Protein AF-A0A354MX57-F1 (afdb_monomer)

Structure (mmCIF, N/CA/C/O backbone):
data_AF-A0A354MX57-F1
#
_entry.id   AF-A0A354MX57-F1
#
loop_
_atom_site.group_PDB
_atom_site.id
_atom_site.type_symbol
_atom_site.label_atom_id
_atom_site.label_alt_id
_atom_site.label_comp_id
_atom_site.label_asym_id
_atom_site.label_entity_id
_atom_site.label_seq_id
_atom_site.pdbx_PDB_ins_code
_atom_site.Cartn_x
_atom_site.Cartn_y
_atom_site.Cartn_z
_atom_site.occupancy
_atom_site.B_iso_or_equiv
_atom_site.auth_seq_id
_atom_site.auth_comp_id
_atom_site.auth_asym_id
_atom_site.auth_atom_id
_atom_site.pdbx_PDB_model_num
ATOM 1 N N . MET A 1 1 ? 43.712 -23.844 -37.388 1.00 38.09 1 MET A N 1
ATOM 2 C CA . MET A 1 1 ? 43.036 -24.555 -38.495 1.00 38.09 1 MET A CA 1
ATOM 3 C C . MET A 1 1 ? 43.712 -24.129 -39.793 1.00 38.09 1 MET A C 1
ATOM 5 O O . MET A 1 1 ? 43.867 -22.940 -40.019 1.00 38.09 1 MET A O 1
ATOM 9 N N . LYS A 1 2 ? 44.263 -25.094 -40.537 1.00 33.59 2 LYS A N 1
ATOM 10 C CA . LYS A 1 2 ? 45.046 -24.925 -41.777 1.00 33.59 2 LYS A CA 1
ATOM 11 C C . LYS A 1 2 ? 44.124 -24.608 -42.962 1.00 33.59 2 LYS A C 1
ATOM 13 O O . LYS A 1 2 ? 43.178 -25.359 -43.146 1.00 33.59 2 LYS A O 1
ATOM 18 N N . MET A 1 3 ? 44.494 -23.662 -43.829 1.00 29.72 3 MET A N 1
ATOM 19 C CA . MET A 1 3 ? 44.206 -23.678 -45.281 1.00 29.72 3 MET A CA 1
ATOM 20 C C . MET A 1 3 ? 45.152 -22.665 -45.960 1.00 29.72 3 MET A C 1
ATOM 22 O O . MET A 1 3 ? 45.076 -21.481 -45.677 1.00 29.72 3 MET A O 1
ATOM 26 N N . LYS A 1 4 ? 46.287 -23.098 -46.540 1.00 34.12 4 LYS A N 1
ATOM 27 C CA . LYS A 1 4 ? 46.497 -23.499 -47.959 1.00 34.12 4 LYS A CA 1
ATOM 28 C C . LYS A 1 4 ? 46.077 -22.384 -48.938 1.00 34.12 4 LYS A C 1
ATOM 30 O O . LYS A 1 4 ? 44.894 -22.123 -49.068 1.00 34.12 4 LYS A O 1
ATOM 35 N N . ARG A 1 5 ? 47.043 -21.639 -49.502 1.00 37.91 5 ARG A N 1
ATOM 36 C CA . ARG A 1 5 ? 47.687 -21.859 -50.829 1.00 37.91 5 ARG A CA 1
ATOM 37 C C . ARG A 1 5 ? 46.694 -21.807 -51.996 1.00 37.91 5 ARG A C 1
ATOM 39 O O . ARG A 1 5 ? 45.917 -22.742 -52.086 1.00 37.91 5 ARG A O 1
ATOM 46 N N . ILE A 1 6 ? 46.841 -20.804 -52.875 1.00 34.41 6 ILE A N 1
ATOM 47 C CA . ILE A 1 6 ? 46.421 -20.633 -54.296 1.00 34.41 6 ILE A CA 1
ATOM 48 C C . ILE A 1 6 ? 46.866 -19.174 -54.612 1.00 34.41 6 ILE A C 1
ATOM 50 O O . ILE A 1 6 ? 46.588 -18.311 -53.794 1.00 34.41 6 ILE A O 1
ATOM 54 N N . LEU A 1 7 ? 47.616 -18.764 -55.641 1.00 28.58 7 LEU A N 1
ATOM 55 C CA . LEU A 1 7 ? 47.961 -19.326 -56.944 1.00 28.58 7 LEU A CA 1
ATOM 56 C C . LEU A 1 7 ? 49.238 -18.613 -57.462 1.00 28.58 7 LEU A C 1
ATOM 58 O O . LEU A 1 7 ? 49.260 -17.393 -57.589 1.00 28.58 7 LEU A O 1
ATOM 62 N N . SER A 1 8 ? 50.298 -19.374 -57.740 1.00 32.81 8 SER A N 1
ATOM 63 C CA . SER A 1 8 ? 51.274 -19.067 -58.804 1.00 32.81 8 SER A CA 1
ATOM 64 C C . SER A 1 8 ? 50.768 -19.698 -60.112 1.00 32.81 8 SER A C 1
ATOM 66 O O . SER A 1 8 ? 49.855 -20.516 -60.034 1.00 32.81 8 SER A O 1
ATOM 68 N N . PHE A 1 9 ? 51.436 -19.407 -61.242 1.00 30.23 9 PHE A N 1
ATOM 69 C CA . PHE A 1 9 ? 51.164 -19.792 -62.651 1.00 30.23 9 PHE A CA 1
ATOM 70 C C . PHE A 1 9 ? 50.407 -18.692 -63.408 1.00 30.23 9 PHE A C 1
ATOM 72 O O . PHE A 1 9 ? 49.450 -18.153 -62.876 1.00 30.23 9 PHE A O 1
ATOM 79 N N . LEU A 1 10 ? 50.761 -18.255 -64.619 1.00 28.47 10 LEU A N 1
ATOM 80 C CA . LEU A 1 10 ? 51.391 -18.843 -65.819 1.00 28.47 10 LEU A CA 1
ATO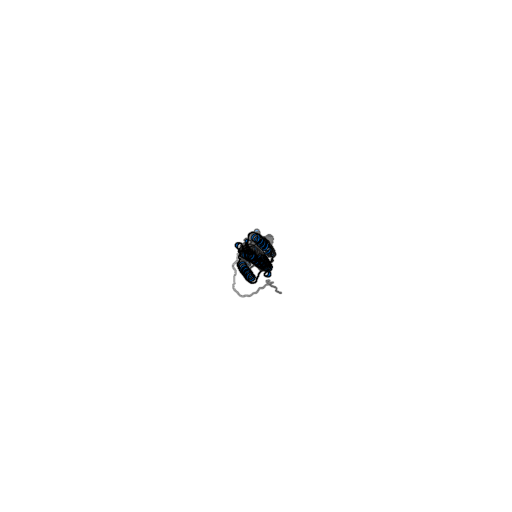M 81 C C . LEU A 1 10 ? 51.771 -17.592 -66.686 1.00 28.47 10 LEU A C 1
ATOM 83 O O . LEU A 1 10 ? 51.109 -16.574 -66.540 1.00 28.47 10 LEU A O 1
ATOM 87 N N . LEU A 1 11 ? 52.755 -17.484 -67.581 1.00 27.83 11 LEU A N 1
ATOM 88 C CA . LEU A 1 11 ? 53.182 -18.382 -68.644 1.00 27.83 11 LEU A CA 1
ATOM 89 C C . LEU A 1 11 ? 54.440 -17.773 -69.305 1.00 27.83 11 LEU A C 1
ATOM 91 O O . LEU A 1 11 ? 54.409 -16.658 -69.817 1.00 27.83 11 LEU A O 1
ATOM 95 N N . ALA A 1 12 ? 55.525 -18.537 -69.330 1.00 32.22 12 ALA A N 1
ATOM 96 C CA . ALA A 1 12 ? 56.553 -18.459 -70.359 1.00 32.22 12 ALA A CA 1
ATOM 97 C C . ALA A 1 12 ? 56.501 -19.783 -71.142 1.00 32.22 12 ALA A C 1
ATOM 99 O O . ALA A 1 12 ? 56.086 -20.789 -70.562 1.00 32.22 12 ALA A O 1
ATOM 100 N N . LEU A 1 13 ? 56.989 -19.760 -72.393 1.00 29.31 13 LEU A N 1
ATOM 101 C CA . LEU A 1 13 ? 57.535 -20.877 -73.196 1.00 29.31 13 LEU A CA 1
ATOM 102 C C . LEU A 1 13 ? 56.803 -21.214 -74.529 1.00 29.31 13 LEU A C 1
ATOM 104 O O . LEU A 1 13 ? 55.790 -21.899 -74.537 1.00 29.31 13 LEU A O 1
ATOM 108 N N . ILE A 1 14 ? 57.389 -20.723 -75.640 1.00 32.56 14 ILE A N 1
ATOM 109 C CA . ILE A 1 14 ? 57.896 -21.437 -76.849 1.00 32.56 14 ILE A CA 1
ATOM 110 C C . ILE A 1 14 ? 57.019 -22.557 -77.467 1.00 32.56 14 ILE A C 1
ATOM 112 O O . ILE A 1 14 ? 56.730 -23.536 -76.793 1.00 32.56 14 ILE A O 1
ATOM 116 N N . CYS A 1 15 ? 56.766 -22.530 -78.790 1.00 27.09 15 CYS A N 1
ATOM 117 C CA . CYS A 1 15 ? 57.465 -23.386 -79.782 1.00 27.09 15 CYS A CA 1
ATOM 118 C C . CYS A 1 15 ? 56.870 -23.335 -81.202 1.00 27.09 15 CYS A C 1
ATOM 120 O O . CYS A 1 15 ? 55.666 -23.222 -81.407 1.00 27.09 15 CYS A O 1
ATOM 122 N N . ALA A 1 16 ? 57.777 -23.489 -82.165 1.00 35.16 16 ALA A N 1
ATOM 123 C CA . ALA A 1 16 ? 57.586 -23.671 -83.597 1.00 35.16 16 ALA A CA 1
ATOM 124 C C . ALA A 1 16 ? 57.190 -25.117 -83.969 1.00 35.16 16 ALA A C 1
ATOM 126 O O . ALA A 1 16 ? 57.603 -26.041 -83.276 1.00 35.16 16 ALA A O 1
ATOM 127 N N . PHE A 1 17 ? 56.487 -25.303 -85.098 1.00 30.80 17 PHE A N 1
ATOM 128 C CA . PHE A 1 17 ? 56.503 -26.473 -86.016 1.00 30.80 17 PHE A CA 1
ATOM 129 C C . PHE A 1 17 ? 55.516 -26.156 -87.175 1.00 30.80 17 PHE A C 1
ATOM 131 O O . PHE A 1 17 ? 54.395 -25.768 -86.878 1.00 30.80 17 PHE A O 1
ATOM 138 N N . SER A 1 18 ? 55.810 -26.108 -88.483 1.00 36.75 18 SER A N 1
ATOM 139 C CA . SER A 1 18 ? 56.612 -26.900 -89.441 1.00 36.75 18 SER A CA 1
ATOM 140 C C . SER A 1 18 ? 55.769 -27.875 -90.304 1.00 36.75 18 SER A C 1
ATOM 142 O O . SER A 1 18 ? 54.953 -28.619 -89.770 1.00 36.75 18 SER A O 1
ATOM 144 N N . LEU A 1 19 ? 56.094 -27.873 -91.615 1.00 32.72 19 LEU A N 1
ATOM 145 C CA . LEU A 1 19 ? 55.736 -28.710 -92.797 1.00 32.72 19 LEU A CA 1
ATOM 146 C C . LEU A 1 19 ? 54.537 -28.295 -93.703 1.00 32.72 19 LEU A C 1
ATOM 148 O O . LEU A 1 19 ? 53.416 -28.221 -93.222 1.00 32.72 19 LEU A O 1
ATOM 152 N N . CYS A 1 20 ? 54.726 -27.895 -94.986 1.00 34.72 20 CYS A N 1
ATOM 153 C CA . CYS A 1 20 ? 55.135 -28.600 -96.254 1.00 34.72 20 CYS A CA 1
ATOM 154 C C . CYS A 1 20 ? 53.892 -29.162 -97.008 1.00 34.72 20 CYS A C 1
ATOM 156 O O . CYS A 1 20 ? 53.021 -29.699 -96.342 1.00 34.72 20 CYS A O 1
ATOM 158 N N . VAL A 1 21 ? 53.639 -29.101 -98.331 1.00 38.62 21 VAL A N 1
ATOM 159 C CA . VAL A 1 21 ? 54.399 -29.136 -99.612 1.00 38.62 21 VAL A CA 1
ATOM 160 C C . VAL A 1 21 ? 53.477 -28.500 -100.701 1.00 38.62 21 VAL A C 1
ATOM 162 O O . VAL A 1 21 ? 52.271 -28.710 -100.640 1.00 38.62 21 VAL A O 1
ATOM 165 N N . GLY A 1 22 ? 53.936 -27.708 -101.686 1.00 35.19 22 GLY A N 1
ATOM 166 C CA . GLY A 1 22 ? 54.192 -28.236 -103.040 1.00 35.19 22 GLY A CA 1
ATOM 167 C C . GLY A 1 22 ? 53.916 -27.274 -104.219 1.00 35.19 22 GLY A C 1
ATOM 168 O O . GLY A 1 22 ? 52.778 -26.899 -104.454 1.00 35.19 22 GLY A O 1
ATOM 169 N N . MET A 1 23 ? 54.987 -26.964 -104.967 1.00 34.47 23 MET A N 1
ATOM 170 C CA . MET A 1 23 ? 55.132 -26.902 -106.441 1.00 34.47 23 MET A CA 1
ATOM 171 C C . MET A 1 23 ? 54.100 -26.143 -107.323 1.00 34.47 23 MET A C 1
ATOM 173 O O . MET A 1 23 ? 52.987 -26.623 -107.508 1.00 34.47 23 MET A O 1
ATOM 177 N N . SER A 1 24 ? 54.529 -25.087 -108.048 1.00 36.31 24 SER A N 1
ATOM 178 C CA . SER A 1 24 ? 54.768 -25.100 -109.524 1.00 36.31 24 SER A CA 1
ATOM 179 C C . SER A 1 24 ? 54.779 -23.697 -110.200 1.00 36.31 24 SER A C 1
ATOM 181 O O . SER A 1 24 ? 53.932 -22.866 -109.899 1.00 36.31 24 SER A O 1
ATOM 183 N N . ALA A 1 25 ? 55.693 -23.534 -111.181 1.00 34.22 25 ALA A N 1
ATOM 184 C CA . ALA A 1 25 ? 55.817 -22.535 -112.282 1.00 34.22 25 ALA A CA 1
ATOM 185 C C . ALA A 1 25 ? 56.166 -21.051 -111.942 1.00 34.22 25 ALA A C 1
ATOM 187 O O . ALA A 1 25 ? 55.436 -20.391 -111.221 1.00 34.22 25 ALA A O 1
ATOM 188 N N . CYS A 1 26 ? 57.347 -2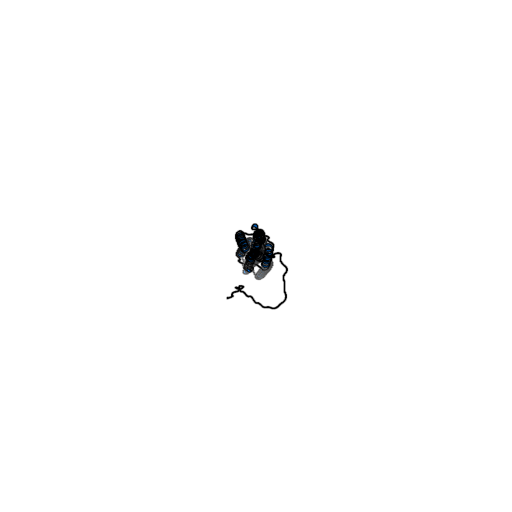0.505 -112.318 1.00 30.33 26 CYS A N 1
ATOM 189 C CA . CYS A 1 26 ? 57.768 -19.955 -113.643 1.00 30.33 26 CYS A CA 1
ATOM 190 C C . CYS A 1 26 ? 56.869 -18.767 -114.079 1.00 30.33 26 CYS A C 1
ATOM 192 O O . CYS A 1 26 ? 55.681 -18.994 -114.239 1.00 30.33 26 CYS A O 1
ATOM 194 N N . ALA A 1 27 ? 57.249 -17.502 -114.324 1.00 38.91 27 ALA A N 1
ATOM 195 C CA . ALA A 1 27 ? 58.478 -16.729 -114.587 1.00 38.91 27 ALA A CA 1
ATOM 196 C C . ALA A 1 27 ? 58.081 -15.206 -114.568 1.00 38.91 27 ALA A C 1
ATOM 198 O O . ALA A 1 27 ? 56.893 -14.914 -114.434 1.00 38.91 27 ALA A O 1
ATOM 199 N N . PRO A 1 28 ? 59.013 -14.230 -114.671 1.00 55.53 28 PRO A N 1
ATOM 200 C CA . PRO A 1 28 ? 58.916 -12.918 -114.022 1.00 55.53 28 PRO A CA 1
ATOM 201 C C . PRO A 1 28 ? 58.418 -11.774 -114.924 1.00 55.53 28 PRO A C 1
ATOM 203 O O . PRO A 1 28 ? 58.749 -11.712 -116.107 1.00 55.53 28 PRO A O 1
ATOM 206 N N . THR A 1 29 ? 57.742 -10.792 -114.326 1.00 39.19 29 THR A N 1
ATOM 207 C CA . THR A 1 29 ? 57.623 -9.422 -114.856 1.00 39.19 29 THR A CA 1
ATOM 208 C C . THR A 1 29 ? 57.754 -8.437 -113.698 1.00 39.19 29 THR A C 1
ATOM 210 O O . THR A 1 29 ? 57.170 -8.657 -112.641 1.00 39.19 29 THR A O 1
ATOM 213 N N . GLY A 1 30 ? 58.586 -7.417 -113.901 1.00 36.53 30 GLY A N 1
ATOM 214 C CA . GLY A 1 30 ? 59.173 -6.567 -112.871 1.00 36.53 30 GLY A CA 1
ATOM 215 C C . GLY A 1 30 ? 58.221 -5.697 -112.043 1.00 36.53 30 GLY A C 1
ATOM 216 O O . GLY A 1 30 ? 57.127 -5.347 -112.477 1.00 36.53 30 GLY A O 1
ATOM 217 N N . ASP A 1 31 ? 58.751 -5.381 -110.861 1.00 46.03 31 ASP A N 1
ATOM 218 C CA . ASP A 1 31 ? 58.533 -4.262 -109.930 1.00 46.03 31 ASP A CA 1
ATOM 219 C C . ASP A 1 31 ? 57.661 -3.070 -110.389 1.00 46.03 31 ASP A C 1
ATOM 221 O O . ASP A 1 31 ? 57.723 -2.635 -111.541 1.00 46.03 31 ASP A O 1
ATOM 225 N N . PRO A 1 32 ? 56.911 -2.471 -109.439 1.00 43.28 32 PRO A N 1
ATOM 226 C CA . PRO A 1 32 ? 57.547 -1.541 -108.507 1.00 43.28 32 PRO A CA 1
ATOM 227 C C . PRO A 1 32 ? 57.441 -1.986 -107.045 1.00 43.28 32 PRO A C 1
ATOM 229 O O . PRO A 1 32 ? 56.377 -1.948 -106.437 1.00 43.28 32 PRO A O 1
ATOM 232 N N . ASP A 1 33 ? 58.584 -2.368 -106.496 1.00 43.12 33 ASP A N 1
ATOM 233 C CA . ASP A 1 33 ? 59.148 -1.920 -105.233 1.00 43.12 33 ASP A CA 1
ATOM 234 C C . ASP A 1 33 ? 58.171 -1.911 -104.048 1.00 43.12 33 ASP A C 1
ATOM 236 O O . ASP A 1 33 ? 57.629 -0.886 -103.641 1.00 43.12 33 ASP A O 1
ATOM 240 N N . THR A 1 34 ? 57.981 -3.089 -103.454 1.00 49.19 34 THR A N 1
ATOM 241 C CA . THR A 1 34 ? 57.410 -3.245 -102.110 1.00 49.19 34 THR A CA 1
ATOM 242 C C . THR A 1 34 ? 58.465 -3.068 -101.007 1.00 49.19 34 THR A C 1
ATOM 244 O O . THR A 1 34 ? 58.292 -3.612 -99.913 1.00 49.19 34 THR A O 1
ATOM 247 N N . SER A 1 35 ? 59.575 -2.355 -101.251 1.00 54.78 35 SER A N 1
ATOM 248 C CA . SER A 1 35 ? 60.450 -1.926 -100.160 1.00 54.78 35 SER A CA 1
ATOM 249 C C . SER A 1 35 ? 59.822 -0.711 -99.475 1.00 54.78 35 SER A C 1
ATOM 251 O O . SER A 1 35 ? 59.566 0.328 -100.079 1.00 54.78 35 SER A O 1
ATOM 253 N N . VAL A 1 36 ? 59.500 -0.855 -98.186 1.00 57.09 36 VAL A N 1
ATOM 254 C CA . VAL A 1 36 ? 59.148 0.297 -97.350 1.00 57.09 36 VAL A CA 1
ATOM 255 C C . VAL A 1 36 ? 60.336 1.246 -97.402 1.00 57.09 36 VAL A C 1
ATOM 257 O O . VAL A 1 36 ? 61.416 0.907 -96.916 1.00 57.09 36 VAL A O 1
ATOM 260 N N . THR A 1 37 ? 60.154 2.425 -97.991 1.00 71.62 37 THR A N 1
ATOM 261 C CA . THR A 1 37 ? 61.225 3.420 -98.007 1.00 71.62 37 THR A CA 1
ATOM 262 C C . THR A 1 37 ? 61.543 3.841 -96.570 1.00 71.62 37 THR A C 1
ATOM 264 O O . THR A 1 37 ? 60.660 3.914 -95.711 1.00 71.62 37 THR A O 1
ATOM 267 N N . GLU A 1 38 ? 62.809 4.135 -96.277 1.00 76.88 38 GLU A N 1
ATOM 268 C CA . GLU A 1 38 ? 63.249 4.566 -94.939 1.00 76.88 38 GLU A CA 1
ATOM 269 C C . GLU A 1 38 ? 62.436 5.777 -94.425 1.00 76.88 38 GLU A C 1
ATOM 271 O O . GLU A 1 38 ? 62.108 5.872 -93.240 1.00 76.88 38 GLU A O 1
ATOM 276 N N . ALA A 1 39 ? 62.001 6.644 -95.347 1.00 83.81 39 ALA A N 1
ATOM 277 C CA . ALA A 1 39 ? 61.116 7.775 -95.084 1.00 83.81 39 ALA A CA 1
ATOM 278 C C . ALA A 1 39 ? 59.708 7.357 -94.614 1.00 83.81 39 ALA A C 1
ATOM 280 O O . ALA A 1 39 ? 59.150 7.969 -93.701 1.00 83.81 39 ALA A O 1
ATOM 281 N N . GLU A 1 40 ? 59.130 6.303 -95.191 1.00 86.94 40 GLU A N 1
ATOM 282 C CA . GLU A 1 40 ? 57.822 5.787 -94.779 1.00 86.94 40 GLU A CA 1
ATOM 283 C C . GLU A 1 40 ? 57.854 5.122 -93.400 1.00 86.94 40 GLU A C 1
ATOM 285 O O . GLU A 1 40 ? 56.895 5.250 -92.635 1.00 86.94 40 GLU A O 1
ATOM 290 N N . LEU A 1 41 ? 58.941 4.420 -93.060 1.00 90.25 41 LEU A N 1
ATOM 291 C CA . LEU A 1 41 ? 59.107 3.818 -91.734 1.00 90.25 41 LEU A CA 1
ATOM 292 C C . LEU A 1 41 ? 59.267 4.902 -90.655 1.00 90.25 41 LEU A C 1
ATOM 294 O O . LEU A 1 41 ? 58.640 4.821 -89.599 1.00 90.25 41 LEU A O 1
ATOM 298 N N . ALA A 1 42 ? 60.045 5.952 -90.934 1.00 90.94 42 ALA A N 1
ATOM 299 C CA . ALA A 1 42 ? 60.212 7.096 -90.035 1.00 90.94 42 ALA A CA 1
ATOM 300 C C . ALA A 1 42 ? 58.895 7.865 -89.804 1.00 90.94 42 ALA A C 1
ATOM 302 O O . ALA A 1 42 ? 58.579 8.246 -88.669 1.00 90.94 42 ALA A O 1
ATOM 303 N N . ALA A 1 43 ? 58.088 8.040 -90.857 1.00 93.00 43 ALA A N 1
ATOM 304 C CA . ALA A 1 43 ? 56.751 8.621 -90.749 1.00 93.00 43 ALA A CA 1
ATOM 305 C C . ALA A 1 43 ? 55.819 7.746 -89.893 1.00 93.00 43 ALA A C 1
ATOM 307 O O . ALA A 1 43 ? 55.117 8.266 -89.024 1.00 93.00 43 ALA A O 1
ATOM 308 N N . ALA A 1 44 ? 55.863 6.420 -90.071 1.00 94.88 44 ALA A N 1
ATOM 309 C CA . ALA A 1 44 ? 55.084 5.478 -89.268 1.00 94.88 44 ALA A CA 1
ATOM 310 C C . ALA A 1 44 ? 55.472 5.510 -87.778 1.00 94.88 44 ALA A C 1
ATOM 312 O O . ALA A 1 44 ? 54.585 5.533 -86.926 1.00 94.88 44 ALA A O 1
ATOM 313 N N . LYS A 1 45 ? 56.771 5.589 -87.446 1.00 96.44 45 LYS A N 1
ATOM 314 C CA . LYS A 1 45 ? 57.239 5.744 -86.054 1.00 96.44 45 LYS A CA 1
ATOM 315 C C . LYS A 1 45 ? 56.744 7.044 -85.434 1.00 96.44 45 LYS A C 1
ATOM 317 O O . LYS A 1 45 ? 56.213 7.029 -84.329 1.00 96.44 45 LYS A O 1
ATOM 322 N N . THR A 1 46 ? 56.874 8.157 -86.154 1.00 96.81 46 THR A N 1
ATOM 323 C CA . THR A 1 46 ? 56.395 9.468 -85.687 1.00 96.81 46 THR A CA 1
ATOM 324 C C . THR A 1 46 ? 54.895 9.431 -85.407 1.00 96.81 46 THR A C 1
ATOM 326 O O . THR A 1 46 ? 54.466 9.806 -84.319 1.00 96.81 46 THR A O 1
ATOM 329 N N . ALA A 1 47 ? 54.106 8.898 -86.343 1.00 96.44 47 ALA A N 1
ATOM 330 C CA . ALA A 1 47 ? 52.666 8.748 -86.176 1.00 96.44 47 ALA A CA 1
ATOM 331 C C . ALA A 1 47 ? 52.309 7.851 -84.977 1.00 96.44 47 ALA A C 1
ATOM 333 O O . ALA A 1 47 ? 51.425 8.201 -84.196 1.00 96.44 47 ALA A O 1
ATOM 334 N N . ALA A 1 48 ? 53.018 6.733 -84.789 1.00 97.81 48 ALA A N 1
ATOM 335 C CA . ALA A 1 48 ? 52.801 5.826 -83.664 1.00 97.81 48 ALA A CA 1
ATOM 336 C C . ALA A 1 48 ? 53.120 6.484 -82.313 1.00 97.81 48 ALA A C 1
ATOM 338 O O . ALA A 1 48 ? 52.327 6.362 -81.382 1.00 97.81 48 ALA A O 1
ATOM 339 N N . LYS A 1 49 ? 54.224 7.234 -82.208 1.00 97.31 49 LYS A N 1
ATOM 340 C CA . LYS A 1 49 ? 54.575 7.980 -80.990 1.00 97.31 49 LYS A CA 1
ATOM 341 C C . LYS A 1 49 ? 53.566 9.079 -80.672 1.00 97.31 49 LYS A C 1
ATOM 343 O O . LYS A 1 49 ? 53.136 9.193 -79.531 1.00 97.31 49 LYS A O 1
ATOM 348 N N . THR A 1 50 ? 53.134 9.850 -81.673 1.00 97.19 50 THR A N 1
ATOM 349 C CA . THR A 1 50 ? 52.068 10.850 -81.495 1.00 97.19 50 THR A CA 1
ATOM 350 C C . THR A 1 50 ? 50.773 10.194 -81.023 1.00 97.19 50 THR A C 1
ATOM 352 O O . THR A 1 50 ? 50.145 10.685 -80.088 1.00 97.19 50 THR A O 1
ATOM 355 N N . ALA A 1 51 ? 50.396 9.061 -81.622 1.00 97.00 51 ALA A N 1
ATOM 356 C CA . ALA A 1 51 ? 49.221 8.304 -81.208 1.00 97.00 51 ALA A CA 1
ATOM 357 C C . ALA A 1 51 ? 49.348 7.753 -79.778 1.00 97.00 51 ALA A C 1
ATOM 359 O O . ALA A 1 51 ? 48.352 7.722 -79.062 1.00 97.00 51 ALA A O 1
ATOM 360 N N . LEU A 1 52 ? 50.546 7.334 -79.356 1.00 97.19 52 LEU A N 1
ATOM 361 C CA . LEU A 1 52 ? 50.807 6.852 -77.999 1.00 97.19 52 LEU A CA 1
ATOM 362 C C . LEU A 1 52 ? 50.736 7.983 -76.966 1.00 97.19 52 LEU A C 1
ATOM 364 O O . LEU A 1 52 ? 50.063 7.835 -75.952 1.00 97.19 52 LEU A O 1
ATOM 368 N N . SER A 1 53 ? 51.373 9.127 -77.230 1.00 93.50 53 SER A N 1
ATOM 369 C CA . SER A 1 53 ? 51.344 10.286 -76.325 1.00 93.50 53 SER A CA 1
ATOM 370 C C . SER A 1 53 ? 49.949 10.892 -76.152 1.00 93.50 53 SER A C 1
ATOM 372 O O . SER A 1 53 ? 49.691 11.511 -75.128 1.00 93.50 53 SER A O 1
ATOM 374 N N . ALA A 1 54 ? 49.056 10.715 -77.128 1.00 95.75 54 ALA A N 1
ATOM 375 C CA . ALA A 1 54 ? 47.663 11.156 -77.054 1.00 95.75 54 ALA A CA 1
ATOM 376 C C . ALA A 1 54 ? 46.697 10.069 -76.542 1.00 95.75 54 ALA A C 1
ATOM 378 O O . ALA A 1 54 ? 45.492 10.306 -76.491 1.00 95.75 54 ALA A O 1
ATOM 379 N N . TYR A 1 55 ? 47.191 8.867 -76.221 1.00 97.25 55 TYR A N 1
ATOM 380 C CA . TYR A 1 55 ? 46.337 7.714 -75.926 1.00 97.25 55 TYR A CA 1
ATOM 381 C C . TYR A 1 55 ? 45.609 7.828 -74.580 1.00 97.25 55 TYR A C 1
ATOM 383 O O . TYR A 1 55 ? 44.457 7.416 -74.476 1.00 97.25 55 TYR A O 1
ATOM 391 N N . ALA A 1 56 ? 46.262 8.407 -73.571 1.00 96.38 56 ALA A N 1
ATOM 392 C CA . ALA A 1 56 ? 45.704 8.599 -72.240 1.00 96.38 56 ALA A CA 1
ATOM 393 C C . ALA A 1 56 ? 46.046 9.995 -71.711 1.00 96.38 56 ALA A C 1
ATOM 395 O O . ALA 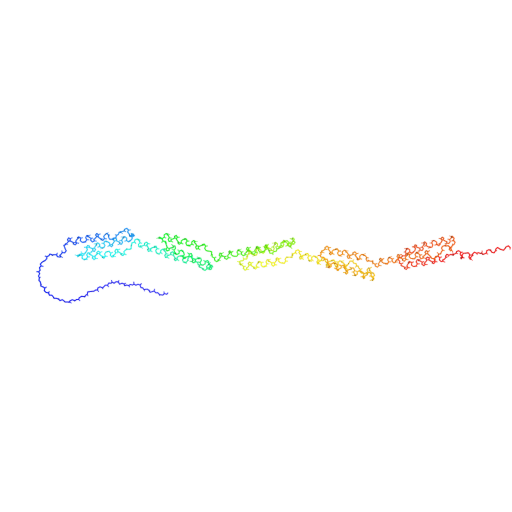A 1 56 ? 47.143 10.501 -71.940 1.00 96.38 56 ALA A O 1
ATOM 396 N N . ASP A 1 57 ? 45.102 10.601 -70.994 1.00 95.69 57 ASP A N 1
ATOM 397 C CA . ASP A 1 57 ? 45.273 11.910 -70.364 1.00 95.69 57 ASP A CA 1
ATOM 398 C C . ASP A 1 57 ? 45.865 11.741 -68.952 1.00 95.69 57 ASP A C 1
ATOM 400 O O . ASP A 1 57 ? 45.201 11.130 -68.106 1.00 95.69 57 ASP A O 1
ATOM 404 N N . PRO A 1 58 ? 47.077 12.262 -68.666 1.00 94.50 58 PRO A N 1
ATOM 405 C CA . PRO A 1 58 ? 47.693 12.174 -67.346 1.00 94.50 58 PRO A CA 1
ATOM 406 C C . PRO A 1 58 ? 46.831 12.730 -66.209 1.00 94.50 58 PRO A C 1
ATOM 408 O O . PRO A 1 58 ? 46.952 12.246 -65.087 1.00 94.50 58 PRO A O 1
ATOM 411 N N . GLU A 1 59 ? 45.941 13.693 -66.463 1.00 95.38 59 GLU A N 1
ATOM 412 C CA . GLU A 1 59 ? 45.084 14.277 -65.419 1.00 95.38 59 GLU A CA 1
ATOM 413 C C . GLU A 1 59 ? 44.033 13.295 -64.879 1.00 95.38 59 GLU A C 1
ATOM 415 O O . GLU A 1 59 ? 43.536 13.468 -63.769 1.00 95.38 59 GLU A O 1
ATOM 420 N N . ASN A 1 60 ? 43.747 12.207 -65.602 1.00 96.44 60 ASN A N 1
ATOM 421 C CA . ASN A 1 60 ? 42.857 11.143 -65.130 1.00 96.44 60 ASN A CA 1
ATOM 422 C C . ASN A 1 60 ? 43.525 10.180 -64.133 1.00 96.44 60 ASN A C 1
ATOM 424 O O . ASN A 1 60 ? 42.896 9.203 -63.722 1.00 96.44 60 ASN A O 1
ATOM 428 N N . TYR A 1 61 ? 44.788 10.401 -63.767 1.00 97.25 61 TYR A N 1
ATOM 429 C CA . TYR A 1 61 ? 45.572 9.515 -62.911 1.00 97.25 61 TYR A CA 1
ATOM 430 C C . TYR A 1 61 ? 46.077 10.259 -61.669 1.00 97.25 61 TYR A C 1
ATOM 432 O O . TYR A 1 61 ? 46.402 11.448 -61.711 1.00 97.25 61 TYR A O 1
ATOM 440 N N . ARG A 1 62 ? 46.198 9.540 -60.548 1.00 97.25 62 ARG A N 1
ATOM 441 C CA . ARG A 1 62 ? 46.852 10.063 -59.338 1.00 97.25 62 ARG A CA 1
ATOM 442 C C . ARG A 1 62 ? 48.366 10.108 -59.528 1.00 97.25 62 ARG A C 1
ATOM 444 O O . ARG A 1 62 ? 48.905 9.602 -60.502 1.00 97.25 62 ARG A O 1
ATOM 451 N N . GLU A 1 63 ? 49.083 10.737 -58.605 1.00 96.44 63 GLU A N 1
ATOM 452 C CA . GLU A 1 63 ? 50.525 10.988 -58.739 1.00 96.44 63 GLU A CA 1
ATOM 453 C C . GLU A 1 63 ? 51.373 9.725 -58.995 1.00 96.44 63 GLU A C 1
ATOM 455 O O . GLU A 1 63 ? 52.230 9.728 -59.886 1.00 96.44 63 GLU A O 1
ATOM 460 N N . ALA A 1 64 ? 51.107 8.633 -58.275 1.00 95.50 64 ALA A N 1
ATOM 461 C CA . ALA A 1 64 ? 51.826 7.374 -58.457 1.00 95.50 64 ALA A CA 1
ATOM 462 C C . ALA A 1 64 ? 51.518 6.736 -59.824 1.00 95.50 64 ALA A C 1
ATOM 464 O O . ALA A 1 64 ? 52.424 6.306 -60.538 1.00 95.50 64 ALA A O 1
ATOM 465 N N . GLU A 1 65 ? 50.252 6.736 -60.229 1.00 97.62 65 GLU A N 1
ATOM 466 C CA . GLU A 1 65 ? 49.774 6.179 -61.492 1.00 97.62 65 GLU A CA 1
ATOM 467 C C . GLU A 1 65 ? 50.192 7.038 -62.694 1.00 97.62 65 GLU A C 1
ATOM 469 O O . GLU A 1 65 ? 50.552 6.494 -63.734 1.00 97.62 65 GLU A O 1
ATOM 474 N N . ARG A 1 66 ? 50.271 8.367 -62.548 1.00 96.88 66 ARG A N 1
ATOM 475 C CA . ARG A 1 66 ? 50.875 9.274 -63.542 1.00 96.88 66 ARG A CA 1
ATOM 476 C C . ARG A 1 66 ? 52.335 8.937 -63.788 1.00 96.88 66 ARG A C 1
ATOM 478 O O . ARG A 1 66 ? 52.791 8.978 -64.928 1.00 96.88 66 ARG A O 1
ATOM 485 N N . THR A 1 67 ? 53.063 8.581 -62.731 1.00 96.50 67 THR A N 1
ATOM 486 C CA . THR A 1 67 ? 54.457 8.143 -62.852 1.00 96.50 67 THR A CA 1
ATOM 487 C C . THR A 1 67 ? 54.543 6.835 -63.641 1.00 96.50 67 THR A C 1
ATOM 489 O O . THR A 1 67 ? 55.355 6.728 -64.557 1.00 96.50 67 THR A O 1
ATOM 492 N N . GLN A 1 68 ? 53.657 5.872 -63.363 1.00 96.94 68 GLN A N 1
ATOM 493 C CA . GLN A 1 68 ? 53.566 4.622 -64.130 1.00 96.94 68 GLN A CA 1
ATOM 494 C C . GLN A 1 68 ? 53.190 4.872 -65.599 1.00 96.94 68 GLN A C 1
ATOM 496 O O . GLN A 1 68 ? 53.780 4.264 -66.492 1.00 96.94 68 GLN A O 1
ATOM 501 N N . LEU A 1 69 ? 52.264 5.800 -65.859 1.00 97.25 69 LEU A N 1
ATOM 502 C CA . LEU A 1 69 ? 51.844 6.186 -67.206 1.00 97.25 69 LEU A CA 1
ATOM 503 C C . LEU A 1 69 ? 53.013 6.787 -67.991 1.00 97.25 69 LEU A C 1
ATOM 505 O O . LEU A 1 69 ? 53.263 6.388 -69.128 1.00 97.25 69 LEU A O 1
ATOM 509 N N . ALA A 1 70 ? 53.760 7.708 -67.377 1.00 96.56 70 ALA A N 1
ATOM 510 C CA . ALA A 1 70 ? 54.935 8.318 -67.990 1.00 96.56 70 ALA A CA 1
ATOM 511 C C . ALA A 1 70 ? 56.004 7.269 -68.343 1.00 96.56 70 ALA A C 1
ATOM 513 O O . ALA A 1 70 ? 56.566 7.317 -69.439 1.00 96.56 70 ALA A O 1
ATOM 514 N N . SER A 1 71 ? 56.244 6.293 -67.459 1.00 96.50 71 SER A N 1
ATOM 515 C CA . SER A 1 71 ? 57.138 5.162 -67.736 1.00 96.50 71 SER A CA 1
ATOM 516 C C . SER A 1 71 ? 56.639 4.296 -68.896 1.00 96.50 71 SER A C 1
ATOM 518 O O . SER A 1 71 ? 57.405 4.035 -69.819 1.00 96.50 71 SER A O 1
ATOM 520 N N . ALA A 1 72 ? 55.356 3.921 -68.919 1.00 97.12 72 ALA A N 1
ATOM 521 C CA . ALA A 1 72 ? 54.781 3.110 -69.995 1.00 97.12 72 ALA A CA 1
ATOM 522 C C . ALA A 1 72 ? 54.856 3.807 -71.368 1.00 97.12 72 ALA A C 1
ATOM 524 O O . ALA A 1 72 ? 55.155 3.169 -72.380 1.00 97.12 72 ALA A O 1
ATOM 525 N N . VAL A 1 73 ? 54.641 5.128 -71.412 1.00 97.19 73 VAL A N 1
ATOM 526 C CA . VAL A 1 73 ? 54.800 5.936 -72.633 1.00 97.19 73 VAL A CA 1
ATOM 527 C C . VAL A 1 73 ? 56.267 6.005 -73.069 1.00 97.19 73 VAL A C 1
ATOM 529 O O . VAL A 1 73 ? 56.552 5.889 -74.263 1.00 97.19 73 VAL A O 1
ATOM 532 N N . ALA A 1 74 ? 57.209 6.174 -72.135 1.00 97.44 74 ALA A N 1
ATOM 533 C CA . ALA A 1 74 ? 58.640 6.208 -72.440 1.00 97.44 74 ALA A CA 1
ATOM 534 C C . ALA A 1 74 ? 59.143 4.865 -72.999 1.00 97.44 74 ALA A C 1
ATOM 536 O O . ALA A 1 74 ? 59.793 4.844 -74.047 1.00 97.44 74 ALA A O 1
ATOM 537 N N . ASP A 1 75 ? 58.778 3.756 -72.357 1.00 97.25 75 ASP A N 1
ATOM 538 C CA . ASP A 1 75 ? 59.138 2.405 -72.794 1.00 97.25 75 ASP A CA 1
ATOM 539 C C . ASP A 1 75 ? 58.499 2.065 -74.147 1.00 97.25 75 ASP A C 1
ATOM 541 O O . ASP A 1 75 ? 59.160 1.532 -75.041 1.00 97.25 75 ASP A O 1
ATOM 545 N N . GLY A 1 76 ? 57.232 2.443 -74.346 1.00 97.81 76 GLY A N 1
ATOM 546 C CA . GLY A 1 76 ? 56.544 2.292 -75.626 1.00 97.81 76 GLY A CA 1
ATOM 547 C C . GLY A 1 76 ? 57.209 3.086 -76.753 1.00 97.81 76 GLY A C 1
ATOM 548 O O . GLY A 1 76 ? 57.418 2.555 -77.844 1.00 97.81 76 GLY A O 1
ATOM 549 N N . ASN A 1 77 ? 57.619 4.331 -76.487 1.00 97.75 77 ASN A N 1
ATOM 550 C CA . ASN A 1 77 ? 58.376 5.142 -77.441 1.00 97.75 77 ASN A CA 1
ATOM 551 C C . ASN A 1 77 ? 59.727 4.501 -77.795 1.00 97.75 77 ASN A C 1
ATOM 553 O O . ASN A 1 77 ? 60.093 4.491 -78.971 1.00 97.75 77 ASN A O 1
ATOM 557 N N . ALA A 1 78 ? 60.434 3.931 -76.813 1.00 97.75 78 ALA A N 1
ATOM 558 C CA . ALA A 1 78 ? 61.689 3.216 -77.036 1.00 97.75 78 ALA A CA 1
ATOM 559 C C . ALA A 1 78 ? 61.492 1.938 -77.876 1.00 97.75 78 ALA A C 1
ATOM 561 O O . ALA A 1 78 ? 62.285 1.662 -78.777 1.00 97.75 78 ALA A O 1
ATOM 562 N N . ALA A 1 79 ? 60.412 1.185 -77.645 1.00 97.44 79 ALA A N 1
ATOM 563 C CA . ALA A 1 79 ? 60.066 0.009 -78.444 1.00 97.44 79 ALA A CA 1
ATOM 564 C C . ALA A 1 79 ? 59.690 0.374 -79.895 1.00 97.44 79 ALA A C 1
ATOM 566 O O . ALA A 1 79 ? 60.129 -0.294 -80.832 1.00 97.44 79 ALA A O 1
ATOM 567 N N . ILE A 1 80 ? 58.939 1.465 -80.099 1.00 97.62 80 ILE A N 1
ATOM 568 C CA . ILE A 1 80 ? 58.622 2.003 -81.434 1.00 97.62 80 ILE A CA 1
ATOM 569 C C . ILE A 1 80 ? 59.899 2.450 -82.161 1.00 97.62 80 ILE A C 1
ATOM 571 O O . ILE A 1 80 ? 60.041 2.215 -83.362 1.00 97.62 80 ILE A O 1
ATOM 575 N N . ASP A 1 81 ? 60.849 3.063 -81.450 1.00 97.25 81 ASP A N 1
ATOM 576 C CA . ASP A 1 81 ? 62.150 3.429 -82.018 1.00 97.25 81 ASP A CA 1
ATOM 577 C C . ASP A 1 81 ? 62.965 2.214 -82.458 1.00 97.25 81 ASP A C 1
ATOM 579 O O . ASP A 1 81 ? 63.591 2.258 -83.520 1.00 97.25 81 ASP A O 1
ATOM 583 N N . ALA A 1 82 ? 62.916 1.125 -81.692 1.00 96.19 82 ALA A N 1
ATOM 584 C CA . ALA A 1 82 ? 63.637 -0.111 -81.978 1.00 96.19 82 ALA A CA 1
ATOM 585 C C . ALA A 1 82 ? 63.024 -0.952 -83.117 1.00 96.19 82 ALA A C 1
ATOM 587 O O . ALA A 1 82 ? 63.723 -1.777 -83.704 1.00 96.19 82 ALA A O 1
ATOM 588 N N . ALA A 1 83 ? 61.748 -0.750 -83.456 1.00 96.50 83 ALA A N 1
ATOM 589 C CA . ALA A 1 83 ? 61.052 -1.510 -84.495 1.00 96.50 83 ALA A CA 1
ATOM 590 C C . ALA A 1 83 ? 61.668 -1.313 -85.898 1.00 96.50 83 ALA A C 1
ATOM 592 O O . ALA A 1 83 ? 61.993 -0.188 -86.295 1.00 96.50 83 ALA A O 1
ATOM 593 N N . THR A 1 84 ? 61.810 -2.390 -86.677 1.00 94.25 84 THR A N 1
ATOM 594 C CA . THR A 1 84 ? 62.436 -2.365 -88.017 1.00 94.25 84 THR A CA 1
ATOM 595 C C . THR A 1 84 ? 61.434 -2.511 -89.162 1.00 94.25 84 THR A C 1
ATOM 597 O O . THR A 1 84 ? 61.767 -2.202 -90.304 1.00 94.25 84 THR A O 1
ATOM 600 N N . THR A 1 85 ? 60.195 -2.914 -88.868 1.00 94.12 85 THR A N 1
ATOM 601 C CA . THR A 1 85 ? 59.102 -3.034 -89.842 1.00 94.12 85 THR A CA 1
ATOM 602 C C . THR A 1 85 ? 57.856 -2.267 -89.386 1.00 94.12 85 THR A C 1
ATOM 604 O O . THR A 1 85 ? 57.711 -1.928 -88.210 1.00 94.12 85 THR A O 1
ATOM 607 N N . LYS A 1 86 ? 56.931 -1.974 -90.314 1.00 92.56 86 LYS A N 1
ATOM 608 C CA . LYS A 1 86 ? 55.637 -1.344 -89.976 1.00 92.56 86 LYS A CA 1
ATOM 609 C C . LYS A 1 86 ? 54.798 -2.235 -89.044 1.00 92.56 86 LYS A C 1
ATOM 611 O O . LYS A 1 86 ? 54.122 -1.707 -88.163 1.00 92.56 86 LYS A O 1
ATOM 616 N N . ASP A 1 87 ? 54.904 -3.555 -89.191 1.00 94.69 87 ASP A N 1
ATOM 617 C CA . ASP A 1 87 ? 54.222 -4.526 -88.331 1.00 94.69 87 ASP A CA 1
ATOM 618 C C . ASP A 1 87 ? 54.795 -4.514 -86.907 1.00 94.69 87 ASP A C 1
ATOM 620 O O . ASP A 1 87 ? 54.033 -4.487 -85.941 1.00 94.69 87 ASP A O 1
ATOM 624 N N . ASP A 1 88 ? 56.121 -4.422 -86.758 1.00 96.19 88 ASP A N 1
ATOM 625 C CA . ASP A 1 88 ? 56.765 -4.299 -85.444 1.00 96.19 88 ASP A CA 1
ATOM 626 C C . ASP A 1 88 ? 56.401 -2.979 -84.747 1.00 96.19 88 ASP A C 1
ATOM 628 O O . ASP A 1 88 ? 56.201 -2.958 -83.534 1.00 96.19 88 ASP A O 1
ATOM 632 N N . ILE A 1 89 ? 56.262 -1.875 -85.498 1.00 97.19 89 ILE A N 1
ATOM 633 C CA . ILE A 1 89 ? 55.775 -0.591 -84.958 1.00 97.19 89 ILE A CA 1
ATOM 634 C C . ILE A 1 89 ? 54.346 -0.749 -84.436 1.00 97.19 89 ILE A C 1
ATOM 636 O O . ILE A 1 89 ? 54.033 -0.283 -83.338 1.00 97.19 89 ILE A O 1
ATOM 640 N N . ALA A 1 90 ? 53.477 -1.405 -85.208 1.00 96.62 90 ALA A N 1
ATOM 641 C CA . ALA A 1 90 ? 52.099 -1.656 -84.806 1.00 96.62 90 ALA A CA 1
ATOM 642 C C . ALA A 1 90 ? 52.033 -2.552 -83.558 1.00 96.62 90 ALA A C 1
ATOM 644 O O . ALA A 1 90 ? 51.268 -2.256 -82.639 1.00 96.62 90 ALA A O 1
ATOM 645 N N . ALA A 1 91 ? 52.870 -3.590 -83.484 1.00 97.00 91 ALA A N 1
ATOM 646 C CA . ALA A 1 91 ? 52.980 -4.467 -82.323 1.00 97.00 91 ALA A CA 1
ATOM 647 C C . ALA A 1 91 ? 53.510 -3.729 -81.080 1.00 97.00 91 ALA A C 1
ATOM 649 O O . ALA A 1 91 ? 52.941 -3.879 -79.999 1.00 97.00 91 ALA A O 1
ATOM 650 N N . ALA A 1 92 ? 54.543 -2.891 -81.224 1.00 97.69 92 ALA A N 1
ATOM 651 C CA . ALA A 1 92 ? 55.096 -2.081 -80.137 1.00 97.69 92 ALA A CA 1
ATOM 652 C C . ALA A 1 92 ? 54.078 -1.059 -79.608 1.00 97.69 92 ALA A C 1
ATOM 654 O O . ALA A 1 92 ? 53.879 -0.949 -78.397 1.00 97.69 92 ALA A O 1
ATOM 655 N N . LEU A 1 93 ? 53.376 -0.362 -80.508 1.00 97.62 93 LEU A N 1
ATOM 656 C CA . LEU A 1 93 ? 52.297 0.556 -80.146 1.00 97.62 93 LEU A CA 1
ATOM 657 C C . LEU A 1 93 ? 51.159 -0.175 -79.422 1.00 97.62 93 LEU A C 1
ATOM 659 O O . LEU A 1 93 ? 50.666 0.314 -78.408 1.00 97.62 93 LEU A O 1
ATOM 663 N N . ALA A 1 94 ? 50.740 -1.340 -79.924 1.00 97.38 94 ALA A N 1
ATOM 664 C CA . ALA A 1 94 ? 49.701 -2.147 -79.293 1.00 97.38 94 ALA A CA 1
ATOM 665 C C . ALA A 1 94 ? 50.125 -2.635 -77.898 1.00 97.38 94 ALA A C 1
ATOM 667 O O . ALA A 1 94 ? 49.345 -2.530 -76.954 1.00 97.38 94 ALA A O 1
ATOM 668 N N . GLY A 1 95 ? 51.368 -3.100 -77.742 1.00 97.31 95 GLY A N 1
ATOM 669 C CA . GLY A 1 95 ? 51.918 -3.517 -76.452 1.00 97.31 95 GLY A CA 1
ATOM 670 C C . GLY A 1 95 ? 51.967 -2.379 -75.431 1.00 97.31 95 GLY A C 1
ATOM 671 O O . GLY A 1 95 ? 51.557 -2.565 -74.287 1.00 97.31 95 GLY A O 1
ATOM 672 N N . ALA A 1 96 ? 52.389 -1.182 -75.849 1.00 97.94 96 ALA A N 1
ATOM 673 C CA . ALA A 1 96 ? 52.406 -0.003 -74.984 1.00 97.94 96 ALA A CA 1
ATOM 674 C C . ALA A 1 96 ? 50.994 0.400 -74.526 1.00 97.94 96 ALA A C 1
ATOM 676 O O . ALA A 1 96 ? 50.792 0.692 -73.349 1.00 97.94 96 ALA A O 1
ATOM 677 N N . LYS A 1 97 ? 49.999 0.350 -75.422 1.00 97.81 97 LYS A N 1
ATOM 678 C CA . LYS A 1 97 ? 48.592 0.617 -75.074 1.00 97.81 97 LYS A CA 1
ATOM 679 C C . LYS A 1 97 ? 48.055 -0.359 -74.030 1.00 97.81 97 LYS A C 1
ATOM 681 O O . LYS A 1 97 ? 47.438 0.083 -73.072 1.00 97.81 97 LYS A O 1
ATOM 686 N N . VAL A 1 98 ? 48.370 -1.651 -74.152 1.00 97.69 98 VAL A N 1
ATOM 687 C CA . VAL A 1 98 ? 47.985 -2.667 -73.154 1.00 97.69 98 VAL A CA 1
ATOM 688 C C . VAL A 1 98 ? 48.564 -2.357 -71.771 1.00 97.69 98 VAL A C 1
ATOM 690 O O . VAL A 1 98 ? 47.873 -2.520 -70.769 1.00 97.69 98 VAL A O 1
ATOM 693 N N . LEU A 1 99 ? 49.819 -1.901 -71.699 1.00 96.75 99 LEU A N 1
ATOM 694 C CA . LEU A 1 99 ? 50.428 -1.499 -70.427 1.00 96.75 99 LEU A CA 1
ATOM 695 C C . LEU A 1 99 ? 49.743 -0.263 -69.834 1.00 96.75 99 LEU A C 1
ATOM 697 O O . LEU A 1 99 ? 49.525 -0.221 -68.627 1.00 96.75 99 LEU A O 1
ATOM 701 N N . ILE A 1 100 ? 49.376 0.712 -70.670 1.00 97.12 100 ILE A N 1
ATOM 702 C CA . ILE A 1 100 ? 48.655 1.917 -70.241 1.00 97.12 100 ILE A CA 1
ATOM 703 C C . ILE A 1 100 ? 47.243 1.574 -69.741 1.00 97.12 100 ILE A C 1
ATOM 705 O O . ILE A 1 100 ? 46.844 2.061 -68.686 1.00 97.12 100 ILE A O 1
ATOM 709 N N . ASP A 1 101 ? 46.519 0.695 -70.439 1.00 96.62 101 ASP A N 1
ATOM 710 C CA . ASP A 1 101 ? 45.167 0.253 -70.060 1.00 96.62 101 ASP A CA 1
ATOM 711 C C . ASP A 1 101 ? 45.140 -0.501 -68.716 1.00 96.62 101 ASP A C 1
ATOM 713 O O . ASP A 1 101 ? 44.103 -0.569 -68.056 1.00 96.62 101 ASP A O 1
ATOM 717 N N . ALA A 1 102 ? 46.272 -1.070 -68.288 1.00 96.38 102 ALA A N 1
ATOM 718 C CA . ALA A 1 102 ? 46.399 -1.753 -67.002 1.00 96.38 102 ALA A CA 1
ATOM 719 C C . ALA A 1 102 ? 46.558 -0.793 -65.805 1.00 96.38 102 ALA A C 1
ATOM 721 O O . ALA A 1 102 ? 46.414 -1.220 -64.655 1.00 96.38 102 ALA A O 1
ATOM 722 N N . ILE A 1 103 ? 46.859 0.487 -66.047 1.00 96.75 103 ILE A N 1
ATOM 723 C CA . ILE A 1 103 ? 47.027 1.495 -64.997 1.00 96.75 103 ILE A CA 1
ATOM 724 C C . ILE A 1 103 ? 45.648 2.021 -64.602 1.00 96.75 103 ILE A C 1
ATOM 726 O O . ILE A 1 103 ? 44.887 2.520 -65.431 1.00 96.75 103 ILE A O 1
ATOM 730 N N . LYS A 1 104 ? 45.319 1.939 -63.312 1.00 97.12 104 LYS A N 1
ATOM 731 C CA . LYS A 1 104 ? 44.035 2.431 -62.804 1.00 97.12 104 LYS A CA 1
ATOM 732 C C . LYS A 1 104 ? 43.971 3.956 -62.858 1.00 97.12 104 LYS A C 1
ATOM 734 O O . LYS A 1 104 ? 44.903 4.643 -62.452 1.00 97.12 104 LYS A O 1
ATOM 739 N N . THR A 1 105 ? 42.832 4.477 -63.294 1.00 97.38 105 THR A N 1
ATOM 740 C CA . THR A 1 105 ? 42.527 5.911 -63.235 1.00 97.38 105 THR A CA 1
ATOM 741 C C . THR A 1 105 ? 42.123 6.335 -61.823 1.00 97.38 105 THR A C 1
ATOM 743 O O . THR A 1 105 ? 41.671 5.516 -61.018 1.00 97.38 105 THR A O 1
ATOM 746 N N . ASP A 1 106 ? 42.214 7.632 -61.533 1.00 96.75 106 ASP A N 1
ATOM 747 C CA . ASP A 1 106 ? 41.753 8.236 -60.280 1.00 96.75 106 ASP A CA 1
ATOM 748 C C . ASP A 1 106 ? 40.269 7.937 -60.009 1.00 96.75 106 ASP A C 1
ATOM 750 O O . ASP A 1 106 ? 39.892 7.575 -58.895 1.00 96.75 106 ASP A O 1
ATOM 754 N N . ALA A 1 107 ? 39.432 7.974 -61.050 1.00 95.12 107 ALA A N 1
ATOM 755 C CA . ALA A 1 107 ? 38.023 7.598 -60.953 1.00 95.12 107 ALA A CA 1
ATOM 756 C C . ALA A 1 107 ? 37.836 6.135 -60.507 1.00 95.12 107 ALA A C 1
ATOM 758 O O . ALA A 1 107 ? 36.980 5.846 -59.670 1.00 95.12 107 ALA A O 1
ATOM 759 N N . THR A 1 108 ? 38.660 5.216 -61.028 1.00 96.06 108 THR A N 1
ATOM 760 C CA . THR A 1 108 ? 38.619 3.793 -60.648 1.00 96.06 108 THR A CA 1
ATOM 761 C C . THR A 1 108 ? 39.050 3.604 -59.195 1.00 96.06 108 THR A C 1
ATOM 763 O O . THR A 1 108 ? 38.359 2.929 -58.435 1.00 96.06 108 THR A O 1
ATOM 766 N N . LEU A 1 109 ? 40.154 4.236 -58.785 1.00 96.56 109 LEU A N 1
ATOM 767 C CA . LEU A 1 109 ? 40.653 4.172 -57.407 1.00 96.56 109 LEU A CA 1
ATOM 768 C C . LEU A 1 109 ? 39.647 4.766 -56.412 1.00 96.56 109 LEU A C 1
ATOM 770 O O . LEU A 1 109 ? 39.352 4.149 -55.393 1.00 96.56 109 LEU A O 1
ATOM 774 N N . THR A 1 110 ? 39.050 5.911 -56.743 1.00 96.31 110 THR A N 1
ATOM 775 C CA . THR A 1 110 ? 38.029 6.569 -55.914 1.00 96.31 110 THR A CA 1
ATOM 776 C C . THR A 1 110 ? 36.782 5.693 -55.747 1.00 96.31 110 THR A C 1
ATOM 778 O O . THR A 1 110 ? 36.225 5.600 -54.651 1.00 96.31 110 THR A O 1
ATOM 781 N N . ALA A 1 111 ? 36.350 4.995 -56.803 1.00 96.69 111 ALA A N 1
ATOM 782 C CA . ALA A 1 111 ? 35.231 4.055 -56.724 1.00 96.69 111 ALA A CA 1
ATOM 783 C C . ALA A 1 111 ? 35.547 2.829 -55.840 1.00 96.69 111 ALA A C 1
ATOM 785 O O . ALA A 1 111 ? 34.687 2.372 -55.075 1.00 96.69 111 ALA A O 1
ATOM 786 N N . GLU A 1 112 ? 36.777 2.307 -55.908 1.00 97.12 112 GLU A N 1
ATOM 787 C CA . GLU A 1 112 ? 37.249 1.218 -55.040 1.00 97.12 112 GLU A CA 1
ATOM 788 C C . GLU A 1 112 ? 37.300 1.652 -53.567 1.00 97.12 112 GLU A C 1
ATOM 790 O O . GLU A 1 112 ? 36.794 0.941 -52.694 1.00 97.12 112 GLU A O 1
ATOM 795 N N . GLU A 1 113 ? 37.831 2.843 -53.285 1.00 98.00 113 GLU A N 1
ATOM 796 C CA . GLU A 1 113 ? 37.884 3.427 -51.940 1.00 98.00 113 GLU A CA 1
ATOM 797 C C . GLU A 1 113 ? 36.487 3.658 -51.356 1.00 98.00 113 GLU A C 1
ATOM 799 O O . GLU A 1 113 ? 36.238 3.309 -50.200 1.00 98.00 113 GLU A O 1
ATOM 804 N N . LEU A 1 114 ? 35.544 4.175 -52.151 1.00 98.12 114 LEU A N 1
ATOM 805 C CA . LEU A 1 114 ? 34.155 4.348 -51.722 1.00 98.12 114 LEU A CA 1
ATOM 806 C C . LEU A 1 114 ? 33.493 3.003 -51.394 1.00 98.12 114 LEU A C 1
ATOM 808 O O . LEU A 1 114 ? 32.801 2.877 -50.382 1.00 98.12 114 LEU A O 1
ATOM 812 N N . THR A 1 115 ? 33.724 1.977 -52.214 1.00 98.44 115 THR A N 1
ATOM 813 C CA . THR A 1 115 ? 33.196 0.623 -51.976 1.00 98.44 115 THR A CA 1
ATOM 814 C C . THR A 1 115 ? 33.755 0.025 -50.682 1.00 98.44 115 THR A C 1
ATOM 816 O O . THR A 1 115 ? 33.010 -0.561 -49.884 1.00 98.44 115 THR A O 1
ATOM 819 N N . ALA A 1 116 ? 35.054 0.210 -50.434 1.00 98.44 116 ALA A N 1
ATOM 820 C CA . ALA A 1 116 ? 35.698 -0.198 -49.190 1.00 98.44 116 ALA A CA 1
ATOM 821 C C . ALA A 1 116 ? 35.123 0.564 -47.983 1.00 98.44 116 ALA A C 1
ATOM 823 O O . ALA A 1 116 ? 34.782 -0.060 -46.976 1.00 98.44 116 ALA A O 1
ATOM 824 N N . ALA A 1 117 ? 34.927 1.882 -48.104 1.00 98.69 117 ALA A N 1
ATOM 825 C CA . ALA A 1 117 ? 34.333 2.717 -47.062 1.00 98.69 117 ALA A CA 1
ATOM 826 C C . ALA A 1 117 ? 32.900 2.280 -46.717 1.00 98.69 117 ALA A C 1
ATOM 828 O O . ALA A 1 117 ? 32.584 2.098 -45.540 1.00 98.69 117 ALA A O 1
ATOM 829 N N . LYS A 1 118 ? 32.047 2.023 -47.720 1.00 98.75 118 LYS A N 1
ATOM 830 C CA . LYS A 1 118 ? 30.683 1.495 -47.519 1.00 98.75 118 LYS A CA 1
ATOM 831 C C . LYS A 1 118 ? 30.695 0.149 -46.799 1.00 98.75 118 LYS A C 1
ATOM 833 O O . LYS A 1 118 ? 29.936 -0.062 -45.855 1.00 98.75 118 LYS A O 1
ATOM 838 N N . THR A 1 119 ? 31.574 -0.762 -47.212 1.00 98.69 119 THR A N 1
ATOM 839 C CA . THR A 1 119 ? 31.699 -2.096 -46.600 1.00 98.69 119 THR A CA 1
ATOM 840 C C . THR A 1 119 ? 32.128 -2.005 -45.135 1.00 98.69 119 THR A C 1
ATOM 842 O O . THR A 1 119 ? 31.519 -2.638 -44.266 1.00 98.69 119 THR A O 1
ATOM 845 N N . ALA A 1 120 ? 33.131 -1.174 -44.843 1.00 98.44 120 ALA A N 1
ATOM 846 C CA . ALA A 1 120 ? 33.600 -0.931 -43.484 1.00 98.44 120 ALA A CA 1
ATOM 847 C C . ALA A 1 120 ? 32.503 -0.301 -42.611 1.00 98.44 120 ALA A C 1
ATOM 849 O O . ALA A 1 120 ? 32.274 -0.759 -41.492 1.00 98.44 120 ALA A O 1
ATOM 850 N N . ALA A 1 121 ? 31.775 0.690 -43.133 1.00 98.75 121 ALA A N 1
ATOM 851 C CA . ALA A 1 121 ? 30.688 1.351 -42.416 1.00 98.75 121 ALA A CA 1
ATOM 852 C C . ALA A 1 121 ? 29.529 0.393 -42.090 1.00 98.75 121 ALA A C 1
ATOM 854 O O . ALA A 1 121 ? 29.070 0.365 -40.949 1.00 98.75 121 ALA A O 1
ATOM 855 N N . LYS A 1 122 ? 29.096 -0.447 -43.042 1.00 98.69 122 LYS A N 1
ATOM 856 C CA . LYS A 1 122 ? 28.044 -1.452 -42.797 1.00 98.69 122 LYS A CA 1
ATOM 857 C C . LYS A 1 122 ? 28.460 -2.483 -41.748 1.00 98.69 122 LYS A C 1
ATOM 859 O O . LYS A 1 122 ? 27.666 -2.797 -40.866 1.00 98.69 122 LYS A O 1
ATOM 864 N N . THR A 1 123 ? 29.709 -2.948 -41.802 1.00 98.25 123 THR A N 1
ATOM 865 C CA . THR A 1 123 ? 30.270 -3.876 -40.803 1.00 98.25 123 THR A CA 1
ATOM 866 C C . THR A 1 123 ? 30.306 -3.233 -39.414 1.00 98.25 123 THR A C 1
ATOM 868 O O . THR A 1 123 ? 29.902 -3.842 -38.426 1.00 98.25 123 THR A O 1
ATOM 871 N N . ALA A 1 124 ? 30.747 -1.974 -39.332 1.00 98.19 124 ALA A N 1
ATOM 872 C CA . ALA A 1 124 ? 30.773 -1.223 -38.081 1.00 98.19 124 ALA A CA 1
ATOM 873 C C . ALA A 1 124 ? 29.367 -1.004 -37.497 1.00 98.19 124 ALA A C 1
ATOM 875 O O . ALA A 1 124 ? 29.224 -0.957 -36.278 1.00 98.19 124 ALA A O 1
ATOM 876 N N . LEU A 1 125 ? 28.343 -0.864 -38.347 1.00 98.12 125 LEU A N 1
ATOM 877 C CA . LEU A 1 125 ? 26.952 -0.711 -37.925 1.00 98.12 125 LEU A CA 1
ATOM 878 C C . LEU A 1 125 ? 26.348 -2.030 -37.410 1.00 98.12 125 LEU A C 1
ATOM 880 O O . LEU A 1 125 ? 25.674 -2.019 -36.386 1.00 98.12 125 LEU A O 1
ATOM 884 N N . GLU A 1 126 ? 26.617 -3.161 -38.072 1.00 95.81 126 GLU A N 1
ATOM 885 C CA . GLU A 1 126 ? 26.137 -4.492 -37.650 1.00 95.81 126 GLU A CA 1
ATOM 886 C C . GLU A 1 126 ? 26.574 -4.868 -36.234 1.00 95.81 126 GLU A C 1
ATOM 888 O O . GLU A 1 126 ? 25.798 -5.459 -35.491 1.00 95.81 126 GLU A O 1
ATOM 893 N N . GLY A 1 127 ? 27.808 -4.524 -35.863 1.00 93.62 127 GLY A N 1
ATOM 894 C CA . GLY A 1 127 ? 28.373 -4.816 -34.546 1.00 93.62 127 GLY A CA 1
ATOM 895 C C . GLY A 1 127 ? 28.244 -3.682 -33.528 1.00 93.62 127 GLY A C 1
ATOM 896 O O . GLY A 1 127 ? 28.924 -3.726 -32.506 1.00 93.62 127 GLY A O 1
ATOM 897 N N . TYR A 1 128 ? 27.459 -2.635 -33.809 1.00 97.94 128 TYR A N 1
ATOM 898 C CA . TYR A 1 128 ? 27.496 -1.411 -33.004 1.00 97.94 128 TYR A CA 1
ATOM 899 C C . TYR A 1 128 ? 26.909 -1.573 -31.591 1.00 97.94 128 TYR A C 1
ATOM 901 O O . TYR A 1 128 ? 27.431 -0.988 -30.642 1.00 97.94 128 TYR A O 1
ATOM 909 N N . LYS A 1 129 ? 25.845 -2.371 -31.440 1.00 97.44 129 LYS A N 1
ATOM 910 C CA . LYS A 1 129 ? 25.184 -2.660 -30.157 1.00 97.44 129 LYS A CA 1
ATOM 911 C C . LYS A 1 129 ? 24.946 -4.155 -29.996 1.00 97.44 129 LYS A C 1
ATOM 913 O O . LYS A 1 129 ? 24.802 -4.881 -30.977 1.00 97.44 129 LYS A O 1
ATOM 918 N N . ASN A 1 130 ? 24.871 -4.605 -28.748 1.00 96.44 130 ASN A N 1
ATOM 919 C CA . ASN A 1 130 ? 24.567 -5.988 -28.413 1.00 96.44 130 ASN A CA 1
ATOM 920 C C . ASN A 1 130 ? 23.051 -6.187 -28.288 1.00 96.44 130 ASN A C 1
ATOM 922 O O . ASN A 1 130 ? 22.428 -5.662 -27.373 1.00 96.44 130 ASN A O 1
ATOM 926 N N . ALA A 1 131 ? 22.458 -6.990 -29.174 1.00 94.88 131 ALA A N 1
ATOM 927 C CA . ALA A 1 131 ? 21.017 -7.254 -29.170 1.00 94.88 131 ALA A CA 1
ATOM 928 C C . ALA A 1 131 ? 20.506 -7.923 -27.876 1.00 94.88 131 ALA A C 1
ATOM 930 O O . ALA A 1 131 ? 19.306 -7.889 -27.614 1.00 94.88 131 ALA A O 1
ATOM 931 N N . ALA A 1 132 ? 21.384 -8.534 -27.071 1.00 96.81 132 ALA A N 1
ATOM 932 C CA . ALA A 1 132 ? 21.004 -9.132 -25.792 1.00 96.81 132 ALA A CA 1
ATOM 933 C C . ALA A 1 132 ? 20.648 -8.097 -24.708 1.00 96.81 132 ALA A C 1
ATOM 935 O O . ALA A 1 132 ? 19.974 -8.459 -23.751 1.00 96.81 132 ALA A O 1
ATOM 936 N N . ASP A 1 133 ? 21.046 -6.832 -24.871 1.00 97.88 133 ASP A N 1
ATOM 937 C CA . ASP A 1 133 ? 20.786 -5.763 -23.894 1.00 97.88 133 ASP A CA 1
ATOM 938 C C . ASP A 1 133 ? 19.386 -5.131 -24.063 1.00 97.88 133 ASP A C 1
ATOM 940 O O . ASP A 1 133 ? 19.040 -4.173 -23.372 1.00 97.88 133 ASP A O 1
ATOM 944 N N . TYR A 1 134 ? 18.585 -5.631 -25.007 1.00 98.31 134 TYR A N 1
ATOM 945 C CA . TYR A 1 134 ? 17.288 -5.083 -25.412 1.00 98.31 134 TYR A CA 1
ATOM 946 C C . TYR A 1 134 ? 16.177 -6.124 -25.218 1.00 98.31 134 TYR A C 1
ATOM 948 O O . TYR A 1 134 ? 16.439 -7.329 -25.218 1.00 98.31 134 TYR A O 1
ATOM 956 N N . ARG A 1 135 ? 14.921 -5.680 -25.099 1.00 98.31 135 ARG A N 1
ATOM 957 C CA . ARG A 1 135 ? 13.747 -6.572 -25.124 1.00 98.31 135 ARG A CA 1
ATOM 958 C C . ARG A 1 135 ? 13.276 -6.793 -26.558 1.00 98.31 135 ARG A C 1
ATOM 960 O O . ARG A 1 135 ? 13.813 -6.217 -27.497 1.00 98.31 135 ARG A O 1
ATOM 967 N N . ASP A 1 136 ? 12.313 -7.683 -26.758 1.00 97.94 136 ASP A N 1
ATOM 968 C CA . ASP A 1 136 ? 11.982 -8.164 -28.103 1.00 97.94 136 ASP A CA 1
ATOM 969 C C . ASP A 1 136 ? 11.425 -7.077 -29.037 1.00 97.94 136 ASP A C 1
ATOM 971 O O . ASP A 1 136 ? 11.745 -7.087 -30.227 1.00 97.94 136 ASP A O 1
ATOM 975 N N . ALA A 1 137 ? 10.666 -6.110 -28.511 1.00 97.19 137 ALA A N 1
ATOM 976 C CA . ALA A 1 137 ? 10.195 -4.967 -29.293 1.00 97.19 137 ALA A CA 1
ATOM 977 C C . ALA A 1 137 ? 11.367 -4.063 -29.718 1.00 97.19 137 ALA A C 1
ATOM 979 O O . ALA A 1 137 ? 11.517 -3.743 -30.898 1.00 97.19 137 ALA A O 1
ATOM 980 N N . GLU A 1 138 ? 12.258 -3.741 -28.786 1.00 98.25 138 GLU A N 1
ATOM 981 C CA . GLU A 1 138 ? 13.422 -2.884 -29.010 1.00 98.25 138 GLU A CA 1
ATOM 982 C C . GLU A 1 138 ? 14.483 -3.575 -29.884 1.00 98.25 138 GLU A C 1
ATOM 984 O O . GLU A 1 138 ? 15.146 -2.923 -30.686 1.00 98.25 138 GLU A O 1
ATOM 989 N N . LYS A 1 139 ? 14.612 -4.908 -29.827 1.00 98.00 139 LYS A N 1
ATOM 990 C CA . LYS A 1 139 ? 15.426 -5.688 -30.781 1.00 98.00 139 LYS A CA 1
ATOM 991 C C . LYS A 1 139 ? 14.896 -5.560 -32.206 1.00 98.00 139 LYS A C 1
ATOM 993 O O . LYS A 1 139 ? 15.690 -5.492 -33.151 1.00 98.00 139 LYS A O 1
ATOM 998 N N . ALA A 1 140 ? 13.574 -5.571 -32.377 1.00 97.38 140 ALA A N 1
ATOM 999 C CA . ALA A 1 140 ? 12.954 -5.402 -33.686 1.00 97.38 140 ALA A CA 1
ATOM 1000 C C . ALA A 1 140 ? 13.195 -3.983 -34.223 1.00 97.38 140 ALA A C 1
ATOM 1002 O O . ALA A 1 140 ? 13.584 -3.833 -35.383 1.00 97.38 140 ALA A O 1
ATOM 1003 N N . GLU A 1 141 ? 13.060 -2.964 -33.370 1.00 98.00 141 GLU A N 1
ATOM 1004 C CA . GLU A 1 141 ? 13.395 -1.574 -33.698 1.00 98.00 141 GLU A CA 1
ATOM 1005 C C . GLU A 1 141 ? 14.878 -1.417 -34.071 1.00 98.00 141 GLU A C 1
ATOM 1007 O O . GLU A 1 141 ? 15.197 -0.899 -35.142 1.00 98.00 141 GLU A O 1
ATOM 1012 N N . LEU A 1 142 ? 15.789 -1.958 -33.257 1.00 97.81 142 LEU A N 1
ATOM 1013 C CA . LEU A 1 142 ? 17.229 -1.956 -33.520 1.00 97.81 142 LEU A CA 1
ATOM 1014 C C . LEU A 1 142 ? 17.557 -2.597 -34.876 1.00 97.81 142 LEU A C 1
ATOM 1016 O O . LEU A 1 142 ? 18.330 -2.050 -35.663 1.00 97.81 142 LEU A O 1
ATOM 1020 N N . SER A 1 143 ? 16.939 -3.741 -35.177 1.00 97.00 143 SER A N 1
ATOM 1021 C CA . SER A 1 143 ? 17.129 -4.443 -36.451 1.00 97.00 143 SER A CA 1
ATOM 1022 C C . SER A 1 143 ? 16.649 -3.610 -37.643 1.00 97.00 143 SER A C 1
ATOM 1024 O O . SER A 1 143 ? 17.317 -3.576 -38.681 1.00 97.00 143 SER A O 1
ATOM 1026 N N . ALA A 1 144 ? 15.521 -2.909 -37.497 1.00 98.12 144 ALA A N 1
ATOM 1027 C CA . ALA A 1 144 ? 14.993 -2.014 -38.522 1.00 98.12 144 ALA A CA 1
ATOM 1028 C C . ALA A 1 144 ? 15.922 -0.811 -38.761 1.00 98.12 144 ALA A C 1
ATOM 1030 O O . ALA A 1 144 ? 16.248 -0.516 -39.912 1.00 98.12 144 ALA A O 1
ATOM 1031 N N . LEU A 1 145 ? 16.422 -0.181 -37.694 1.00 98.56 145 LEU A N 1
ATOM 1032 C CA . LEU A 1 145 ? 17.359 0.945 -37.772 1.00 98.56 145 LEU A CA 1
ATOM 1033 C C . LEU A 1 145 ? 18.700 0.548 -38.402 1.00 98.56 145 LEU A C 1
ATOM 1035 O O . LEU A 1 145 ? 19.247 1.290 -39.219 1.00 98.56 145 LEU A O 1
ATOM 1039 N N . ILE A 1 146 ? 19.217 -0.645 -38.092 1.00 98.44 146 ILE A N 1
ATOM 1040 C CA . ILE A 1 146 ? 20.423 -1.182 -38.739 1.00 98.44 146 ILE A CA 1
ATOM 1041 C C . ILE A 1 146 ? 20.183 -1.379 -40.243 1.00 98.44 146 ILE A C 1
ATOM 1043 O O . ILE A 1 146 ? 21.046 -1.037 -41.055 1.00 98.44 146 ILE A O 1
ATOM 1047 N N . ALA A 1 147 ? 19.027 -1.917 -40.641 1.00 98.31 147 ALA A N 1
ATOM 1048 C CA . ALA A 1 147 ? 18.689 -2.105 -42.052 1.00 98.31 147 ALA A CA 1
ATOM 1049 C C . ALA A 1 147 ? 18.530 -0.767 -42.800 1.00 98.31 147 ALA A C 1
ATOM 1051 O O . ALA A 1 147 ? 19.016 -0.628 -43.925 1.00 98.31 147 ALA A O 1
ATOM 1052 N N . GLU A 1 148 ? 17.900 0.228 -42.172 1.00 98.56 148 GLU A N 1
ATOM 1053 C CA . GLU A 1 148 ? 17.793 1.593 -42.696 1.00 98.56 148 GLU A CA 1
ATOM 1054 C C . GLU A 1 148 ? 19.173 2.237 -42.868 1.00 98.56 148 GLU A C 1
ATOM 1056 O O . GLU A 1 148 ? 19.491 2.728 -43.952 1.00 98.56 148 GLU A O 1
ATOM 1061 N N . GLY A 1 149 ? 20.028 2.167 -41.845 1.00 98.69 149 GLY A N 1
ATOM 1062 C CA . GLY A 1 149 ? 21.379 2.722 -41.896 1.00 98.69 149 GLY A CA 1
ATOM 1063 C C . GLY A 1 149 ? 22.242 2.080 -42.983 1.00 98.69 149 GLY A C 1
ATOM 1064 O O . GLY A 1 149 ? 22.958 2.782 -43.694 1.00 98.69 149 GLY A O 1
ATOM 1065 N N . LYS A 1 150 ? 22.130 0.760 -43.193 1.00 98.62 150 LYS A N 1
ATOM 1066 C CA . LYS A 1 150 ? 22.811 0.080 -44.310 1.00 98.62 150 LYS A CA 1
ATOM 1067 C C . LYS A 1 150 ? 22.350 0.593 -45.668 1.00 98.62 150 LYS A C 1
ATOM 1069 O O . LYS A 1 150 ? 23.197 0.817 -46.526 1.00 98.62 150 LYS A O 1
ATOM 1074 N N . ARG A 1 151 ? 21.043 0.809 -45.855 1.00 98.75 151 ARG A N 1
ATOM 1075 C CA . ARG A 1 151 ? 20.512 1.409 -47.088 1.00 98.75 151 ARG A CA 1
ATOM 1076 C C . ARG A 1 151 ? 21.056 2.819 -47.302 1.00 98.75 151 ARG A C 1
ATOM 1078 O O . ARG A 1 151 ? 21.542 3.107 -48.385 1.00 98.75 151 ARG A O 1
ATOM 1085 N N . ALA A 1 152 ? 21.062 3.660 -46.268 1.00 98.69 152 ALA A N 1
ATOM 1086 C CA . ALA A 1 152 ? 21.617 5.011 -46.360 1.00 98.69 152 ALA A CA 1
ATOM 1087 C C . ALA A 1 152 ? 23.119 5.013 -46.712 1.00 98.69 152 ALA A C 1
ATOM 1089 O O . ALA A 1 152 ? 23.574 5.842 -47.497 1.00 98.69 152 ALA A O 1
ATOM 1090 N N . ILE A 1 153 ? 23.891 4.060 -46.175 1.00 98.81 153 ILE A N 1
ATOM 1091 C CA . ILE A 1 153 ? 25.304 3.863 -46.535 1.00 98.81 153 ILE A CA 1
ATOM 1092 C C . ILE A 1 153 ? 25.446 3.409 -47.995 1.00 98.81 153 ILE A C 1
ATOM 1094 O O . ILE A 1 153 ? 26.336 3.887 -48.701 1.00 98.81 153 ILE A O 1
ATOM 1098 N N . ASP A 1 154 ? 24.589 2.501 -48.461 1.00 98.62 154 ASP A N 1
ATOM 1099 C CA . ASP A 1 154 ? 24.593 2.044 -49.853 1.00 98.62 154 ASP A CA 1
ATOM 1100 C C . ASP A 1 154 ? 24.237 3.176 -50.833 1.00 98.62 154 ASP A C 1
ATOM 1102 O O . ASP A 1 154 ? 24.864 3.270 -51.891 1.00 98.62 154 ASP A O 1
ATOM 1106 N N . ASP A 1 155 ? 23.347 4.090 -50.444 1.00 98.50 155 ASP A N 1
ATOM 1107 C CA . ASP A 1 155 ? 22.917 5.247 -51.244 1.00 98.50 155 ASP A CA 1
ATOM 1108 C C . ASP A 1 155 ? 23.927 6.418 -51.244 1.00 98.50 155 ASP A C 1
ATOM 1110 O O . ASP A 1 155 ? 23.832 7.327 -52.070 1.00 98.50 155 ASP A O 1
ATOM 1114 N N . ALA A 1 156 ? 24.922 6.418 -50.350 1.00 98.62 156 ALA A N 1
ATOM 1115 C CA . ALA A 1 156 ? 25.884 7.513 -50.223 1.00 98.62 156 ALA A CA 1
ATOM 1116 C C . ALA A 1 156 ? 26.758 7.699 -51.484 1.00 98.62 156 ALA A C 1
ATOM 1118 O O . ALA A 1 156 ? 27.344 6.742 -52.000 1.00 98.62 156 ALA A O 1
ATOM 1119 N N . ALA A 1 157 ? 26.883 8.941 -51.960 1.00 97.69 157 ALA A N 1
ATOM 1120 C CA . ALA A 1 157 ? 27.591 9.268 -53.204 1.00 97.69 157 ALA A CA 1
ATOM 1121 C C . ALA A 1 157 ? 29.122 9.348 -53.056 1.00 97.69 157 ALA A C 1
ATOM 1123 O O . ALA A 1 157 ? 29.845 9.160 -54.031 1.00 97.69 157 ALA A O 1
ATOM 1124 N N . ASP A 1 158 ? 29.615 9.606 -51.846 1.00 98.31 158 ASP A N 1
ATOM 1125 C CA . ASP A 1 158 ? 31.035 9.769 -51.541 1.00 98.31 158 ASP A CA 1
ATOM 1126 C C . ASP A 1 158 ? 31.351 9.339 -50.093 1.00 98.31 158 ASP A C 1
ATOM 1128 O O . ASP A 1 158 ? 30.466 8.973 -49.314 1.00 98.31 158 ASP A O 1
ATOM 1132 N N . ILE A 1 159 ? 32.635 9.353 -49.726 1.00 98.38 159 ILE A N 1
ATOM 1133 C CA . ILE A 1 159 ? 33.117 8.887 -48.415 1.00 98.38 159 ILE A CA 1
ATOM 1134 C C . ILE A 1 159 ? 32.601 9.771 -47.263 1.00 98.38 159 ILE A C 1
ATOM 1136 O O . ILE A 1 159 ? 32.352 9.271 -46.158 1.00 98.38 159 ILE A O 1
ATOM 1140 N N . ALA A 1 160 ? 32.410 11.071 -47.500 1.00 98.38 160 ALA A N 1
ATOM 1141 C CA . ALA A 1 160 ? 31.872 11.978 -46.492 1.00 98.38 160 ALA A CA 1
ATOM 1142 C C . ALA A 1 160 ? 30.393 11.663 -46.222 1.00 98.38 160 ALA A C 1
ATOM 1144 O O . ALA A 1 160 ? 29.990 11.556 -45.062 1.00 98.38 160 ALA A O 1
ATOM 1145 N N . ALA A 1 161 ? 29.610 11.406 -47.272 1.00 98.62 161 ALA A N 1
ATOM 1146 C CA . ALA A 1 161 ? 28.224 10.965 -47.175 1.00 98.62 161 ALA A CA 1
ATOM 1147 C C . ALA A 1 161 ? 28.096 9.596 -46.483 1.00 98.62 161 ALA A C 1
ATOM 1149 O O . ALA A 1 161 ? 27.203 9.421 -45.656 1.00 98.62 161 ALA A O 1
ATOM 1150 N N . VAL A 1 162 ? 29.013 8.650 -46.732 1.00 98.88 162 VAL A N 1
ATOM 1151 C CA . VAL A 1 162 ? 29.064 7.367 -45.997 1.00 98.88 162 VAL A CA 1
ATOM 1152 C C . VAL A 1 162 ? 29.262 7.605 -44.501 1.00 98.88 162 VAL A C 1
ATOM 1154 O O . VAL A 1 162 ? 28.567 7.015 -43.673 1.00 98.88 162 VAL A O 1
ATOM 1157 N N . SER A 1 163 ? 30.198 8.488 -44.152 1.00 98.62 163 SER A N 1
ATOM 1158 C CA . SER A 1 163 ? 30.497 8.824 -42.758 1.00 98.62 163 SER A CA 1
ATOM 1159 C C . SER A 1 163 ? 29.300 9.490 -42.071 1.00 98.62 163 SER A C 1
ATOM 1161 O O . SER A 1 163 ? 28.979 9.146 -40.934 1.00 98.62 163 SER A O 1
ATOM 1163 N N . ALA A 1 164 ? 28.604 10.389 -42.773 1.00 98.69 164 ALA A N 1
ATOM 1164 C CA . ALA A 1 164 ? 27.390 11.035 -42.283 1.00 98.69 164 ALA A CA 1
ATOM 1165 C C . ALA A 1 164 ? 26.238 10.034 -42.082 1.00 98.69 164 ALA A C 1
ATOM 1167 O O . ALA A 1 164 ? 25.613 10.038 -41.024 1.00 98.69 164 ALA A O 1
ATOM 1168 N N . ALA A 1 165 ? 26.000 9.134 -43.043 1.00 98.81 165 ALA A N 1
ATOM 1169 C CA . ALA A 1 165 ? 24.969 8.099 -42.942 1.00 98.81 165 ALA A CA 1
ATOM 1170 C C . ALA A 1 165 ? 25.226 7.139 -41.769 1.00 98.81 165 ALA A C 1
ATOM 1172 O O . ALA A 1 165 ? 24.308 6.797 -41.024 1.00 98.81 165 ALA A O 1
ATOM 1173 N N . LEU A 1 166 ? 26.485 6.738 -41.561 1.00 98.75 166 LEU A N 1
ATOM 1174 C CA . LEU A 1 166 ? 26.868 5.918 -40.413 1.00 98.75 166 LEU A CA 1
ATOM 1175 C C . LEU A 1 166 ? 26.626 6.650 -39.084 1.00 98.75 166 LEU A C 1
ATOM 1177 O O . LEU A 1 166 ? 26.155 6.034 -38.129 1.00 98.75 166 LEU A O 1
ATOM 1181 N N . ALA A 1 167 ? 26.963 7.939 -39.008 1.00 98.69 167 ALA A N 1
ATOM 1182 C CA . ALA A 1 167 ? 26.755 8.743 -37.806 1.00 98.69 167 ALA A CA 1
ATOM 1183 C C . ALA A 1 167 ? 25.261 8.912 -37.475 1.00 98.69 167 ALA A C 1
ATOM 1185 O O . ALA A 1 167 ? 24.879 8.710 -36.323 1.00 98.69 167 ALA A O 1
ATOM 1186 N N . ASP A 1 168 ? 24.420 9.202 -38.473 1.00 98.69 168 ASP A N 1
ATOM 1187 C CA . ASP A 1 168 ? 22.961 9.302 -38.308 1.00 98.69 168 ASP A CA 1
ATOM 1188 C C . ASP A 1 168 ? 22.353 7.980 -37.814 1.00 98.69 168 ASP A C 1
ATOM 1190 O O . ASP A 1 168 ? 21.611 7.954 -36.832 1.00 98.69 168 ASP A O 1
ATOM 1194 N N . ALA A 1 169 ? 22.737 6.859 -38.433 1.00 98.75 169 ALA A N 1
ATOM 1195 C CA . ALA A 1 169 ? 22.260 5.540 -38.028 1.00 98.75 169 ALA A CA 1
ATOM 1196 C C . ALA A 1 169 ? 22.627 5.216 -36.570 1.00 98.75 169 ALA A C 1
ATOM 1198 O O . ALA A 1 169 ? 21.788 4.725 -35.815 1.00 98.75 169 ALA A O 1
ATOM 1199 N N . LYS A 1 170 ? 23.859 5.530 -36.146 1.00 98.69 170 LYS A N 1
ATOM 1200 C CA . LYS A 1 170 ? 24.293 5.341 -34.753 1.00 98.69 170 LYS A CA 1
ATOM 1201 C C . LYS A 1 170 ? 23.494 6.199 -33.777 1.00 98.69 170 LYS A C 1
ATOM 1203 O O . LYS A 1 170 ? 23.069 5.678 -32.753 1.00 98.69 170 LYS A O 1
ATOM 1208 N N . ALA A 1 171 ? 23.235 7.461 -34.115 1.00 98.62 171 ALA A N 1
ATOM 1209 C CA . ALA A 1 171 ? 22.451 8.359 -33.271 1.00 98.62 171 ALA A CA 1
ATOM 1210 C C . ALA A 1 171 ? 21.012 7.855 -33.064 1.00 98.62 171 ALA A C 1
ATOM 1212 O O . ALA A 1 171 ? 20.507 7.886 -31.943 1.00 98.62 171 ALA A O 1
ATOM 1213 N N . LYS A 1 172 ? 20.367 7.334 -34.117 1.00 98.56 172 LYS A N 1
ATOM 1214 C CA . LYS A 1 172 ? 19.041 6.703 -34.005 1.00 98.56 172 LYS A CA 1
ATOM 1215 C C . LYS A 1 172 ? 19.081 5.450 -33.127 1.00 98.56 172 LYS A C 1
ATOM 1217 O O . LYS A 1 172 ? 18.220 5.272 -32.275 1.00 98.56 172 LYS A O 1
ATOM 1222 N N . ILE A 1 173 ? 20.096 4.604 -33.305 1.00 98.44 173 ILE A N 1
ATOM 1223 C CA . ILE A 1 173 ? 20.284 3.386 -32.504 1.00 98.44 173 ILE A CA 1
ATOM 1224 C C . ILE A 1 173 ? 20.531 3.711 -31.021 1.00 98.44 173 ILE A C 1
ATOM 1226 O O . ILE A 1 173 ? 20.018 3.012 -30.151 1.00 98.44 173 ILE A O 1
ATOM 1230 N N . ASP A 1 174 ? 21.283 4.770 -30.717 1.00 98.31 174 ASP A N 1
ATOM 1231 C CA . ASP A 1 174 ? 21.547 5.215 -29.343 1.00 98.31 174 ASP A CA 1
ATOM 1232 C C . ASP A 1 174 ? 20.288 5.705 -28.608 1.00 98.31 174 ASP A C 1
ATOM 1234 O O . ASP A 1 174 ? 20.277 5.729 -27.378 1.00 98.31 174 ASP A O 1
ATOM 1238 N N . ALA A 1 175 ? 19.227 6.070 -29.333 1.00 97.94 175 ALA A N 1
ATOM 1239 C CA . ALA A 1 175 ? 17.954 6.482 -28.745 1.00 97.94 175 ALA A CA 1
ATOM 1240 C C . ALA A 1 175 ? 17.072 5.300 -28.295 1.00 97.94 175 ALA A C 1
ATOM 1242 O O . ALA A 1 175 ? 16.122 5.507 -27.537 1.00 97.94 175 ALA A O 1
ATOM 1243 N N . VAL A 1 176 ? 17.373 4.073 -28.734 1.00 98.00 176 VAL A N 1
ATOM 1244 C CA . VAL A 1 176 ? 16.613 2.875 -28.353 1.00 98.00 176 VAL A CA 1
ATOM 1245 C C . VAL A 1 176 ? 16.947 2.498 -26.909 1.00 98.00 176 VAL A C 1
ATOM 1247 O O . VAL A 1 176 ? 18.114 2.292 -26.560 1.00 98.00 176 VAL A O 1
ATOM 1250 N N . LYS A 1 177 ? 15.923 2.390 -26.057 1.00 97.94 177 LYS A N 1
ATOM 1251 C CA . LYS A 1 177 ? 16.094 2.041 -24.640 1.00 97.94 177 LYS A CA 1
ATOM 1252 C C . LYS A 1 177 ? 16.537 0.588 -24.473 1.00 97.94 177 LYS A C 1
ATOM 1254 O O . LYS A 1 177 ? 16.081 -0.302 -25.184 1.00 97.94 177 LYS A O 1
ATOM 1259 N N . THR A 1 178 ? 17.402 0.349 -23.494 1.00 98.25 178 THR A N 1
ATOM 1260 C CA . THR A 1 178 ? 17.831 -1.001 -23.108 1.00 98.25 178 THR A CA 1
ATOM 1261 C C . THR A 1 178 ? 16.860 -1.622 -22.107 1.00 98.25 178 THR A C 1
ATOM 1263 O O . THR A 1 178 ? 16.092 -0.922 -21.441 1.00 98.25 178 THR A O 1
ATOM 1266 N N . ASP A 1 179 ? 16.941 -2.941 -21.948 1.00 98.19 179 ASP A N 1
ATOM 1267 C CA . ASP A 1 179 ? 16.187 -3.697 -20.945 1.00 98.19 179 ASP A CA 1
ATOM 1268 C C . ASP A 1 179 ? 16.440 -3.178 -19.521 1.00 98.19 179 ASP A C 1
ATOM 1270 O O . ASP A 1 179 ? 15.508 -2.992 -18.738 1.00 98.19 179 ASP A O 1
ATOM 1274 N N . ALA A 1 180 ? 17.694 -2.844 -19.205 1.00 97.25 180 ALA A N 1
ATOM 1275 C CA . ALA A 1 180 ? 18.061 -2.271 -17.914 1.00 97.25 180 ALA A CA 1
ATOM 1276 C C . ALA A 1 180 ? 17.367 -0.921 -17.662 1.00 97.25 180 ALA A C 1
ATOM 1278 O O . ALA A 1 180 ? 16.832 -0.698 -16.578 1.00 97.25 180 ALA A O 1
ATOM 1279 N N . THR A 1 181 ? 17.335 -0.030 -18.660 1.00 97.88 181 THR A N 1
ATOM 1280 C CA . THR A 1 181 ? 16.642 1.262 -18.542 1.00 97.88 181 THR A CA 1
ATOM 1281 C C . THR A 1 181 ? 15.136 1.075 -18.364 1.00 97.8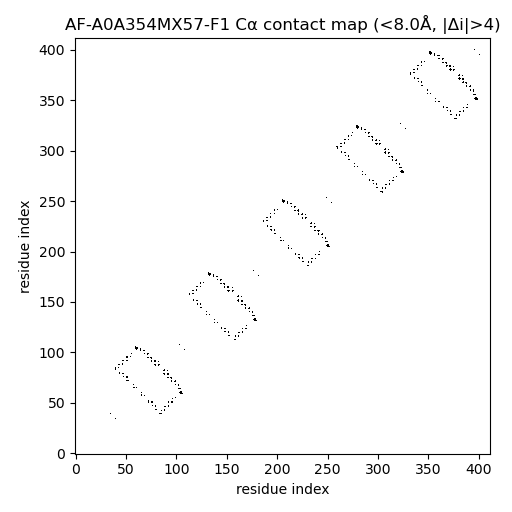8 181 THR A C 1
ATOM 1283 O O . THR A 1 181 ? 14.557 1.689 -17.471 1.00 97.88 181 THR A O 1
ATOM 1286 N N . LEU A 1 182 ? 14.512 0.203 -19.162 1.00 98.06 182 LEU A N 1
ATOM 1287 C CA . LEU A 1 182 ? 13.079 -0.090 -19.056 1.00 98.06 182 LEU A CA 1
ATOM 1288 C C . LEU A 1 182 ? 12.717 -0.678 -17.686 1.00 98.06 182 LEU A C 1
ATOM 1290 O O . LEU A 1 182 ? 11.747 -0.248 -17.072 1.00 98.06 182 LEU A O 1
ATOM 1294 N N . THR A 1 183 ? 13.537 -1.591 -17.165 1.00 97.81 183 THR A N 1
ATOM 1295 C CA . THR A 1 183 ? 13.325 -2.216 -15.850 1.00 97.81 183 THR A CA 1
ATOM 1296 C C . THR A 1 183 ? 13.341 -1.188 -14.714 1.00 97.81 183 THR A C 1
ATOM 1298 O O . THR A 1 183 ? 12.521 -1.257 -13.798 1.00 97.81 183 THR A O 1
ATOM 1301 N N . VAL A 1 184 ? 14.235 -0.194 -14.773 1.00 97.81 184 VAL A N 1
ATOM 1302 C CA . VAL A 1 184 ? 14.272 0.901 -13.787 1.00 97.81 184 VAL A CA 1
ATOM 1303 C C . VAL A 1 184 ? 13.009 1.768 -13.869 1.00 97.81 184 VAL A C 1
ATOM 1305 O O . VAL A 1 184 ? 12.446 2.124 -12.833 1.00 97.81 184 VAL A O 1
ATOM 1308 N N . GLU A 1 185 ? 12.540 2.092 -15.077 1.00 97.94 185 GLU A N 1
ATOM 1309 C CA . GLU A 1 185 ? 11.312 2.876 -15.283 1.00 97.94 185 GLU A CA 1
ATOM 1310 C C . GLU A 1 185 ? 10.056 2.134 -14.792 1.00 97.94 185 GLU A C 1
ATOM 1312 O O . GLU A 1 185 ? 9.179 2.730 -14.157 1.00 97.94 185 GLU A O 1
ATOM 1317 N N . GLU A 1 186 ? 9.978 0.825 -15.034 1.00 98.44 186 GLU A N 1
ATOM 1318 C CA . GLU A 1 186 ? 8.893 -0.033 -14.548 1.00 98.44 186 GLU A CA 1
ATOM 1319 C C . GLU A 1 186 ? 8.881 -0.125 -13.022 1.00 98.44 186 GLU A C 1
ATOM 1321 O O . GLU A 1 186 ? 7.821 0.016 -12.409 1.00 98.44 186 GLU A O 1
ATOM 1326 N N . LEU A 1 187 ? 10.049 -0.291 -12.394 1.00 98.62 187 LEU A N 1
ATOM 1327 C CA . LEU A 1 187 ? 10.165 -0.301 -10.938 1.00 98.62 187 LEU A CA 1
ATOM 1328 C C . LEU A 1 187 ? 9.737 1.039 -10.328 1.00 98.62 187 LEU A C 1
ATOM 1330 O O . LEU A 1 187 ? 8.989 1.055 -9.351 1.00 98.62 187 LEU A O 1
ATOM 1334 N N . ALA A 1 188 ? 10.170 2.162 -10.905 1.00 98.62 188 ALA A N 1
ATOM 1335 C CA . ALA A 1 188 ? 9.752 3.488 -10.452 1.00 98.62 188 ALA A CA 1
ATOM 1336 C C . ALA A 1 188 ? 8.225 3.659 -10.550 1.00 98.62 188 ALA A C 1
ATOM 1338 O O . ALA A 1 188 ? 7.584 4.108 -9.600 1.00 98.62 188 ALA A O 1
ATOM 1339 N N . THR A 1 189 ? 7.631 3.210 -11.660 1.00 98.69 189 THR A N 1
ATOM 1340 C CA . THR A 1 189 ? 6.174 3.222 -11.858 1.00 98.69 189 THR A CA 1
ATOM 1341 C C . THR A 1 189 ? 5.451 2.362 -10.817 1.00 98.69 189 THR A C 1
ATOM 1343 O O . THR A 1 189 ? 4.438 2.794 -10.261 1.00 98.69 189 THR A O 1
ATOM 1346 N N . ALA A 1 190 ? 5.973 1.170 -10.514 1.00 98.81 190 ALA A N 1
ATOM 1347 C CA . ALA A 1 190 ? 5.413 0.280 -9.499 1.00 98.81 190 ALA A CA 1
ATOM 1348 C C . ALA A 1 190 ? 5.468 0.902 -8.093 1.00 98.81 190 ALA A C 1
ATOM 1350 O O . ALA A 1 190 ? 4.472 0.866 -7.370 1.00 98.81 190 ALA A O 1
ATOM 1351 N N . LYS A 1 191 ? 6.590 1.536 -7.723 1.00 98.81 191 LYS A N 1
ATOM 1352 C CA . LYS A 1 191 ? 6.731 2.259 -6.447 1.00 98.81 191 LYS A CA 1
ATOM 1353 C C . LYS A 1 191 ? 5.719 3.393 -6.321 1.00 98.81 191 LYS A C 1
ATOM 1355 O O . LYS A 1 191 ? 5.056 3.519 -5.294 1.00 98.81 191 LYS A O 1
ATOM 1360 N N . ASP A 1 192 ? 5.562 4.203 -7.362 1.00 98.81 192 ASP A N 1
ATOM 1361 C CA . ASP A 1 192 ? 4.601 5.309 -7.354 1.00 98.81 192 ASP A CA 1
ATOM 1362 C C . ASP A 1 192 ? 3.151 4.822 -7.248 1.00 98.81 192 ASP A C 1
ATOM 1364 O O . ASP A 1 192 ? 2.347 5.435 -6.542 1.00 98.81 192 ASP A O 1
ATOM 1368 N N . ALA A 1 193 ? 2.810 3.715 -7.910 1.00 98.81 193 ALA A N 1
ATOM 1369 C CA . ALA A 1 193 ? 1.497 3.091 -7.782 1.00 98.81 193 ALA A CA 1
ATOM 1370 C C . ALA A 1 193 ? 1.244 2.590 -6.350 1.00 98.81 193 ALA A C 1
ATOM 1372 O O . ALA A 1 193 ? 0.221 2.940 -5.763 1.00 98.81 193 ALA A O 1
ATOM 1373 N N . ALA A 1 194 ? 2.197 1.864 -5.759 1.00 98.88 194 ALA A N 1
ATOM 1374 C CA . ALA A 1 194 ? 2.087 1.345 -4.396 1.00 98.88 194 ALA A CA 1
ATOM 1375 C C . ALA A 1 194 ? 1.944 2.463 -3.347 1.00 98.88 194 ALA A C 1
ATOM 1377 O O . ALA A 1 194 ? 1.110 2.368 -2.448 1.00 98.88 194 ALA A O 1
ATOM 1378 N N . LYS A 1 195 ? 2.691 3.568 -3.481 1.00 98.81 195 LYS A N 1
ATOM 1379 C CA . LYS A 1 195 ? 2.565 4.725 -2.574 1.00 98.81 195 LYS A CA 1
ATOM 1380 C C . LYS A 1 195 ? 1.188 5.389 -2.661 1.00 98.81 195 LYS A C 1
ATOM 1382 O O . LYS A 1 195 ? 0.618 5.724 -1.627 1.00 98.81 195 LYS A O 1
ATOM 1387 N N . ARG A 1 196 ? 0.636 5.543 -3.873 1.00 98.69 196 ARG A N 1
ATOM 1388 C CA . ARG A 1 196 ? -0.736 6.054 -4.066 1.00 98.69 196 ARG A CA 1
ATOM 1389 C C . ARG A 1 196 ? -1.783 5.111 -3.485 1.00 98.69 196 ARG A C 1
ATOM 1391 O O . ARG A 1 196 ? -2.792 5.572 -2.963 1.00 98.69 196 ARG A O 1
ATOM 1398 N N . GLU A 1 197 ? -1.552 3.808 -3.589 1.00 98.62 197 GLU A N 1
ATOM 1399 C CA . GLU A 1 197 ? -2.437 2.805 -3.010 1.00 98.62 197 GLU A CA 1
ATOM 1400 C C . GLU A 1 197 ? -2.448 2.878 -1.479 1.00 98.62 197 GLU A C 1
ATOM 1402 O O . GLU A 1 197 ? -3.527 2.840 -0.898 1.00 98.62 197 GLU A O 1
ATOM 1407 N N . LEU A 1 198 ? -1.292 3.080 -0.832 1.00 98.62 198 LEU A N 1
ATOM 1408 C CA . LEU A 1 198 ? -1.221 3.330 0.615 1.00 98.62 198 LEU A CA 1
ATOM 1409 C C . LEU A 1 198 ? -1.968 4.602 1.030 1.00 98.62 198 LEU A C 1
ATOM 1411 O O . LEU A 1 198 ? -2.718 4.569 2.001 1.00 98.62 198 LEU A O 1
ATOM 1415 N N . ASP A 1 199 ? -1.812 5.698 0.281 1.00 98.12 199 ASP A N 1
ATOM 1416 C CA . ASP A 1 199 ? -2.516 6.961 0.556 1.00 98.12 199 ASP A CA 1
ATOM 1417 C C . ASP A 1 199 ? -4.043 6.827 0.507 1.00 98.12 199 ASP A C 1
ATOM 1419 O O . ASP A 1 199 ? -4.756 7.562 1.188 1.00 98.12 199 ASP A O 1
ATOM 1423 N N . ALA A 1 200 ? -4.547 5.897 -0.304 1.00 97.88 200 ALA A N 1
ATOM 1424 C CA . ALA A 1 200 ? -5.972 5.672 -0.507 1.00 97.88 200 ALA A CA 1
ATOM 1425 C C . ALA A 1 200 ? -6.516 4.440 0.237 1.00 97.88 200 ALA A C 1
ATOM 1427 O O . ALA A 1 200 ? -7.702 4.140 0.099 1.00 97.88 200 ALA A O 1
ATOM 1428 N N . TYR A 1 201 ? -5.677 3.708 0.980 1.00 98.50 201 TYR A N 1
ATOM 1429 C CA . TYR A 1 201 ? -6.028 2.379 1.486 1.00 98.50 201 TYR A CA 1
ATOM 1430 C C . TYR A 1 201 ? -7.184 2.413 2.494 1.00 98.50 201 TYR A C 1
ATOM 1432 O O . TYR A 1 201 ? -8.097 1.591 2.418 1.00 98.50 201 TYR A O 1
ATOM 1440 N N . VAL A 1 202 ? -7.184 3.398 3.396 1.00 98.19 202 VAL A N 1
ATOM 1441 C CA . VAL A 1 202 ? -8.227 3.588 4.413 1.00 98.19 202 VAL A CA 1
ATOM 1442 C C . VAL A 1 202 ? -8.640 5.054 4.520 1.00 98.19 202 VAL A C 1
ATOM 1444 O O . VAL A 1 202 ? -7.886 5.964 4.180 1.00 98.19 202 VAL A O 1
ATOM 1447 N N . ASN A 1 203 ? -9.851 5.301 5.025 1.00 97.75 203 ASN A N 1
ATOM 1448 C CA . ASN A 1 203 ? -10.327 6.655 5.294 1.00 97.75 203 ASN A CA 1
ATOM 1449 C C . ASN A 1 203 ? -9.913 7.097 6.703 1.00 97.75 203 ASN A C 1
ATOM 1451 O O . ASN A 1 203 ? -10.455 6.592 7.686 1.00 97.75 203 ASN A O 1
ATOM 1455 N N . ALA A 1 204 ? -9.018 8.083 6.793 1.00 97.25 204 ALA A N 1
ATOM 1456 C CA . ALA A 1 204 ? -8.551 8.636 8.064 1.00 97.25 204 ALA A CA 1
ATOM 1457 C C . ALA A 1 204 ? -9.692 9.147 8.964 1.00 97.25 204 ALA A C 1
ATOM 1459 O O . ALA A 1 204 ? -9.556 9.116 10.181 1.00 97.25 204 ALA A O 1
ATOM 1460 N N . GLU A 1 205 ? -10.836 9.558 8.407 1.00 97.62 205 GLU A N 1
ATOM 1461 C CA . GLU A 1 205 ? -11.987 10.020 9.197 1.00 97.62 205 GLU A CA 1
ATOM 1462 C C . GLU A 1 205 ? -12.703 8.915 9.985 1.00 97.62 205 GLU A C 1
ATOM 1464 O O . GLU A 1 205 ? -13.497 9.221 10.867 1.00 97.62 205 GLU A O 1
ATOM 1469 N N . ASN A 1 206 ? -12.391 7.641 9.733 1.00 98.31 206 ASN A N 1
ATOM 1470 C CA . ASN A 1 206 ? -12.915 6.523 10.521 1.00 98.31 206 ASN A CA 1
ATOM 1471 C C . ASN A 1 206 ? -12.133 6.282 11.828 1.00 98.31 206 ASN A C 1
ATOM 1473 O O . ASN A 1 206 ? -12.438 5.337 12.555 1.00 98.31 206 ASN A O 1
ATOM 1477 N N . TYR A 1 207 ? -11.109 7.089 12.114 1.00 98.62 207 TYR A N 1
ATOM 1478 C CA . TYR A 1 207 ? -10.192 6.921 13.241 1.00 98.62 207 TYR A CA 1
ATOM 1479 C C . TYR A 1 207 ? -10.262 8.129 14.184 1.00 98.62 207 TYR A C 1
ATOM 1481 O O . TYR A 1 207 ? -10.556 9.246 13.754 1.00 98.62 207 TYR A O 1
ATOM 1489 N N . ARG A 1 208 ? -9.959 7.927 15.473 1.00 98.56 208 ARG A N 1
ATOM 1490 C CA . ARG A 1 208 ? -9.814 9.024 16.448 1.00 98.56 208 ARG A CA 1
ATOM 1491 C C . ARG A 1 208 ? -8.418 9.637 16.360 1.00 98.56 208 ARG A C 1
ATOM 1493 O O . ARG A 1 208 ? -7.541 9.097 15.700 1.00 98.56 208 ARG A O 1
ATOM 1500 N N . ASP A 1 209 ? -8.191 10.766 17.024 1.00 98.25 209 ASP A N 1
ATOM 1501 C CA . ASP A 1 209 ? -6.963 11.559 16.853 1.00 98.25 209 ASP A CA 1
ATOM 1502 C C . ASP A 1 209 ? -5.660 10.776 17.104 1.00 98.25 209 ASP A C 1
ATOM 1504 O O . ASP A 1 209 ? -4.697 10.926 16.348 1.00 98.25 209 ASP A O 1
ATOM 1508 N N . ALA A 1 210 ? -5.623 9.921 18.132 1.00 97.88 210 ALA A N 1
ATOM 1509 C CA . ALA A 1 210 ? -4.450 9.097 18.427 1.00 97.88 210 ALA A CA 1
ATOM 1510 C C . ALA A 1 210 ? -4.208 8.050 17.326 1.00 97.88 210 ALA A C 1
ATOM 1512 O O . ALA A 1 210 ? -3.085 7.891 16.842 1.00 97.88 210 ALA A O 1
ATOM 1513 N N . GLU A 1 211 ? -5.271 7.391 16.872 1.00 98.56 211 GLU A N 1
ATOM 1514 C CA . GLU A 1 211 ? -5.224 6.378 15.821 1.00 98.56 211 GLU A CA 1
ATOM 1515 C C . GLU A 1 211 ? -4.947 6.994 14.442 1.00 98.56 211 GLU A C 1
ATOM 1517 O O . GLU A 1 211 ? -4.194 6.414 13.666 1.00 98.56 211 GLU A O 1
ATOM 1522 N N . LYS A 1 212 ? -5.436 8.209 14.151 1.00 98.50 212 LYS A N 1
ATOM 1523 C CA . LYS A 1 212 ? -5.069 8.983 12.950 1.00 98.50 212 LYS A CA 1
ATOM 1524 C C . LYS A 1 212 ? -3.560 9.241 12.905 1.00 98.50 212 LYS A C 1
ATOM 1526 O O . LYS A 1 212 ? -2.947 9.122 11.844 1.00 98.50 212 LYS A O 1
ATOM 1531 N N . ALA A 1 213 ? -2.944 9.567 14.043 1.00 98.19 213 ALA A N 1
ATOM 1532 C CA . ALA A 1 213 ? -1.498 9.764 14.124 1.00 98.19 213 ALA A CA 1
ATOM 1533 C C . ALA A 1 213 ? -0.718 8.451 13.911 1.00 98.19 213 ALA A C 1
ATOM 1535 O O . ALA A 1 213 ? 0.287 8.435 13.190 1.00 98.19 213 ALA A O 1
ATOM 1536 N N . ALA A 1 214 ? -1.195 7.342 14.485 1.00 98.44 214 ALA A N 1
ATOM 1537 C CA . ALA A 1 214 ? -0.626 6.013 14.257 1.00 98.44 214 ALA A CA 1
ATOM 1538 C C . ALA A 1 214 ? -0.762 5.571 12.787 1.00 98.44 214 ALA A C 1
ATOM 1540 O O . ALA A 1 214 ? 0.184 5.030 12.208 1.00 98.44 214 ALA A O 1
ATOM 1541 N N . LEU A 1 215 ? -1.901 5.871 12.162 1.00 98.56 215 LEU A N 1
ATOM 1542 C CA . LEU A 1 215 ? -2.175 5.599 10.756 1.00 98.56 215 LEU A CA 1
ATOM 1543 C C . LEU A 1 215 ? -1.225 6.379 9.845 1.00 98.56 215 LEU A C 1
ATOM 1545 O O . LEU A 1 215 ? -0.571 5.780 8.995 1.00 98.56 215 LEU A O 1
ATOM 1549 N N . ALA A 1 216 ? -1.093 7.692 10.054 1.00 98.25 216 ALA A N 1
ATOM 1550 C CA . ALA A 1 216 ? -0.174 8.528 9.282 1.00 98.25 216 ALA A CA 1
ATOM 1551 C C . ALA A 1 216 ? 1.276 8.024 9.383 1.00 98.25 216 ALA A C 1
ATOM 1553 O O . ALA A 1 216 ? 1.985 7.956 8.381 1.00 98.25 216 ALA A O 1
ATOM 1554 N N . THR A 1 217 ? 1.690 7.604 10.581 1.00 98.44 217 THR A N 1
ATOM 1555 C CA . THR A 1 217 ? 3.012 7.007 10.811 1.00 98.44 217 THR A CA 1
ATOM 1556 C C . THR A 1 217 ? 3.181 5.691 10.048 1.00 98.44 217 THR A C 1
ATOM 1558 O O . THR A 1 217 ? 4.211 5.473 9.414 1.00 98.44 217 THR A O 1
ATOM 1561 N N . SER A 1 218 ? 2.174 4.816 10.076 1.00 98.50 218 SER A N 1
ATOM 1562 C CA . SER A 1 218 ? 2.221 3.517 9.390 1.00 98.50 218 SER A CA 1
ATOM 1563 C C . SER A 1 218 ? 2.258 3.670 7.870 1.00 98.50 218 SER A C 1
ATOM 1565 O O . SER A 1 218 ? 3.042 2.991 7.208 1.00 98.50 218 SER A O 1
ATOM 1567 N N . ILE A 1 219 ? 1.488 4.615 7.320 1.00 98.69 219 ILE A N 1
ATOM 1568 C CA . ILE A 1 219 ? 1.527 4.965 5.895 1.00 98.69 219 ILE A CA 1
ATOM 1569 C C . ILE A 1 219 ? 2.925 5.458 5.503 1.00 98.69 219 ILE A C 1
ATOM 1571 O O . ILE A 1 219 ? 3.484 4.974 4.520 1.00 98.69 219 ILE A O 1
ATOM 1575 N N . GLU A 1 220 ? 3.523 6.373 6.269 1.00 98.69 220 GLU A N 1
ATOM 1576 C CA . GLU A 1 220 ? 4.850 6.921 5.957 1.00 98.69 220 GLU A CA 1
ATOM 1577 C C . GLU A 1 220 ? 5.959 5.859 6.031 1.00 98.69 220 GLU A C 1
ATOM 1579 O O . GLU A 1 220 ? 6.818 5.773 5.148 1.00 98.69 220 GLU A O 1
ATOM 1584 N N . ASN A 1 221 ? 5.905 4.986 7.039 1.00 98.62 221 ASN A N 1
ATOM 1585 C CA . ASN A 1 221 ? 6.810 3.842 7.143 1.00 98.62 221 ASN A CA 1
ATOM 1586 C C . ASN A 1 221 ? 6.653 2.897 5.942 1.00 98.62 221 ASN A C 1
ATOM 1588 O O . ASN A 1 221 ? 7.652 2.460 5.369 1.00 98.62 221 ASN A O 1
ATOM 1592 N N . GLY A 1 222 ? 5.413 2.622 5.524 1.00 98.81 222 GLY A N 1
ATOM 1593 C CA . GLY A 1 222 ? 5.121 1.817 4.339 1.00 98.81 222 GLY A CA 1
ATOM 1594 C C . GLY A 1 222 ? 5.694 2.425 3.060 1.00 98.81 222 GLY A C 1
ATOM 1595 O O . GLY A 1 222 ? 6.346 1.728 2.284 1.00 98.81 222 GLY A O 1
ATOM 1596 N N . LYS A 1 223 ? 5.538 3.739 2.859 1.00 98.81 223 LYS A N 1
ATOM 1597 C CA . LYS A 1 223 ? 6.131 4.451 1.714 1.00 98.81 223 LYS A CA 1
ATOM 1598 C C . LYS A 1 223 ? 7.654 4.391 1.726 1.00 98.81 223 LYS A C 1
ATOM 1600 O O . LYS A 1 223 ? 8.254 4.130 0.687 1.00 98.81 223 LYS A O 1
ATOM 1605 N N . THR A 1 224 ? 8.266 4.565 2.896 1.00 98.81 224 THR A N 1
ATOM 1606 C CA . THR A 1 224 ? 9.719 4.444 3.067 1.00 98.81 224 THR A CA 1
ATOM 1607 C C . THR A 1 224 ? 10.208 3.041 2.689 1.00 98.81 224 THR A C 1
ATOM 1609 O O . THR A 1 224 ? 11.212 2.904 1.991 1.00 98.81 224 THR A O 1
ATOM 1612 N N . ALA A 1 225 ? 9.484 1.993 3.094 1.00 98.75 225 ALA A N 1
ATOM 1613 C CA . ALA A 1 225 ? 9.805 0.614 2.727 1.00 98.75 225 ALA A CA 1
ATOM 1614 C C . ALA A 1 225 ? 9.652 0.359 1.215 1.00 98.75 225 ALA A C 1
ATOM 1616 O O . ALA A 1 225 ? 10.527 -0.257 0.606 1.00 98.75 225 ALA A O 1
ATOM 1617 N N . VAL A 1 226 ? 8.594 0.890 0.592 1.00 98.81 226 VAL A N 1
ATOM 1618 C CA . VAL A 1 226 ? 8.387 0.828 -0.866 1.00 98.81 226 VAL A CA 1
ATOM 1619 C C . VAL A 1 226 ? 9.513 1.542 -1.620 1.00 98.81 226 VAL A C 1
ATOM 1621 O O . VAL A 1 226 ? 10.025 1.016 -2.610 1.00 98.81 226 VAL A O 1
ATOM 1624 N N . ASP A 1 227 ? 9.950 2.714 -1.157 1.00 98.69 227 ASP A N 1
ATOM 1625 C CA . ASP A 1 227 ? 11.062 3.443 -1.774 1.00 98.69 227 ASP A CA 1
ATOM 1626 C C . ASP A 1 227 ? 12.387 2.667 -1.671 1.00 98.69 227 ASP A C 1
ATOM 1628 O O . ASP A 1 227 ? 13.193 2.716 -2.606 1.00 98.69 227 ASP A O 1
ATOM 1632 N N . ALA A 1 228 ? 12.581 1.884 -0.607 1.00 98.56 228 ALA A N 1
ATOM 1633 C CA . ALA A 1 228 ? 13.752 1.029 -0.409 1.00 98.56 228 ALA A CA 1
ATOM 1634 C C . ALA A 1 228 ? 13.727 -0.290 -1.211 1.00 98.56 228 ALA A C 1
ATOM 1636 O O . ALA A 1 228 ? 14.767 -0.930 -1.346 1.00 98.56 228 ALA A O 1
ATOM 1637 N N . ALA A 1 229 ? 12.580 -0.705 -1.757 1.00 98.69 229 ALA A N 1
ATOM 1638 C CA . ALA A 1 229 ? 12.459 -1.966 -2.487 1.00 98.69 229 ALA A CA 1
ATOM 1639 C C . ALA A 1 229 ? 13.331 -1.999 -3.760 1.00 98.69 229 ALA A C 1
ATOM 1641 O O . ALA A 1 229 ? 13.350 -1.047 -4.543 1.00 98.69 229 ALA A O 1
ATOM 1642 N N . GLU A 1 230 ? 14.041 -3.103 -3.993 1.00 98.00 230 GLU A N 1
ATOM 1643 C CA . GLU A 1 230 ? 14.998 -3.229 -5.108 1.00 98.00 230 GLU A CA 1
ATOM 1644 C C . GLU A 1 230 ? 14.362 -3.746 -6.406 1.00 98.00 230 GLU A C 1
ATOM 1646 O O . GLU A 1 230 ? 14.910 -3.547 -7.487 1.00 98.00 230 GLU A O 1
ATOM 1651 N N . ASP A 1 231 ? 13.185 -4.366 -6.315 1.00 98.56 231 ASP A N 1
ATOM 1652 C CA . ASP A 1 231 ? 12.442 -4.903 -7.449 1.00 98.56 231 ASP A CA 1
ATOM 1653 C C . ASP A 1 231 ? 10.921 -4.861 -7.208 1.00 98.56 231 ASP A C 1
ATOM 1655 O O . ASP A 1 231 ? 10.437 -4.502 -6.131 1.00 98.56 231 ASP A O 1
ATOM 1659 N N . ILE A 1 232 ? 10.145 -5.215 -8.236 1.00 98.75 232 ILE A N 1
ATOM 1660 C CA . ILE A 1 232 ? 8.675 -5.167 -8.197 1.00 98.75 232 ILE A CA 1
ATOM 1661 C C . ILE A 1 232 ? 8.101 -6.172 -7.183 1.00 98.75 232 ILE A C 1
ATOM 1663 O O . ILE A 1 232 ? 7.070 -5.903 -6.566 1.00 98.75 232 ILE A O 1
ATOM 1667 N N . ALA A 1 233 ? 8.748 -7.323 -6.980 1.00 98.62 233 ALA A N 1
ATOM 1668 C CA . ALA A 1 233 ? 8.282 -8.306 -6.007 1.00 98.62 233 ALA A CA 1
ATOM 1669 C C . ALA A 1 233 ? 8.438 -7.771 -4.574 1.00 98.62 233 ALA A C 1
ATOM 1671 O O . ALA A 1 233 ? 7.513 -7.896 -3.771 1.00 98.62 233 ALA A O 1
ATOM 1672 N N . ALA A 1 234 ? 9.556 -7.105 -4.280 1.00 98.75 234 ALA A N 1
ATOM 1673 C CA . ALA A 1 234 ? 9.801 -6.421 -3.018 1.00 98.75 234 ALA A CA 1
ATOM 1674 C C . ALA A 1 234 ? 8.845 -5.233 -2.804 1.00 98.75 234 ALA A C 1
ATOM 1676 O O . ALA A 1 234 ? 8.357 -5.042 -1.690 1.00 98.75 234 ALA A O 1
ATOM 1677 N N . VAL A 1 235 ? 8.504 -4.474 -3.855 1.00 98.94 235 VAL A N 1
ATOM 1678 C CA . VAL A 1 235 ? 7.455 -3.433 -3.781 1.00 98.94 235 VAL A CA 1
ATOM 1679 C C . VAL A 1 235 ? 6.123 -4.044 -3.345 1.00 98.94 235 VAL A C 1
ATOM 1681 O O . VAL A 1 235 ? 5.489 -3.549 -2.418 1.00 98.94 235 VAL A O 1
ATOM 1684 N N . ASN A 1 236 ? 5.712 -5.150 -3.965 1.00 98.75 236 ASN A N 1
ATOM 1685 C CA . ASN A 1 236 ? 4.452 -5.810 -3.624 1.00 98.75 236 ASN A CA 1
ATOM 1686 C C . ASN A 1 236 ? 4.454 -6.379 -2.196 1.00 98.75 236 ASN A C 1
ATOM 1688 O O . ASN A 1 236 ? 3.447 -6.274 -1.498 1.00 98.75 236 ASN A O 1
ATOM 1692 N N . ALA A 1 237 ? 5.572 -6.964 -1.756 1.00 98.75 237 ALA A N 1
ATOM 1693 C CA . ALA A 1 237 ? 5.715 -7.490 -0.401 1.00 98.75 237 ALA A CA 1
ATOM 1694 C C . ALA A 1 237 ? 5.634 -6.373 0.654 1.00 98.75 237 ALA A C 1
ATOM 1696 O O . ALA A 1 237 ? 4.822 -6.451 1.569 1.00 98.75 237 ALA A O 1
ATOM 1697 N N . THR A 1 238 ? 6.399 -5.293 0.477 1.00 98.75 238 THR A N 1
ATOM 1698 C CA . THR A 1 238 ? 6.392 -4.147 1.406 1.00 98.75 238 THR A CA 1
ATOM 1699 C C . THR A 1 238 ? 5.041 -3.429 1.449 1.00 98.75 238 THR A C 1
ATOM 1701 O O . THR A 1 238 ? 4.609 -3.009 2.521 1.00 98.75 238 THR A O 1
ATOM 1704 N N . LEU A 1 239 ? 4.329 -3.339 0.319 1.00 98.81 239 LEU A N 1
ATOM 1705 C CA . LEU A 1 239 ? 2.952 -2.839 0.274 1.00 98.81 239 LEU A CA 1
ATOM 1706 C C . LEU A 1 239 ? 1.995 -3.716 1.096 1.00 98.81 239 LEU A C 1
ATOM 1708 O O . LEU A 1 239 ? 1.160 -3.185 1.828 1.00 98.81 239 LEU A O 1
ATOM 1712 N N . ALA A 1 240 ? 2.097 -5.043 0.981 1.00 98.81 240 ALA A N 1
ATOM 1713 C CA . ALA A 1 240 ? 1.280 -5.972 1.760 1.00 98.81 240 ALA A CA 1
ATOM 1714 C C . ALA A 1 240 ? 1.563 -5.860 3.268 1.00 98.81 240 ALA A C 1
ATOM 1716 O O . ALA A 1 240 ? 0.618 -5.767 4.051 1.00 98.81 240 ALA A O 1
ATOM 1717 N N . ASP A 1 241 ? 2.834 -5.791 3.664 1.00 98.75 241 ASP A N 1
ATOM 1718 C CA . ASP A 1 241 ? 3.230 -5.626 5.067 1.00 98.75 241 ASP A CA 1
ATOM 1719 C C . ASP A 1 241 ? 2.718 -4.298 5.647 1.00 98.75 241 ASP A C 1
ATOM 1721 O O . ASP A 1 241 ? 2.185 -4.257 6.756 1.00 98.75 241 ASP A O 1
ATOM 1725 N N . ALA A 1 242 ? 2.818 -3.209 4.880 1.00 98.81 242 ALA A N 1
ATOM 1726 C CA . ALA A 1 242 ? 2.313 -1.902 5.289 1.00 98.81 242 ALA A CA 1
ATOM 1727 C C . ALA A 1 242 ? 0.789 -1.903 5.490 1.00 98.81 242 ALA A C 1
ATOM 1729 O O . ALA A 1 242 ? 0.297 -1.335 6.463 1.00 98.81 242 ALA A O 1
ATOM 1730 N N . LYS A 1 243 ? 0.036 -2.571 4.607 1.00 98.81 243 LYS A N 1
ATOM 1731 C CA . LYS A 1 243 ? -1.416 -2.734 4.762 1.00 98.81 243 LYS A CA 1
ATOM 1732 C C . LYS A 1 243 ? -1.777 -3.543 6.001 1.00 98.81 243 LYS A C 1
ATOM 1734 O O . LYS A 1 243 ? -2.649 -3.119 6.746 1.00 98.81 243 LYS A O 1
ATOM 1739 N N . ALA A 1 244 ? -1.069 -4.643 6.255 1.00 98.69 244 ALA A N 1
ATOM 1740 C CA . ALA A 1 244 ? -1.286 -5.446 7.453 1.00 98.69 244 ALA A CA 1
ATOM 1741 C C . ALA A 1 244 ? -1.059 -4.625 8.734 1.00 98.69 244 ALA A C 1
ATOM 1743 O O . ALA A 1 244 ? -1.870 -4.689 9.649 1.00 98.69 244 ALA A O 1
ATOM 1744 N N . ALA A 1 245 ? -0.011 -3.795 8.773 1.00 98.56 245 ALA A N 1
ATOM 1745 C CA . ALA A 1 245 ? 0.234 -2.893 9.900 1.00 98.56 245 ALA A CA 1
ATOM 1746 C C . ALA A 1 245 ? -0.868 -1.828 10.064 1.00 98.56 245 ALA A C 1
ATOM 1748 O O . ALA A 1 245 ? -1.229 -1.480 11.186 1.00 98.56 245 ALA A O 1
ATOM 1749 N N . ILE A 1 246 ? -1.420 -1.315 8.960 1.00 98.69 246 ILE A N 1
ATOM 1750 C CA . ILE A 1 246 ? -2.560 -0.385 8.991 1.00 98.69 246 ILE A CA 1
ATOM 1751 C C . ILE A 1 246 ? -3.825 -1.080 9.522 1.00 98.69 246 ILE A C 1
ATOM 1753 O O . ILE A 1 246 ? -4.550 -0.481 10.315 1.00 98.69 246 ILE A O 1
ATOM 1757 N N . ASP A 1 247 ? -4.066 -2.334 9.135 1.00 98.62 247 ASP A N 1
ATOM 1758 C CA . ASP A 1 247 ? -5.240 -3.117 9.547 1.00 98.62 247 ASP A CA 1
ATOM 1759 C C . ASP A 1 247 ? -5.247 -3.457 11.054 1.00 98.62 247 ASP A C 1
ATOM 1761 O O . ASP A 1 247 ? -6.296 -3.774 11.611 1.00 98.62 247 ASP A O 1
ATOM 1765 N N . GLU A 1 248 ? -4.105 -3.364 11.745 1.00 98.38 248 GLU A N 1
ATOM 1766 C CA . GLU A 1 248 ? -4.024 -3.528 13.207 1.00 98.38 248 GLU A CA 1
ATOM 1767 C C . GLU A 1 248 ? -4.527 -2.298 13.988 1.00 98.38 248 GLU A C 1
ATOM 1769 O O . GLU A 1 248 ? -4.760 -2.374 15.201 1.00 98.38 248 GLU A O 1
ATOM 1774 N N . ILE A 1 249 ? -4.700 -1.153 13.322 1.00 98.56 249 ILE A N 1
ATOM 1775 C CA . ILE A 1 249 ? -5.143 0.091 13.952 1.00 98.56 249 ILE A CA 1
ATOM 1776 C C . ILE A 1 249 ? -6.668 0.082 14.056 1.00 98.56 249 ILE A C 1
ATOM 1778 O O . ILE A 1 249 ? -7.376 0.078 13.051 1.00 98.56 249 ILE A O 1
ATOM 1782 N N . LYS A 1 250 ? -7.180 0.142 15.289 1.00 98.38 250 LYS A N 1
ATOM 1783 C CA . LYS A 1 250 ? -8.624 0.157 15.548 1.00 98.38 250 LYS A CA 1
ATOM 1784 C C . LYS A 1 250 ? -9.283 1.437 15.049 1.00 98.38 250 LYS A C 1
ATOM 1786 O O . LYS A 1 250 ? -8.773 2.542 15.226 1.00 98.38 250 LYS A O 1
ATOM 1791 N N . THR A 1 251 ? -10.473 1.276 14.497 1.00 98.62 251 THR A N 1
ATOM 1792 C CA . THR A 1 251 ? -11.356 2.374 14.103 1.00 98.62 251 THR A CA 1
ATOM 1793 C C . THR A 1 251 ? -12.117 2.954 15.299 1.00 98.62 251 THR A C 1
ATOM 1795 O O . THR A 1 251 ? -12.249 2.329 16.355 1.00 98.62 251 THR A O 1
ATOM 1798 N N . ASP A 1 252 ? -12.689 4.146 15.122 1.00 98.50 252 ASP A N 1
ATOM 1799 C CA . ASP A 1 252 ? -13.562 4.784 16.115 1.00 98.50 252 ASP A CA 1
ATOM 1800 C C . ASP A 1 252 ? -14.769 3.903 16.483 1.00 98.50 252 ASP A C 1
ATOM 1802 O O . ASP A 1 252 ? -15.152 3.804 17.651 1.00 98.50 252 ASP A O 1
ATOM 1806 N N . ALA A 1 253 ? -15.338 3.198 15.502 1.00 98.06 253 ALA A N 1
ATOM 1807 C CA . ALA A 1 253 ? -16.468 2.299 15.715 1.00 98.06 253 ALA A CA 1
ATOM 1808 C C . ALA A 1 253 ? -16.102 1.093 16.602 1.00 98.06 253 ALA A C 1
ATOM 1810 O O . ALA A 1 253 ? -16.874 0.707 17.487 1.00 98.06 253 ALA A O 1
ATOM 1811 N N . GLU A 1 254 ? -14.919 0.511 16.395 1.00 98.31 254 GLU A N 1
ATOM 1812 C CA . GLU A 1 254 ? -14.418 -0.601 17.209 1.00 98.31 254 GLU A CA 1
ATOM 1813 C C . GLU A 1 254 ? -14.130 -0.153 18.643 1.00 98.31 254 GLU A C 1
ATOM 1815 O O . GLU A 1 254 ? -14.596 -0.791 19.588 1.00 98.31 254 GLU A O 1
ATOM 1820 N N . LEU A 1 255 ? -13.456 0.989 18.816 1.00 98.31 255 LEU A N 1
ATOM 1821 C CA . LEU A 1 255 ? -13.190 1.568 20.136 1.00 98.31 255 LEU A CA 1
ATOM 1822 C C . LEU A 1 255 ? -14.488 1.896 20.885 1.00 98.31 255 LEU A C 1
ATOM 1824 O O . LEU A 1 255 ? -14.631 1.549 22.055 1.00 98.31 255 LEU A O 1
ATOM 1828 N N . THR A 1 256 ? -15.471 2.482 20.200 1.00 97.88 256 THR A N 1
ATOM 1829 C CA . THR A 1 256 ? -16.788 2.791 20.782 1.00 97.88 256 THR A CA 1
ATOM 1830 C C . THR A 1 256 ? -17.512 1.525 21.251 1.00 97.88 256 THR A C 1
ATOM 1832 O O . THR A 1 256 ? -18.164 1.518 22.299 1.00 97.88 256 THR A O 1
ATOM 1835 N N . THR A 1 257 ? -17.377 0.425 20.507 1.00 98.19 257 THR A N 1
ATOM 1836 C CA . THR A 1 257 ? -17.947 -0.874 20.889 1.00 98.19 257 THR A CA 1
ATOM 1837 C C . THR A 1 257 ? -17.282 -1.426 22.154 1.00 98.19 257 THR A C 1
ATOM 1839 O O . THR A 1 257 ? -17.978 -1.885 23.066 1.00 98.19 257 THR A O 1
ATOM 1842 N N . GLU A 1 258 ? -15.950 -1.348 22.247 1.00 98.00 258 GLU A N 1
ATOM 1843 C CA . GLU A 1 258 ? -15.190 -1.765 23.435 1.00 98.00 258 GLU A CA 1
ATOM 1844 C C . GLU A 1 258 ? -15.551 -0.922 24.669 1.00 98.00 258 GLU A C 1
ATOM 1846 O O . GLU A 1 258 ? -15.804 -1.467 25.749 1.00 98.00 258 GLU A O 1
ATOM 1851 N N . GLU A 1 259 ? -15.655 0.397 24.509 1.00 98.31 259 GLU A N 1
ATOM 1852 C CA . GLU A 1 259 ? -16.050 1.329 25.569 1.00 98.31 259 GLU A CA 1
ATOM 1853 C C . GLU A 1 259 ? -17.462 1.046 26.091 1.00 98.31 259 GLU A C 1
ATOM 1855 O O . GLU A 1 259 ? -17.685 1.026 27.306 1.00 98.31 259 GLU A O 1
ATOM 1860 N N . LEU A 1 260 ? -18.417 0.769 25.198 1.00 98.56 260 LEU A N 1
ATOM 1861 C CA . LEU A 1 260 ? -19.779 0.403 25.584 1.00 98.56 260 LEU A CA 1
ATOM 1862 C C . LEU A 1 260 ? -19.811 -0.915 26.368 1.00 98.56 260 LEU A C 1
ATOM 1864 O O . LEU A 1 260 ? -20.485 -1.009 27.399 1.00 98.56 260 LEU A O 1
ATOM 1868 N N . ALA A 1 261 ? -19.076 -1.932 25.913 1.00 98.62 261 ALA A N 1
ATOM 1869 C CA . ALA A 1 261 ? -18.988 -3.216 26.605 1.00 98.62 261 ALA A CA 1
ATOM 1870 C C . ALA A 1 261 ? -18.376 -3.068 28.012 1.00 98.62 261 ALA A C 1
ATOM 1872 O O . ALA A 1 261 ? -18.883 -3.647 28.985 1.00 98.62 261 ALA A O 1
ATOM 1873 N N . ALA A 1 262 ? -17.333 -2.244 28.142 1.00 98.62 262 ALA A N 1
ATOM 1874 C CA . ALA A 1 262 ? -16.720 -1.914 29.423 1.00 98.62 262 ALA A CA 1
ATOM 1875 C C . ALA A 1 262 ? -17.695 -1.160 30.344 1.00 98.62 262 ALA A C 1
ATOM 1877 O O . ALA A 1 262 ? -17.848 -1.529 31.512 1.00 98.62 262 ALA A O 1
ATOM 1878 N N . ALA A 1 263 ? -18.417 -0.163 29.823 1.00 98.75 263 ALA A N 1
ATOM 1879 C CA . ALA A 1 263 ? -19.417 0.590 30.579 1.00 98.75 263 ALA A CA 1
ATOM 1880 C C . ALA A 1 263 ? -20.531 -0.320 31.121 1.00 98.75 263 ALA A C 1
ATOM 1882 O O . ALA A 1 263 ? -20.858 -0.244 32.306 1.00 98.75 263 ALA A O 1
ATOM 1883 N N . LYS A 1 264 ? -21.067 -1.231 30.295 1.00 98.75 264 LYS A N 1
ATOM 1884 C CA . LYS A 1 264 ? -22.072 -2.221 30.724 1.00 98.75 264 LYS A CA 1
ATOM 1885 C C . LYS A 1 264 ? -21.548 -3.112 31.846 1.00 98.75 264 LYS A C 1
ATOM 1887 O O . LYS A 1 264 ? -22.239 -3.323 32.839 1.00 98.75 264 LYS A O 1
ATOM 1892 N N . THR A 1 265 ? -20.325 -3.618 31.710 1.00 98.69 265 THR A N 1
ATOM 1893 C CA . THR A 1 265 ? -19.693 -4.467 32.732 1.00 98.69 265 THR A CA 1
ATOM 1894 C C . THR A 1 265 ? -19.537 -3.719 34.055 1.00 98.69 265 THR A C 1
ATOM 1896 O O . THR A 1 265 ? -19.960 -4.211 35.102 1.00 98.69 265 THR A O 1
ATOM 1899 N N . ASN A 1 266 ? -19.012 -2.494 34.008 1.00 98.62 266 ASN A N 1
ATOM 1900 C CA . ASN A 1 266 ? -18.829 -1.655 35.189 1.00 98.62 266 ASN A CA 1
ATOM 1901 C C . ASN A 1 266 ? -20.162 -1.298 35.859 1.00 98.62 266 ASN A C 1
ATOM 1903 O O . ASN A 1 266 ? -20.264 -1.357 37.083 1.00 98.62 266 ASN A O 1
ATOM 1907 N N . ALA A 1 267 ? -21.193 -0.977 35.075 1.00 98.81 267 ALA A N 1
ATOM 1908 C CA . ALA A 1 267 ? -22.518 -0.659 35.594 1.00 98.81 267 ALA A CA 1
ATOM 1909 C C . ALA A 1 267 ? -23.169 -1.857 36.300 1.00 98.81 267 ALA A C 1
ATOM 1911 O O . ALA A 1 267 ? -23.698 -1.693 37.398 1.00 98.81 267 ALA A O 1
ATOM 1912 N N . LYS A 1 268 ? -23.080 -3.065 35.727 1.00 98.62 268 LYS A N 1
ATOM 1913 C CA . LYS A 1 268 ? -23.597 -4.290 36.364 1.00 98.62 268 LYS A CA 1
ATOM 1914 C C . LYS A 1 268 ? -22.878 -4.595 37.677 1.00 98.62 268 LYS A C 1
ATOM 1916 O O . LYS A 1 268 ? -23.533 -4.883 38.676 1.00 98.62 268 LYS A O 1
ATOM 1921 N N . ASN A 1 269 ? -21.551 -4.451 37.705 1.00 98.38 269 ASN A N 1
ATOM 1922 C CA . ASN A 1 269 ? -20.770 -4.612 38.933 1.00 98.38 269 ASN A CA 1
ATOM 1923 C C . ASN A 1 269 ? -21.207 -3.597 40.000 1.00 98.38 269 ASN A C 1
ATOM 1925 O O . ASN A 1 269 ? -21.535 -3.989 41.117 1.00 98.38 269 ASN A O 1
ATOM 1929 N N . ALA A 1 270 ? -21.298 -2.315 39.636 1.00 98.44 270 ALA A N 1
ATOM 1930 C CA . ALA A 1 270 ? -21.728 -1.257 40.545 1.00 98.44 270 ALA A CA 1
ATOM 1931 C C . ALA A 1 270 ? -23.163 -1.449 41.064 1.00 98.44 270 ALA A C 1
ATOM 1933 O O . ALA A 1 270 ? -23.446 -1.080 42.201 1.00 98.44 270 ALA A O 1
ATOM 1934 N N . LEU A 1 271 ? -24.067 -2.000 40.247 1.00 98.44 271 LEU A N 1
ATOM 1935 C CA . LEU A 1 271 ? -25.436 -2.314 40.653 1.00 98.44 271 LEU A CA 1
ATOM 1936 C C . LEU A 1 271 ? -25.477 -3.494 41.632 1.00 98.44 271 LEU A C 1
ATOM 1938 O O . LEU A 1 271 ? -26.170 -3.422 42.641 1.00 98.44 271 LEU A O 1
ATOM 1942 N N . SER A 1 272 ? -24.711 -4.555 41.360 1.00 96.06 272 SER A N 1
ATOM 1943 C CA . SER A 1 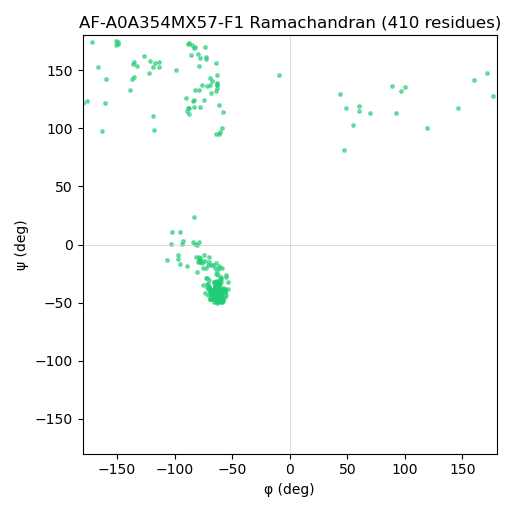272 ? -24.679 -5.758 42.203 1.00 96.06 272 SER A CA 1
ATOM 1944 C C . SER A 1 272 ? -24.174 -5.502 43.625 1.00 96.06 272 SER A C 1
ATOM 1946 O O . SER A 1 272 ? -24.552 -6.218 44.543 1.00 96.06 272 SER A O 1
ATOM 1948 N N . SER A 1 273 ? -23.348 -4.469 43.808 1.00 96.31 273 SER A N 1
ATOM 1949 C CA . SER A 1 273 ? -22.792 -4.072 45.102 1.00 96.31 273 SER A CA 1
ATOM 1950 C C . SER A 1 273 ? -23.488 -2.853 45.715 1.00 96.31 273 SER A C 1
ATOM 1952 O O . SER A 1 273 ? -22.933 -2.242 46.624 1.00 96.31 273 SER A O 1
ATOM 1954 N N . TYR A 1 274 ? -24.625 -2.411 45.167 1.00 98.25 274 TYR A N 1
ATOM 1955 C CA . TYR A 1 274 ? -25.236 -1.141 45.567 1.00 98.25 274 TYR A CA 1
ATOM 1956 C C . TYR A 1 274 ? -25.949 -1.208 46.924 1.00 98.25 274 TYR A C 1
ATOM 1958 O O . TYR A 1 274 ? -25.908 -0.235 47.671 1.00 98.25 274 TYR A O 1
ATOM 1966 N N . ALA A 1 275 ? -26.570 -2.343 47.246 1.00 97.12 275 ALA A N 1
ATOM 1967 C CA . ALA A 1 275 ? -27.279 -2.565 48.502 1.00 97.12 275 ALA A CA 1
ATOM 1968 C C . ALA A 1 275 ? -26.920 -3.936 49.085 1.00 97.12 275 ALA A C 1
ATOM 1970 O O . ALA A 1 275 ? -26.737 -4.898 48.333 1.00 97.12 275 ALA A O 1
ATOM 1971 N N . ASP A 1 276 ? -26.831 -4.020 50.413 1.00 96.81 276 ASP A N 1
ATOM 1972 C CA . ASP A 1 276 ? -26.608 -5.280 51.115 1.00 96.81 276 ASP A CA 1
ATOM 1973 C C . ASP A 1 276 ? -27.945 -5.994 51.311 1.00 96.81 276 ASP A C 1
ATOM 1975 O O . ASP A 1 276 ? -28.881 -5.438 51.883 1.00 96.81 276 ASP A O 1
ATOM 1979 N N . ALA A 1 277 ? -28.050 -7.234 50.833 1.00 95.94 277 ALA A N 1
ATOM 1980 C CA . ALA A 1 277 ? -29.266 -8.017 50.991 1.00 95.94 277 ALA A CA 1
ATOM 1981 C C . ALA A 1 277 ? -29.622 -8.227 52.472 1.00 95.94 277 ALA A C 1
ATOM 1983 O O . ALA A 1 277 ? -30.804 -8.358 52.785 1.00 95.94 277 ALA A O 1
ATOM 1984 N N . ASP A 1 278 ? -28.643 -8.236 53.381 1.00 96.75 278 ASP A N 1
ATOM 1985 C CA . ASP A 1 278 ? -28.872 -8.454 54.811 1.00 96.75 278 ASP A CA 1
ATOM 1986 C C . ASP A 1 278 ? -29.588 -7.290 55.514 1.00 96.75 278 ASP A C 1
ATOM 1988 O O . ASP A 1 278 ? -30.185 -7.499 56.572 1.00 96.75 278 ASP A O 1
ATOM 1992 N N . ASP A 1 279 ? -29.652 -6.111 54.890 1.00 97.50 279 ASP A N 1
ATOM 1993 C CA . ASP A 1 279 ? -30.431 -4.973 55.392 1.00 97.50 279 ASP A CA 1
ATOM 1994 C C . ASP A 1 279 ? -31.950 -5.141 55.185 1.00 97.50 279 ASP A C 1
ATOM 1996 O O . ASP A 1 279 ? -32.742 -4.357 55.715 1.00 97.50 279 ASP A O 1
ATOM 2000 N N . TYR A 1 280 ? -32.391 -6.159 54.437 1.00 98.06 280 TYR A N 1
ATOM 2001 C CA . TYR A 1 280 ? -33.784 -6.368 54.022 1.00 98.06 280 TYR A CA 1
ATOM 2002 C C . TYR A 1 280 ? -34.400 -7.624 54.662 1.00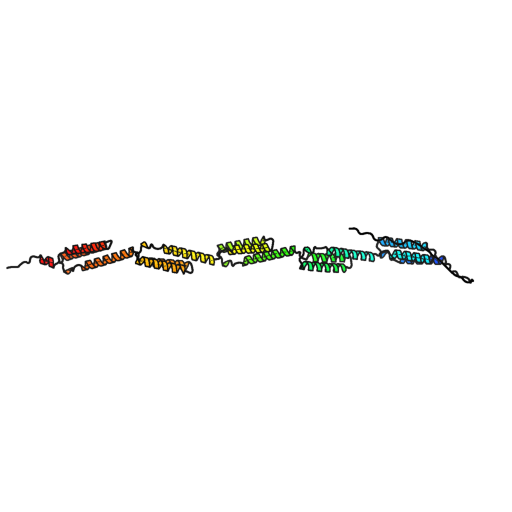 98.06 280 TYR A C 1
ATOM 2004 O O . TYR A 1 280 ? -33.705 -8.590 54.990 1.00 98.06 280 TYR A O 1
ATOM 2012 N N . ARG A 1 281 ? -35.731 -7.646 54.833 1.00 97.75 281 ARG A N 1
ATOM 2013 C CA . ARG A 1 281 ? -36.460 -8.865 55.248 1.00 97.75 281 ARG A CA 1
ATOM 2014 C C . ARG A 1 281 ? -36.778 -9.727 54.022 1.00 97.75 281 ARG A C 1
ATOM 2016 O O . ARG A 1 281 ? -36.550 -9.318 52.891 1.00 97.75 281 ARG A O 1
ATOM 2023 N N . ASP A 1 282 ? -37.281 -10.941 54.232 1.00 96.12 282 ASP A N 1
ATOM 2024 C CA . ASP A 1 282 ? -37.397 -11.945 53.161 1.00 96.12 282 ASP A CA 1
ATOM 2025 C C . ASP A 1 282 ? -38.239 -11.495 51.953 1.00 96.12 282 ASP A C 1
ATOM 2027 O O . ASP A 1 282 ? -37.888 -11.812 50.815 1.00 96.12 282 ASP A O 1
ATOM 2031 N N . ALA A 1 283 ? -39.324 -10.744 52.177 1.00 95.69 283 ALA A N 1
ATOM 2032 C CA . ALA A 1 283 ? -40.149 -10.216 51.091 1.00 95.69 283 ALA A CA 1
ATOM 2033 C C . ALA A 1 283 ? -39.389 -9.148 50.286 1.00 95.69 283 ALA A C 1
ATOM 2035 O O . ALA A 1 283 ? -39.315 -9.224 49.061 1.00 95.69 283 ALA A O 1
ATOM 2036 N N . GLU A 1 284 ? -38.744 -8.207 50.973 1.00 98.12 284 GLU A N 1
ATOM 2037 C CA . GLU A 1 284 ? -38.003 -7.106 50.359 1.00 98.12 284 GLU A CA 1
ATOM 2038 C C . GLU A 1 284 ? -36.690 -7.576 49.715 1.00 98.12 284 GLU A C 1
ATOM 2040 O O . GLU A 1 284 ? -36.279 -7.038 48.691 1.00 98.12 284 GLU A O 1
ATOM 2045 N N . LYS A 1 285 ? -36.070 -8.652 50.219 1.00 98.19 285 LYS A N 1
ATOM 2046 C CA . LYS A 1 285 ? -34.953 -9.345 49.552 1.00 98.19 285 LYS A CA 1
ATOM 2047 C C . LYS A 1 285 ? -35.352 -9.835 48.159 1.00 98.19 285 LYS A C 1
ATOM 2049 O O . LYS A 1 285 ? -34.555 -9.745 47.223 1.00 98.19 285 LYS A O 1
ATOM 2054 N N . ALA A 1 286 ? -36.575 -10.345 48.003 1.00 97.12 286 ALA A N 1
ATOM 2055 C CA . ALA A 1 286 ? -37.081 -10.773 46.701 1.00 97.12 286 ALA A CA 1
ATOM 2056 C C . ALA A 1 286 ? -37.322 -9.578 45.762 1.00 97.12 286 ALA A C 1
ATOM 2058 O O . ALA A 1 286 ? -36.984 -9.657 44.578 1.00 97.12 286 ALA A O 1
ATOM 2059 N N . GLU A 1 287 ? -37.843 -8.462 46.281 1.00 98.00 287 GLU A N 1
ATOM 2060 C CA . GLU A 1 287 ? -37.995 -7.214 45.520 1.00 98.00 287 GLU A CA 1
ATOM 2061 C C . GLU A 1 287 ? -36.639 -6.644 45.082 1.00 98.00 287 GLU A C 1
ATOM 2063 O O . GLU A 1 287 ? -36.475 -6.275 43.918 1.00 98.00 287 GLU A O 1
ATOM 2068 N N . LEU A 1 288 ? -35.639 -6.658 45.970 1.00 98.25 288 LEU A N 1
ATOM 2069 C CA . LEU A 1 288 ? -34.272 -6.222 45.685 1.00 98.25 288 LEU A CA 1
ATOM 2070 C C . LEU A 1 288 ? -33.650 -7.057 44.563 1.00 98.25 288 LEU A C 1
ATOM 2072 O O . LEU A 1 288 ? -33.118 -6.511 43.594 1.00 98.25 288 LEU A O 1
ATOM 2076 N N . ALA A 1 289 ? -33.758 -8.385 44.654 1.00 97.88 289 ALA A N 1
ATOM 2077 C CA . ALA A 1 289 ? -33.263 -9.287 43.621 1.00 97.88 289 ALA A CA 1
ATOM 2078 C C . ALA A 1 289 ? -33.944 -9.034 42.263 1.00 97.88 289 ALA A C 1
ATOM 2080 O O . ALA A 1 289 ? -33.274 -9.019 41.226 1.00 97.88 289 ALA A O 1
ATOM 2081 N N . ALA A 1 290 ? -35.259 -8.786 42.257 1.00 98.00 290 ALA A N 1
ATOM 2082 C CA . ALA A 1 290 ? -36.002 -8.449 41.046 1.00 98.00 290 ALA A CA 1
ATOM 2083 C C . ALA A 1 290 ? -35.570 -7.095 40.454 1.00 98.00 290 ALA A C 1
ATOM 2085 O O . ALA A 1 290 ? -35.382 -6.992 39.239 1.00 98.00 290 ALA A O 1
ATOM 2086 N N . ALA A 1 291 ? -35.355 -6.077 41.292 1.00 98.38 291 ALA A N 1
ATOM 2087 C CA . ALA A 1 291 ? -34.882 -4.760 40.869 1.00 98.38 291 ALA A CA 1
ATOM 2088 C C . ALA A 1 291 ? -33.478 -4.827 40.244 1.00 98.38 291 ALA A C 1
ATOM 2090 O O . ALA A 1 291 ? -33.247 -4.243 39.182 1.00 98.38 291 ALA A O 1
ATOM 2091 N N . ILE A 1 292 ? -32.560 -5.595 40.842 1.00 98.50 292 ILE A N 1
ATOM 2092 C CA . ILE A 1 292 ? -31.215 -5.836 40.294 1.00 98.50 292 ILE A CA 1
ATOM 2093 C C . ILE A 1 292 ? -31.297 -6.568 38.949 1.00 98.50 292 ILE A C 1
ATOM 2095 O O . ILE A 1 292 ? -30.635 -6.169 37.988 1.00 98.50 292 ILE A O 1
ATOM 2099 N N . ALA A 1 293 ? -32.117 -7.620 38.849 1.00 98.44 293 ALA A N 1
ATOM 2100 C CA . ALA A 1 293 ? -32.278 -8.385 37.613 1.00 98.44 293 ALA A CA 1
ATOM 2101 C C . ALA A 1 293 ? -32.827 -7.520 36.465 1.00 98.44 293 ALA A C 1
ATOM 2103 O O . ALA A 1 293 ? -32.292 -7.545 35.354 1.00 98.44 293 ALA A O 1
ATOM 2104 N N . GLU A 1 294 ? -33.849 -6.709 36.738 1.00 98.56 294 GLU A N 1
ATOM 2105 C CA . GLU A 1 294 ? -34.409 -5.781 35.754 1.00 98.56 294 GLU A CA 1
ATOM 2106 C C . GLU A 1 294 ? -33.413 -4.672 35.379 1.00 98.56 294 GLU A C 1
ATOM 2108 O O . GLU A 1 294 ? -33.290 -4.321 34.203 1.00 98.56 294 GLU A O 1
ATOM 2113 N N . GLY A 1 295 ? -32.657 -4.149 36.348 1.00 98.75 295 GLY A N 1
ATOM 2114 C CA . GLY A 1 295 ? -31.585 -3.187 36.101 1.00 98.75 295 GLY A CA 1
ATOM 2115 C C . GLY A 1 295 ? -30.508 -3.740 35.167 1.00 98.75 295 GLY A C 1
ATOM 2116 O O . GLY A 1 295 ? -30.173 -3.098 34.171 1.00 98.75 295 GLY A O 1
ATOM 2117 N N . ASN A 1 296 ? -30.037 -4.965 35.416 1.00 98.69 296 ASN A N 1
ATOM 2118 C CA . ASN A 1 296 ? -29.081 -5.656 34.546 1.00 98.69 296 ASN A CA 1
ATOM 2119 C C . ASN A 1 296 ? -29.629 -5.841 33.125 1.00 98.69 296 ASN A C 1
ATOM 2121 O O . ASN A 1 296 ? -28.926 -5.548 32.160 1.00 98.69 296 ASN A O 1
ATOM 2125 N N . ARG A 1 297 ? -30.900 -6.241 32.983 1.00 98.75 297 ARG A N 1
ATOM 2126 C CA . ARG A 1 297 ? -31.554 -6.382 31.673 1.00 98.75 297 ARG A CA 1
ATOM 2127 C C . ARG A 1 297 ? -31.574 -5.060 30.898 1.00 98.75 297 ARG A C 1
ATOM 2129 O O . ARG A 1 297 ? -31.325 -5.054 29.694 1.00 98.75 297 ARG A O 1
ATOM 2136 N N . LYS A 1 298 ? -31.862 -3.939 31.570 1.00 98.75 298 LYS A N 1
ATOM 2137 C CA . LYS A 1 298 ? -31.843 -2.603 30.949 1.00 98.75 298 LYS A CA 1
ATOM 2138 C C . LYS A 1 298 ? -30.428 -2.152 30.581 1.00 98.75 298 LYS A C 1
ATOM 2140 O O . LYS A 1 298 ? -30.255 -1.576 29.514 1.00 98.75 298 LYS A O 1
ATOM 2145 N N . ILE A 1 299 ? -29.430 -2.437 31.420 1.00 98.81 299 ILE A N 1
ATOM 2146 C CA . ILE A 1 299 ? -28.018 -2.155 31.117 1.00 98.81 299 ILE A CA 1
ATOM 2147 C C . ILE A 1 299 ? -27.563 -2.949 29.885 1.00 98.81 299 ILE A C 1
ATOM 2149 O O . ILE A 1 299 ? -26.929 -2.390 28.993 1.00 98.81 299 ILE A O 1
ATOM 2153 N N . ASP A 1 300 ? -27.917 -4.231 29.793 1.00 98.69 300 ASP A N 1
ATOM 2154 C CA . ASP A 1 300 ? -27.565 -5.063 28.638 1.00 98.69 300 ASP A CA 1
ATOM 2155 C C . ASP A 1 300 ? -28.232 -4.568 27.345 1.00 98.69 300 ASP A C 1
ATOM 2157 O O . ASP A 1 300 ? -27.605 -4.604 26.284 1.00 98.69 300 ASP A O 1
ATOM 2161 N N . ALA A 1 301 ? -29.454 -4.035 27.436 1.00 98.56 301 ALA A N 1
ATOM 2162 C CA . ALA A 1 301 ? -30.198 -3.473 26.309 1.00 98.56 301 ALA A CA 1
ATOM 2163 C C . ALA A 1 301 ? -29.751 -2.061 25.874 1.00 98.56 301 ALA A C 1
ATOM 2165 O O . ALA A 1 301 ? -30.175 -1.604 24.819 1.00 98.56 301 ALA A O 1
ATOM 2166 N N . ALA A 1 302 ? -28.921 -1.366 26.657 1.00 98.62 302 ALA A N 1
ATOM 2167 C CA . ALA A 1 302 ? -28.475 -0.008 26.343 1.00 98.62 302 ALA A CA 1
ATOM 2168 C C . ALA A 1 302 ? -27.644 0.050 25.045 1.00 98.62 302 ALA A C 1
ATOM 2170 O O . ALA A 1 302 ? -26.778 -0.802 24.821 1.00 98.62 302 ALA A O 1
ATOM 2171 N N . GLU A 1 303 ? -27.865 1.066 24.210 1.00 98.00 303 GLU A N 1
ATOM 2172 C CA . GLU A 1 303 ? -27.213 1.190 22.894 1.00 98.00 303 GLU A CA 1
ATOM 2173 C C . GLU A 1 303 ? -25.952 2.063 22.932 1.00 98.00 303 GLU A C 1
ATOM 2175 O O . GLU A 1 303 ? -25.114 1.992 22.038 1.00 98.00 303 GLU A O 1
ATOM 2180 N N . ASN A 1 304 ? -25.784 2.866 23.982 1.00 98.44 304 ASN A N 1
ATOM 2181 C CA . ASN A 1 304 ? -24.622 3.727 24.183 1.00 98.44 304 ASN A CA 1
ATOM 2182 C C . ASN A 1 304 ? -24.326 3.924 25.684 1.00 98.44 304 ASN A C 1
ATOM 2184 O O . ASN A 1 304 ? -25.088 3.511 26.560 1.00 98.44 304 ASN A O 1
ATOM 2188 N N . VAL A 1 305 ? -23.194 4.562 25.996 1.00 98.56 305 VAL A N 1
ATOM 2189 C CA . VAL A 1 305 ? -22.733 4.771 27.382 1.00 98.56 305 VAL A CA 1
ATOM 2190 C C . VAL A 1 305 ? -23.693 5.657 28.190 1.00 98.56 305 VAL A C 1
ATOM 2192 O O . VAL A 1 305 ? -23.848 5.455 29.396 1.00 98.56 305 VAL A O 1
ATOM 2195 N N . SER A 1 306 ? -24.368 6.618 27.552 1.00 98.44 306 SER A N 1
ATOM 2196 C CA . SER A 1 306 ? -25.358 7.463 28.229 1.00 98.44 306 SER A CA 1
ATOM 2197 C C . SER A 1 306 ? -26.556 6.632 28.689 1.00 98.44 306 SER A C 1
ATOM 2199 O O . SER A 1 306 ? -26.929 6.712 29.860 1.00 98.44 306 SER A O 1
ATOM 2201 N N . ASP A 1 307 ? -27.067 5.755 27.824 1.00 98.62 307 ASP A N 1
ATOM 2202 C CA . ASP A 1 307 ? -28.161 4.837 28.145 1.00 98.62 307 ASP A CA 1
ATOM 2203 C C . ASP A 1 307 ? -27.780 3.858 29.261 1.00 98.62 307 ASP A C 1
ATOM 2205 O O . ASP A 1 307 ? -28.595 3.584 30.143 1.00 98.62 307 ASP A O 1
ATOM 2209 N N . VAL A 1 308 ? -26.531 3.369 29.275 1.00 98.88 308 VAL A N 1
ATOM 2210 C CA . VAL A 1 308 ? -26.005 2.538 30.374 1.00 98.88 308 VAL A CA 1
ATOM 2211 C C . VAL A 1 308 ? -26.085 3.290 31.703 1.00 98.88 308 VAL A C 1
ATOM 2213 O O . VAL A 1 308 ? -26.587 2.751 32.692 1.00 98.88 308 VAL A O 1
ATOM 2216 N N . ASN A 1 309 ? -25.632 4.546 31.732 1.00 98.62 309 ASN A N 1
ATOM 2217 C CA . ASN A 1 309 ? -25.664 5.373 32.938 1.00 98.62 309 ASN A CA 1
ATOM 2218 C C . ASN A 1 309 ? -27.101 5.659 33.395 1.00 98.62 309 ASN A C 1
ATOM 2220 O O . ASN A 1 309 ? -27.395 5.577 34.590 1.00 98.62 309 ASN A O 1
ATOM 2224 N N . THR A 1 310 ? -28.013 5.936 32.462 1.00 98.75 310 THR A N 1
ATOM 2225 C CA . THR A 1 310 ? -29.440 6.117 32.753 1.00 98.75 310 THR A CA 1
ATOM 2226 C C . THR A 1 310 ? -30.074 4.837 33.299 1.00 98.75 310 THR A C 1
ATOM 2228 O O . THR A 1 310 ? -30.810 4.892 34.285 1.00 98.75 310 THR A O 1
ATOM 2231 N N . ALA A 1 311 ? -29.777 3.675 32.712 1.00 98.81 311 ALA A N 1
ATOM 2232 C CA . ALA A 1 311 ? -30.266 2.386 33.195 1.00 98.81 311 ALA A CA 1
ATOM 2233 C C . ALA A 1 311 ? -29.777 2.092 34.622 1.00 98.81 311 ALA A C 1
ATOM 2235 O O . ALA A 1 311 ? -30.584 1.711 35.472 1.00 98.81 311 ALA A O 1
ATOM 2236 N N . LEU A 1 312 ? -28.493 2.339 34.906 1.00 98.81 312 LEU A N 1
ATOM 2237 C CA . LEU A 1 312 ? -27.913 2.189 36.242 1.00 98.81 312 LEU A CA 1
ATOM 2238 C C . LEU A 1 312 ? -28.575 3.120 37.266 1.00 98.81 312 LEU A C 1
ATOM 2240 O O . LEU A 1 312 ? -28.940 2.670 38.350 1.00 98.81 312 LEU A O 1
ATOM 2244 N N . ALA A 1 313 ? -28.746 4.403 36.937 1.00 98.75 313 ALA A N 1
ATOM 2245 C CA . ALA A 1 313 ? -29.378 5.375 37.830 1.00 98.75 313 ALA A CA 1
ATOM 2246 C C . ALA A 1 313 ? -30.831 4.993 38.155 1.00 98.75 313 ALA A C 1
ATOM 2248 O O . ALA A 1 313 ? -31.234 5.016 39.316 1.00 98.75 313 ALA A O 1
ATOM 2249 N N . ASN A 1 314 ? -31.595 4.567 37.146 1.00 98.69 314 ASN A N 1
ATOM 2250 C CA . ASN A 1 314 ? -32.970 4.104 37.331 1.00 98.69 314 ASN A CA 1
ATOM 2251 C C . ASN A 1 314 ? -33.046 2.837 38.193 1.00 98.69 314 ASN A C 1
ATOM 2253 O O . ASN A 1 314 ? -33.963 2.703 38.998 1.00 98.69 314 ASN A O 1
ATOM 2257 N N . ALA A 1 315 ? -32.099 1.910 38.031 1.00 98.75 315 ALA A N 1
ATOM 2258 C CA . ALA A 1 315 ? -32.035 0.706 38.852 1.00 98.75 315 ALA A CA 1
ATOM 2259 C C . ALA A 1 315 ? -31.734 1.039 40.322 1.00 98.75 315 ALA A C 1
ATOM 2261 O O . ALA A 1 315 ? -32.403 0.518 41.208 1.00 98.75 315 ALA A O 1
ATOM 2262 N N . LYS A 1 316 ? -30.799 1.962 40.584 1.00 98.69 316 LYS A N 1
ATOM 2263 C CA . LYS A 1 316 ? -30.506 2.449 41.943 1.00 98.69 316 LYS A CA 1
ATOM 2264 C C . LYS A 1 316 ? -31.715 3.113 42.592 1.00 98.69 316 LYS A C 1
ATOM 2266 O O . LYS A 1 316 ? -32.069 2.744 43.698 1.00 98.69 316 LYS A O 1
ATOM 2271 N N . ALA A 1 317 ? -32.407 3.992 41.869 1.00 98.62 317 ALA A N 1
ATOM 2272 C CA . ALA A 1 317 ? -33.623 4.627 42.373 1.00 98.62 317 ALA A CA 1
ATOM 2273 C C . ALA A 1 317 ? -34.744 3.615 42.676 1.00 98.62 317 ALA A C 1
ATOM 2275 O O . ALA A 1 317 ? -35.512 3.808 43.614 1.00 98.62 317 ALA A O 1
ATOM 2276 N N . ALA A 1 318 ? -34.846 2.534 41.894 1.00 98.38 318 ALA A N 1
ATOM 2277 C CA . ALA A 1 318 ? -35.782 1.450 42.184 1.00 98.38 318 ALA A CA 1
ATOM 2278 C C . ALA A 1 318 ? -35.402 0.701 43.471 1.00 98.38 318 ALA A C 1
ATOM 2280 O O . ALA A 1 318 ? -36.289 0.387 44.257 1.00 98.38 318 ALA A O 1
ATOM 2281 N N . ILE A 1 319 ? -34.106 0.461 43.697 1.00 98.50 319 ILE A N 1
ATOM 2282 C CA . ILE A 1 319 ? -33.589 -0.147 44.931 1.00 98.50 319 ILE A CA 1
ATOM 2283 C C . ILE A 1 319 ? -33.829 0.770 46.137 1.00 98.50 319 ILE A C 1
ATOM 2285 O O . ILE A 1 319 ? -34.341 0.303 47.145 1.00 98.50 319 ILE A O 1
ATOM 2289 N N . ASP A 1 320 ? -33.558 2.072 46.013 1.00 98.38 320 ASP A N 1
ATOM 2290 C CA . ASP A 1 320 ? -33.791 3.066 47.074 1.00 98.38 320 ASP A CA 1
ATOM 2291 C C . ASP A 1 320 ? -35.278 3.171 47.476 1.00 98.38 320 ASP A C 1
ATOM 2293 O O . ASP A 1 320 ? -35.608 3.676 48.547 1.00 98.38 320 ASP A O 1
ATOM 2297 N N . GLY A 1 321 ? -36.196 2.719 46.613 1.00 97.56 321 GLY A N 1
ATOM 2298 C CA . GLY A 1 321 ? -37.628 2.650 46.903 1.00 97.56 321 GLY A CA 1
ATOM 2299 C C . GLY A 1 321 ? -38.046 1.460 47.776 1.00 97.56 321 GLY A C 1
ATOM 2300 O O . GLY A 1 321 ? -39.195 1.424 48.225 1.00 97.56 321 GLY A O 1
ATOM 2301 N N . ILE A 1 322 ? -37.154 0.495 48.011 1.00 98.19 322 ILE A N 1
ATOM 2302 C CA . ILE A 1 322 ? -37.418 -0.713 48.799 1.00 98.19 322 ILE A CA 1
ATOM 2303 C C . ILE A 1 322 ? -37.064 -0.427 50.257 1.00 98.19 322 ILE A C 1
ATOM 2305 O O . ILE A 1 322 ? -35.948 -0.023 50.571 1.00 98.19 322 ILE A O 1
ATOM 2309 N N . LYS A 1 323 ? -38.011 -0.659 51.169 1.00 97.75 323 LYS A N 1
ATOM 2310 C CA . LYS A 1 323 ? -37.781 -0.424 52.598 1.00 97.75 323 LYS A CA 1
ATOM 2311 C C . LYS A 1 323 ? -36.835 -1.464 53.184 1.00 97.75 323 LYS A C 1
ATOM 2313 O O . LYS A 1 323 ? -37.010 -2.666 52.994 1.00 97.75 323 LYS A O 1
ATOM 2318 N N . THR A 1 324 ? -35.899 -1.000 53.994 1.00 98.19 324 THR A N 1
ATOM 2319 C CA . THR A 1 324 ? -35.035 -1.863 54.801 1.00 98.19 324 THR A CA 1
ATOM 2320 C C . THR A 1 324 ? -35.800 -2.480 55.974 1.00 98.19 324 THR A C 1
ATOM 2322 O O . THR A 1 324 ? -36.833 -1.980 56.437 1.00 98.19 324 THR A O 1
ATOM 2325 N N . GLY A 1 325 ? -35.258 -3.559 56.535 1.00 97.50 325 GLY A N 1
ATOM 2326 C CA . GLY A 1 325 ? -35.786 -4.179 57.747 1.00 97.50 325 GLY A CA 1
ATOM 2327 C C . GLY A 1 325 ? -35.796 -3.222 58.941 1.00 97.50 325 GLY A C 1
ATOM 2328 O O . GLY A 1 325 ? -36.710 -3.294 59.768 1.00 97.50 325 GLY A O 1
ATOM 2329 N N . ALA A 1 326 ? -34.837 -2.295 59.014 1.00 96.31 326 ALA A N 1
ATOM 2330 C CA . ALA A 1 326 ? -34.798 -1.251 60.035 1.00 96.31 326 ALA A CA 1
ATOM 2331 C C . ALA A 1 326 ? -35.973 -0.266 59.894 1.00 96.31 326 ALA A C 1
ATOM 2333 O O . ALA A 1 326 ? -36.659 0.010 60.881 1.00 96.31 326 ALA A O 1
ATOM 2334 N N . GLU A 1 327 ? -36.259 0.211 58.679 1.00 97.31 327 GLU A N 1
ATOM 2335 C CA . GLU A 1 327 ? -37.385 1.116 58.407 1.00 97.31 327 GLU A CA 1
ATOM 2336 C C . GLU A 1 327 ? -38.739 0.457 58.685 1.00 97.31 327 GLU A C 1
ATOM 2338 O O . GLU A 1 327 ? -39.605 1.069 59.315 1.00 97.31 327 GLU A O 1
ATOM 2343 N N . LEU A 1 328 ? -38.911 -0.809 58.290 1.00 97.00 328 LEU A N 1
ATOM 2344 C CA . LEU A 1 328 ? -40.123 -1.579 58.588 1.00 97.00 328 LEU A CA 1
ATOM 2345 C C . LEU A 1 328 ? -40.322 -1.760 60.097 1.00 97.00 328 LEU A C 1
ATOM 2347 O O . LEU A 1 328 ? -41.425 -1.560 60.603 1.00 97.00 328 LEU A O 1
ATOM 2351 N N . THR A 1 329 ? -39.248 -2.069 60.829 1.00 96.00 329 THR A N 1
ATOM 2352 C CA . THR A 1 329 ? -39.293 -2.211 62.295 1.00 96.00 329 THR A CA 1
ATOM 2353 C C . THR A 1 329 ? -39.670 -0.892 62.972 1.00 96.00 329 THR A C 1
ATOM 2355 O O . THR A 1 329 ? -40.479 -0.875 63.902 1.00 96.00 329 THR A O 1
ATOM 2358 N N . ALA A 1 330 ? -39.127 0.230 62.495 1.00 96.75 330 ALA A N 1
ATOM 2359 C CA . ALA A 1 330 ? -39.478 1.554 62.998 1.00 96.75 330 ALA A CA 1
ATOM 2360 C C . ALA A 1 330 ? -40.956 1.902 62.726 1.00 96.75 330 ALA A C 1
ATOM 2362 O O . ALA A 1 330 ? -41.636 2.435 63.607 1.00 96.75 330 ALA A O 1
ATOM 2363 N N . GLU A 1 331 ? -41.476 1.563 61.542 1.00 96.38 331 GLU A N 1
ATOM 2364 C CA . GLU A 1 331 ? -42.883 1.773 61.181 1.00 96.38 331 GLU A CA 1
ATOM 2365 C C . GLU A 1 331 ? -43.835 0.922 62.041 1.00 96.38 331 GLU A C 1
ATOM 2367 O O . GLU A 1 331 ? -44.858 1.418 62.523 1.00 96.38 331 GLU A O 1
ATOM 2372 N N . GLU A 1 332 ? -43.499 -0.348 62.277 1.00 97.12 332 GLU A N 1
ATOM 2373 C CA . GLU A 1 332 ? -44.250 -1.252 63.157 1.00 97.12 332 GLU A CA 1
ATOM 2374 C C . GLU A 1 332 ? -44.283 -0.740 64.600 1.00 97.12 332 GLU A C 1
ATOM 2376 O O . GLU A 1 332 ? -45.349 -0.712 65.223 1.00 97.12 332 GLU A O 1
ATOM 2381 N N . LEU A 1 333 ? -43.145 -0.268 65.118 1.00 97.50 333 LEU A N 1
ATOM 2382 C CA . LEU A 1 333 ? -43.058 0.322 66.452 1.00 97.50 333 LEU A CA 1
ATOM 2383 C C . LEU A 1 333 ? -43.916 1.587 66.573 1.00 97.50 333 LEU A C 1
ATOM 2385 O O . LEU A 1 333 ? -44.635 1.747 67.561 1.00 97.50 333 LEU A O 1
ATOM 2389 N N . ALA A 1 334 ? -43.875 2.478 65.579 1.00 97.44 334 ALA A N 1
ATOM 2390 C CA . ALA A 1 334 ? -44.700 3.684 65.565 1.00 97.44 334 ALA A CA 1
ATOM 2391 C C . ALA A 1 334 ? -46.201 3.341 65.592 1.00 97.44 334 ALA A C 1
ATOM 2393 O O . ALA A 1 334 ? -46.949 3.889 66.405 1.00 97.44 334 ALA A O 1
ATOM 2394 N N . LYS A 1 335 ? -46.633 2.364 64.781 1.00 97.50 335 LYS A N 1
ATOM 2395 C CA . LYS A 1 335 ? -48.018 1.861 64.788 1.00 97.50 335 LYS A CA 1
ATOM 2396 C C . LYS A 1 335 ? -48.406 1.253 66.136 1.00 97.50 335 LYS A C 1
ATOM 2398 O O . LYS A 1 335 ? -49.504 1.525 66.621 1.00 97.50 335 LYS A O 1
ATOM 2403 N N . ALA A 1 336 ? -47.521 0.467 66.753 1.00 98.00 336 ALA A N 1
ATOM 2404 C CA . ALA A 1 336 ? -47.759 -0.126 68.068 1.00 98.00 336 ALA A CA 1
ATOM 2405 C C . ALA A 1 336 ? -47.937 0.949 69.151 1.00 98.00 336 ALA A C 1
ATOM 2407 O O . ALA A 1 336 ? -48.878 0.871 69.942 1.00 98.00 336 ALA A O 1
ATOM 2408 N N . LYS A 1 337 ? -47.093 1.990 69.152 1.00 98.25 337 LYS A N 1
ATOM 2409 C CA . LYS A 1 337 ? -47.226 3.141 70.062 1.00 98.25 337 LYS A CA 1
ATOM 2410 C C . LYS A 1 337 ? -48.569 3.837 69.899 1.00 98.25 337 LYS A C 1
ATOM 2412 O O . LYS A 1 337 ? -49.250 4.106 70.887 1.00 98.25 337 LYS A O 1
ATOM 2417 N N . ASP A 1 338 ? -48.966 4.132 68.667 1.00 98.12 338 ASP A N 1
ATOM 2418 C CA . ASP A 1 338 ? -50.229 4.817 68.397 1.00 98.12 338 ASP A CA 1
ATOM 2419 C C . ASP A 1 338 ? -51.446 3.969 68.779 1.00 98.12 338 ASP A C 1
ATOM 2421 O O . ASP A 1 338 ? -52.402 4.495 69.355 1.00 98.12 338 ASP A O 1
ATOM 2425 N N . ALA A 1 339 ? -51.403 2.660 68.524 1.00 97.69 339 ALA A N 1
ATOM 2426 C CA . ALA A 1 339 ? -52.437 1.728 68.959 1.00 97.69 339 ALA A CA 1
ATOM 2427 C C . ALA A 1 339 ? -52.544 1.679 70.492 1.00 97.69 339 ALA A C 1
ATOM 2429 O O . ALA A 1 339 ? -53.635 1.868 71.028 1.00 97.69 339 ALA A O 1
ATOM 2430 N N . ALA A 1 340 ? -51.419 1.529 71.196 1.00 98.19 340 ALA A N 1
ATOM 2431 C CA . ALA A 1 340 ? -51.383 1.487 72.655 1.00 98.19 340 ALA A CA 1
ATOM 2432 C C . ALA A 1 340 ? -51.900 2.786 73.294 1.00 98.19 340 ALA A C 1
ATOM 2434 O O . ALA A 1 340 ? -52.650 2.744 74.267 1.00 98.19 340 ALA A O 1
ATOM 2435 N N . LYS A 1 341 ? -51.561 3.954 72.730 1.00 97.81 341 LYS A N 1
ATOM 2436 C CA . LYS A 1 341 ? -52.087 5.246 73.205 1.00 97.81 341 LYS A CA 1
ATOM 2437 C C . LYS A 1 341 ? -53.606 5.342 73.044 1.00 97.81 341 LYS A C 1
ATOM 2439 O O . LYS A 1 341 ? -54.274 5.788 73.973 1.00 97.81 341 LYS A O 1
ATOM 2444 N N . ARG A 1 342 ? -54.150 4.911 71.898 1.00 97.38 342 ARG A N 1
ATOM 2445 C CA . ARG A 1 342 ? -55.607 4.875 71.661 1.00 97.38 342 ARG A CA 1
ATOM 2446 C C . ARG A 1 342 ? -56.313 3.912 72.608 1.00 97.38 342 ARG A C 1
ATOM 2448 O O . ARG A 1 342 ? -57.382 4.232 73.112 1.00 97.38 342 ARG A O 1
ATOM 2455 N N . GLU A 1 343 ? -55.717 2.750 72.850 1.00 97.50 343 GLU A N 1
ATOM 2456 C CA . GLU A 1 343 ? -56.248 1.763 73.788 1.00 97.50 343 GLU A CA 1
ATOM 2457 C C . GLU A 1 343 ? -56.268 2.300 75.223 1.00 97.50 343 GLU A C 1
ATOM 2459 O O . GLU A 1 343 ? -57.261 2.128 75.924 1.00 97.50 343 GLU A O 1
ATOM 2464 N N . LEU A 1 344 ? -55.208 2.997 75.647 1.00 97.12 344 LEU A N 1
ATOM 2465 C CA . LEU A 1 344 ? -55.147 3.633 76.962 1.00 97.12 344 LEU A CA 1
ATOM 2466 C C . LEU A 1 344 ? -56.211 4.728 77.125 1.00 97.12 344 LEU A C 1
ATOM 2468 O O . LEU A 1 344 ? -56.849 4.801 78.171 1.00 97.12 344 LEU A O 1
ATOM 2472 N N . ASP A 1 345 ? -56.426 5.551 76.095 1.00 95.25 345 ASP A N 1
ATOM 2473 C CA . ASP A 1 345 ? -57.462 6.595 76.102 1.00 95.25 345 ASP A CA 1
ATOM 2474 C C . ASP A 1 345 ? -58.880 6.034 76.244 1.00 95.25 345 ASP A C 1
ATOM 2476 O O . ASP A 1 345 ? -59.747 6.686 76.820 1.00 95.25 345 ASP A O 1
ATOM 2480 N N . ALA A 1 346 ? -59.116 4.833 75.719 1.00 95.19 346 ALA A N 1
ATOM 2481 C CA . ALA A 1 346 ? -60.411 4.167 75.757 1.00 95.19 346 ALA A CA 1
ATOM 2482 C C . ALA A 1 346 ? -60.583 3.222 76.961 1.00 95.19 346 ALA A C 1
ATOM 2484 O O . ALA A 1 346 ? -61.601 2.536 77.042 1.00 95.19 346 ALA A O 1
ATOM 2485 N N . TYR A 1 347 ? -59.599 3.139 77.864 1.00 96.50 347 TYR A N 1
ATOM 2486 C CA . TYR A 1 347 ? -59.540 2.071 78.864 1.00 96.50 347 TYR A CA 1
ATOM 2487 C C . TYR A 1 347 ? -60.649 2.153 79.923 1.00 96.50 347 TYR A C 1
ATOM 2489 O O . TYR A 1 347 ? -61.250 1.136 80.259 1.00 96.50 347 TYR A O 1
ATOM 2497 N N . VAL A 1 348 ? -60.942 3.357 80.421 1.00 92.69 348 VAL A N 1
ATOM 2498 C CA . VAL A 1 348 ? -61.999 3.617 81.412 1.00 92.69 348 VAL A CA 1
ATOM 2499 C C . VAL A 1 348 ? -62.791 4.863 81.029 1.00 92.69 348 VAL A C 1
ATOM 2501 O O . VAL A 1 348 ? -62.283 5.751 80.341 1.00 92.69 348 VAL A O 1
ATOM 2504 N N . ASN A 1 349 ? -64.040 4.960 81.483 1.00 91.00 349 ASN A N 1
ATOM 2505 C CA . ASN A 1 349 ? -64.863 6.141 81.251 1.00 91.00 349 ASN A CA 1
ATOM 2506 C C . ASN A 1 349 ? -64.618 7.172 82.359 1.00 91.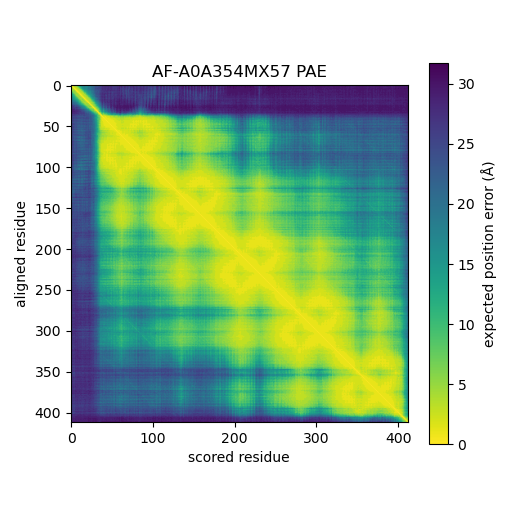00 349 ASN A C 1
ATOM 2508 O O . ASN A 1 349 ? -64.920 6.935 83.523 1.00 91.00 349 ASN A O 1
ATOM 2512 N N . ALA A 1 350 ? -64.111 8.351 81.994 1.00 90.00 350 ALA A N 1
ATOM 2513 C CA . ALA A 1 350 ? -63.814 9.418 82.952 1.00 90.00 350 ALA A CA 1
ATOM 2514 C C . ALA A 1 350 ? -65.039 9.881 83.769 1.00 90.00 350 ALA A C 1
ATOM 2516 O O . ALA A 1 350 ? -64.872 10.470 84.834 1.00 90.00 350 ALA A O 1
ATOM 2517 N N . ASN A 1 351 ? -66.264 9.625 83.292 1.00 90.50 351 ASN A N 1
ATOM 2518 C CA . ASN A 1 351 ? -67.492 9.934 84.029 1.00 90.50 351 ASN A CA 1
ATOM 2519 C C . ASN A 1 351 ? -67.760 8.986 85.204 1.00 90.50 351 ASN A C 1
ATOM 2521 O O . ASN A 1 351 ? -68.578 9.326 86.053 1.00 90.50 351 ASN A O 1
ATOM 2525 N N . ASP A 1 352 ? -67.065 7.852 85.276 1.00 91.38 352 ASP A N 1
ATOM 2526 C CA . ASP A 1 352 ? -67.225 6.871 86.351 1.00 91.38 352 ASP A CA 1
ATOM 2527 C C . ASP A 1 352 ? -66.448 7.270 87.623 1.00 91.38 352 ASP A C 1
ATOM 2529 O O . ASP A 1 352 ? -66.486 6.555 88.619 1.00 91.38 352 ASP A O 1
ATOM 2533 N N . TYR A 1 353 ? -65.745 8.408 87.615 1.00 92.69 353 TYR A N 1
ATOM 2534 C CA . TYR A 1 353 ? -64.883 8.892 88.701 1.00 92.69 353 TYR A CA 1
ATOM 2535 C C . TYR A 1 353 ? -65.403 10.220 89.282 1.00 92.69 353 TYR A C 1
ATOM 2537 O O . TYR A 1 353 ? -66.084 10.977 88.586 1.00 92.69 353 TYR A O 1
ATOM 2545 N N . ARG A 1 354 ? -65.064 10.544 90.540 1.00 90.50 354 ARG A N 1
ATOM 2546 C CA . ARG A 1 354 ? -65.313 11.871 91.146 1.00 90.50 354 ARG A CA 1
ATOM 2547 C C . ARG A 1 354 ? -64.211 12.866 90.761 1.00 90.50 354 ARG A C 1
ATOM 2549 O O . ARG A 1 354 ? -63.207 12.504 90.158 1.00 90.50 354 ARG A O 1
ATOM 2556 N N . ASP A 1 355 ? -64.412 14.152 91.048 1.00 88.31 355 ASP A N 1
ATOM 2557 C CA . ASP A 1 355 ? -63.551 15.223 90.521 1.00 88.31 355 ASP A CA 1
ATOM 2558 C C . ASP A 1 355 ? -62.074 15.115 90.947 1.00 88.31 355 ASP A C 1
ATOM 2560 O O . ASP A 1 355 ? -61.194 15.448 90.150 1.00 88.31 355 ASP A O 1
ATOM 2564 N N . ALA A 1 356 ? -61.786 14.619 92.157 1.00 86.56 356 ALA A N 1
ATOM 2565 C CA . ALA A 1 356 ? -60.412 14.389 92.610 1.00 86.56 356 ALA A CA 1
ATOM 2566 C C . ALA A 1 356 ? -59.754 13.233 91.831 1.00 86.56 356 ALA A C 1
ATOM 2568 O O . ALA A 1 356 ? -58.661 13.388 91.284 1.00 86.56 356 ALA A O 1
ATOM 2569 N N . GLU A 1 357 ? -60.457 12.113 91.678 1.00 92.31 357 GLU A 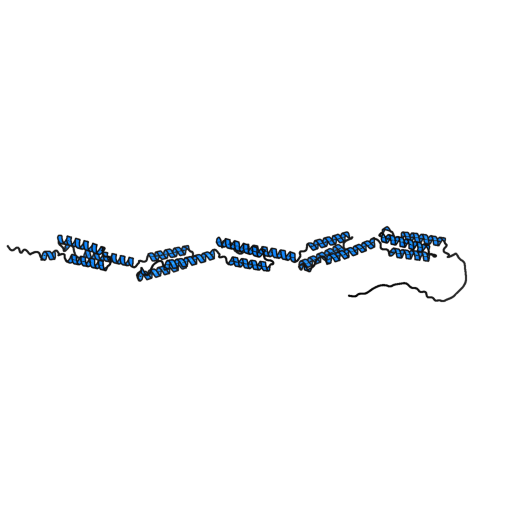N 1
ATOM 2570 C CA . GLU A 1 357 ? -59.986 10.904 90.998 1.00 92.31 357 GLU A CA 1
ATOM 2571 C C . GLU A 1 357 ? -59.895 11.099 89.480 1.00 92.31 357 GLU A C 1
ATOM 2573 O O . GLU A 1 357 ? -59.003 10.546 88.841 1.00 92.31 357 GLU A O 1
ATOM 2578 N N . LYS A 1 358 ? -60.726 11.965 88.883 1.00 92.38 358 LYS A N 1
ATOM 2579 C CA . LYS A 1 358 ? -60.575 12.391 87.479 1.00 92.38 358 LYS A CA 1
ATOM 2580 C C . LYS A 1 358 ? -59.233 13.078 87.227 1.00 92.38 358 LYS A C 1
ATOM 2582 O O . LYS A 1 358 ? -58.633 12.873 86.169 1.00 92.38 358 LYS A O 1
ATOM 2587 N N . ALA A 1 359 ? -58.752 13.896 88.166 1.00 91.06 359 ALA A N 1
ATOM 2588 C CA . ALA A 1 359 ? -57.455 14.560 88.036 1.00 91.06 359 ALA A CA 1
ATOM 2589 C C . ALA A 1 359 ? -56.292 13.554 88.133 1.00 91.06 359 ALA A C 1
ATOM 2591 O O . ALA A 1 359 ? -55.313 13.649 87.380 1.00 91.06 359 ALA A O 1
ATOM 2592 N N . GLU A 1 360 ? -56.419 12.553 89.007 1.00 93.88 360 GLU A N 1
ATOM 2593 C CA . GLU A 1 360 ? -55.459 11.451 89.111 1.00 93.88 360 GLU A CA 1
ATOM 2594 C C . GLU A 1 360 ? -55.480 10.550 87.870 1.00 93.88 360 GLU A C 1
ATOM 2596 O O . GLU A 1 360 ? -54.417 10.235 87.330 1.00 93.88 360 GLU A O 1
ATOM 2601 N N . LEU A 1 361 ? -56.664 10.232 87.339 1.00 93.75 361 LEU A N 1
ATOM 2602 C CA . LEU A 1 361 ? -56.852 9.493 86.089 1.00 93.75 361 LEU A CA 1
ATOM 2603 C C . LEU A 1 361 ? -56.193 10.214 84.908 1.00 93.75 361 LEU A C 1
ATOM 2605 O O . LEU A 1 361 ? -55.422 9.610 84.161 1.00 93.75 361 LEU A O 1
ATOM 2609 N N . ALA A 1 362 ? -56.432 11.519 84.760 1.00 93.75 362 ALA A N 1
ATOM 2610 C CA . ALA A 1 362 ? -55.809 12.323 83.711 1.00 93.75 362 ALA A CA 1
ATOM 2611 C C . ALA A 1 362 ? -54.273 12.319 83.822 1.00 93.75 362 ALA A C 1
ATOM 2613 O O . ALA A 1 362 ? -53.569 12.240 82.811 1.00 93.75 362 ALA A O 1
ATOM 2614 N N . THR A 1 363 ? -53.744 12.354 85.048 1.00 95.50 363 THR A N 1
ATOM 2615 C CA . THR A 1 363 ? -52.302 12.251 85.312 1.00 95.50 363 THR A CA 1
ATOM 2616 C C . THR A 1 363 ? -51.764 10.863 84.959 1.00 95.50 363 THR A C 1
ATOM 2618 O O . THR A 1 363 ? -50.724 10.762 84.304 1.00 95.50 363 THR A O 1
ATOM 2621 N N . ALA A 1 364 ? -52.474 9.795 85.332 1.00 95.81 364 ALA A N 1
ATOM 2622 C CA . ALA A 1 364 ? -52.105 8.416 85.020 1.00 95.81 364 ALA A CA 1
ATOM 2623 C C . ALA A 1 364 ? -52.077 8.163 83.503 1.00 95.81 364 ALA A C 1
ATOM 2625 O O . ALA A 1 364 ? -51.087 7.634 82.994 1.00 95.81 364 ALA A O 1
ATOM 2626 N N . ILE A 1 365 ? -53.094 8.626 82.766 1.00 96.81 365 ILE A N 1
ATOM 2627 C CA . ILE A 1 365 ? -53.146 8.542 81.298 1.00 96.81 365 ILE A CA 1
ATOM 2628 C C . ILE A 1 365 ? -51.990 9.328 80.671 1.00 96.81 365 ILE A C 1
ATOM 2630 O O . ILE A 1 365 ? -51.280 8.801 79.814 1.00 96.81 365 ILE A O 1
ATOM 2634 N N . LYS A 1 366 ? -51.755 10.575 81.107 1.00 97.50 366 LYS A N 1
ATOM 2635 C CA . LYS A 1 366 ? -50.660 11.411 80.586 1.00 97.50 366 LYS A CA 1
ATOM 2636 C C . LYS A 1 366 ? -49.299 10.739 80.774 1.00 97.50 366 LYS A C 1
ATOM 2638 O O . LYS A 1 366 ? -48.528 10.651 79.821 1.00 97.50 366 LYS A O 1
ATOM 2643 N N . ASN A 1 367 ? -49.024 10.237 81.975 1.00 97.12 367 ASN A N 1
ATOM 2644 C CA . ASN A 1 367 ? -47.769 9.554 82.280 1.00 97.12 367 ASN A CA 1
ATOM 2645 C C . ASN A 1 367 ? -47.629 8.247 81.483 1.00 97.12 367 ASN A C 1
ATOM 2647 O O . ASN A 1 367 ? -46.552 7.968 80.959 1.00 97.12 367 ASN A O 1
ATOM 2651 N N . GLY A 1 368 ? -48.716 7.480 81.338 1.00 98.12 368 GLY A N 1
ATOM 2652 C CA . GLY A 1 368 ? -48.746 6.263 80.527 1.00 98.12 368 GLY A CA 1
ATOM 2653 C C . GLY A 1 368 ? -48.415 6.525 79.058 1.00 98.12 368 GLY A C 1
ATOM 2654 O O . GLY A 1 368 ? -47.578 5.831 78.485 1.00 98.12 368 GLY A O 1
ATOM 2655 N N . LYS A 1 369 ? -48.982 7.582 78.463 1.00 98.19 369 LYS A N 1
ATOM 2656 C CA . LYS A 1 369 ? -48.649 8.007 77.092 1.00 98.19 369 LYS A CA 1
ATOM 2657 C C . LYS A 1 369 ? -47.178 8.375 76.941 1.00 98.19 369 LYS A C 1
ATOM 2659 O O . LYS A 1 369 ? -46.541 7.917 76.000 1.00 98.19 369 LYS A O 1
ATOM 2664 N N . SER A 1 370 ? -46.620 9.138 77.883 1.00 97.94 370 SER A N 1
ATOM 2665 C CA . SER A 1 370 ? -45.191 9.467 77.865 1.00 97.94 370 SER A CA 1
ATOM 2666 C C . SER A 1 370 ? -44.303 8.222 77.964 1.00 97.94 370 SER A C 1
ATOM 2668 O O . SER A 1 370 ? -43.293 8.147 77.270 1.00 97.94 370 SER A O 1
ATOM 2670 N N . ALA A 1 371 ? -44.686 7.229 78.773 1.00 98.06 371 ALA A N 1
ATOM 2671 C CA . ALA A 1 371 ? -43.963 5.961 78.861 1.00 98.06 371 ALA A CA 1
ATOM 2672 C C . ALA A 1 371 ? -44.045 5.146 77.554 1.00 98.06 371 ALA A C 1
ATOM 2674 O O . ALA A 1 371 ? -43.039 4.589 77.120 1.00 98.06 371 ALA A O 1
ATOM 2675 N N . ILE A 1 372 ? -45.209 5.121 76.893 1.00 98.50 372 ILE A N 1
ATOM 2676 C CA . ILE A 1 372 ? -45.386 4.484 75.578 1.00 98.50 372 ILE A CA 1
ATOM 2677 C C . ILE A 1 372 ? -44.527 5.178 74.512 1.00 98.50 372 ILE A C 1
ATOM 2679 O O . ILE A 1 372 ? -43.832 4.509 73.747 1.00 98.50 372 ILE A O 1
ATOM 2683 N N . ASP A 1 373 ? -44.531 6.511 74.468 1.00 98.06 373 ASP A N 1
ATOM 2684 C CA . ASP A 1 373 ? -43.719 7.270 73.512 1.00 98.06 373 ASP A CA 1
ATOM 2685 C C . ASP A 1 373 ? -42.213 7.040 73.735 1.00 98.06 373 ASP A C 1
ATOM 2687 O O . ASP A 1 373 ? -41.455 6.977 72.764 1.00 98.06 373 ASP A O 1
ATOM 2691 N N . ALA A 1 374 ? -41.789 6.832 74.986 1.00 97.69 374 ALA A N 1
ATOM 2692 C CA . ALA A 1 374 ? -40.404 6.535 75.352 1.00 97.69 374 ALA A CA 1
ATOM 2693 C C . ALA A 1 374 ? -39.960 5.089 75.056 1.00 97.69 374 ALA A C 1
ATOM 2695 O O . ALA A 1 374 ? -38.759 4.820 75.038 1.00 97.69 374 ALA A O 1
ATOM 2696 N N . ALA A 1 375 ? -40.884 4.154 74.821 1.00 98.06 375 ALA A N 1
ATOM 2697 C CA . ALA A 1 375 ? -40.534 2.762 74.555 1.00 98.06 375 ALA A CA 1
ATOM 2698 C C . ALA A 1 375 ? -39.713 2.612 73.261 1.00 98.06 375 ALA A C 1
ATOM 2700 O O . ALA A 1 375 ? -40.015 3.232 72.240 1.00 98.06 375 ALA A O 1
ATOM 2701 N N . THR A 1 376 ? -38.680 1.775 73.279 1.00 96.88 376 THR A N 1
ATOM 2702 C CA . THR A 1 376 ? -37.773 1.568 72.134 1.00 96.88 376 THR A CA 1
ATOM 2703 C C . THR A 1 376 ? -38.125 0.349 71.287 1.00 96.88 376 THR A C 1
ATOM 2705 O O . THR A 1 376 ? -37.567 0.178 70.211 1.00 96.88 376 THR A O 1
ATOM 2708 N N . ASP A 1 377 ? -39.051 -0.486 71.753 1.00 97.50 377 ASP A N 1
ATOM 2709 C CA . ASP A 1 377 ? -39.527 -1.679 71.062 1.00 97.50 377 ASP A CA 1
ATOM 2710 C C . ASP A 1 377 ? -40.988 -1.988 71.439 1.00 97.50 377 ASP A C 1
ATOM 2712 O O . ASP A 1 377 ? -41.584 -1.362 72.322 1.00 97.50 377 ASP A O 1
ATOM 2716 N N . ILE A 1 378 ? -41.586 -2.951 70.735 1.00 97.56 378 ILE A N 1
ATOM 2717 C CA . ILE A 1 378 ? -42.996 -3.324 70.912 1.00 97.56 378 ILE A CA 1
ATOM 2718 C C . ILE A 1 378 ? -43.243 -3.914 72.311 1.00 97.56 378 ILE A C 1
ATOM 2720 O O . ILE A 1 378 ? -44.295 -3.677 72.906 1.00 97.56 378 ILE A O 1
ATOM 2724 N N . ALA A 1 379 ? -42.280 -4.652 72.869 1.00 97.38 379 ALA A N 1
ATOM 2725 C CA . ALA A 1 379 ? -42.404 -5.224 74.207 1.00 97.38 379 ALA A CA 1
ATOM 2726 C C . ALA A 1 379 ? -42.480 -4.123 75.279 1.00 97.38 379 ALA A C 1
ATOM 2728 O O . ALA A 1 379 ? -43.333 -4.179 76.164 1.00 97.38 379 ALA A O 1
ATOM 2729 N N . GLY A 1 380 ? -41.651 -3.089 75.154 1.00 97.94 380 GLY A N 1
ATOM 2730 C CA . GLY A 1 380 ? -41.656 -1.895 75.985 1.00 97.94 380 GLY A CA 1
ATOM 2731 C C . GLY A 1 380 ? -42.948 -1.097 75.844 1.00 97.94 380 GLY A C 1
ATOM 2732 O O . GLY A 1 380 ? -43.490 -0.655 76.854 1.00 97.94 380 GLY A O 1
ATOM 2733 N N . VAL A 1 381 ? -43.495 -0.972 74.627 1.00 98.50 381 VAL A N 1
ATOM 2734 C CA . VAL A 1 381 ? -44.814 -0.351 74.401 1.00 98.50 381 VAL A CA 1
ATOM 2735 C C . VAL A 1 381 ? -45.897 -1.099 75.177 1.00 98.50 381 VAL A C 1
ATOM 2737 O O . VAL A 1 381 ? -46.656 -0.487 75.932 1.00 98.50 381 VAL A O 1
ATOM 2740 N N . ASN A 1 382 ? -45.934 -2.426 75.046 1.00 97.75 382 ASN A N 1
ATOM 2741 C CA . ASN A 1 382 ? -46.912 -3.269 75.731 1.00 97.75 382 ASN A CA 1
ATOM 2742 C C . ASN A 1 382 ? -46.749 -3.208 77.259 1.00 97.75 382 ASN A C 1
ATOM 2744 O O . ASN A 1 382 ? -47.739 -3.118 77.985 1.00 97.75 382 ASN A O 1
ATOM 2748 N N . ALA A 1 383 ? -45.510 -3.206 77.756 1.00 98.00 383 ALA A N 1
ATOM 2749 C CA . ALA A 1 383 ? -45.211 -3.089 79.181 1.00 98.00 383 ALA A CA 1
ATOM 2750 C C . ALA A 1 383 ? -45.625 -1.722 79.757 1.00 98.00 383 ALA A C 1
ATOM 2752 O O . ALA A 1 383 ? -46.191 -1.657 80.854 1.00 98.00 383 ALA A O 1
ATOM 2753 N N . ALA A 1 384 ? -45.389 -0.635 79.016 1.00 98.25 384 ALA A N 1
ATOM 2754 C CA . ALA A 1 384 ? -45.804 0.713 79.394 1.00 98.25 384 ALA A CA 1
ATOM 2755 C C . ALA A 1 384 ? -47.335 0.835 79.455 1.00 98.25 384 ALA A C 1
ATOM 2757 O O . ALA A 1 384 ? -47.870 1.347 80.440 1.00 98.25 384 ALA A O 1
ATOM 2758 N N . LEU A 1 385 ? -48.041 0.298 78.454 1.00 98.19 385 LEU A N 1
ATOM 2759 C CA . LEU A 1 385 ? -49.503 0.240 78.434 1.00 98.19 385 LEU A CA 1
ATOM 2760 C C . LEU A 1 385 ? -50.061 -0.541 79.633 1.00 98.19 385 LEU A C 1
ATOM 2762 O O . LEU A 1 385 ? -50.934 -0.040 80.340 1.00 98.19 385 LEU A O 1
ATOM 2766 N N . ALA A 1 386 ? -49.544 -1.745 79.893 1.00 97.81 386 ALA A N 1
ATOM 2767 C CA . ALA A 1 386 ? -49.992 -2.583 81.007 1.00 97.81 386 ALA A CA 1
ATOM 2768 C C . ALA A 1 386 ? -49.757 -1.913 82.373 1.00 97.81 386 ALA A C 1
ATOM 2770 O O . ALA A 1 386 ? -50.629 -1.941 83.245 1.00 97.81 386 ALA A O 1
ATOM 2771 N N . SER A 1 387 ? -48.604 -1.259 82.545 1.00 97.19 387 SER A N 1
ATOM 2772 C CA . SER A 1 387 ? -48.283 -0.506 83.763 1.00 97.19 387 SER A CA 1
ATOM 2773 C C . SER A 1 387 ? -49.233 0.675 83.969 1.00 97.19 387 SER A C 1
ATOM 2775 O O . SER A 1 387 ? -49.692 0.908 85.087 1.00 97.19 387 SER A O 1
ATOM 2777 N N . ALA A 1 388 ? -49.567 1.400 82.896 1.00 97.69 388 ALA A N 1
ATOM 2778 C CA . ALA A 1 388 ? -50.521 2.504 82.952 1.00 97.69 388 ALA A CA 1
ATOM 2779 C C . ALA A 1 388 ? -51.924 2.022 83.352 1.00 97.69 388 ALA A C 1
ATOM 2781 O O . ALA A 1 388 ? -52.521 2.601 84.256 1.00 97.69 388 ALA A O 1
ATOM 2782 N N . LYS A 1 389 ? -52.408 0.925 82.753 1.00 97.69 389 LYS A N 1
ATOM 2783 C CA . LYS A 1 389 ? -53.690 0.296 83.116 1.00 97.69 389 LYS A CA 1
ATOM 2784 C C . LYS A 1 389 ? -53.730 -0.131 84.576 1.00 97.69 389 LYS A C 1
ATOM 2786 O O . LYS A 1 389 ? -54.620 0.286 85.298 1.00 97.69 389 LYS A O 1
ATOM 2791 N N . THR A 1 390 ? -52.694 -0.833 85.035 1.00 97.06 390 THR A N 1
ATOM 2792 C CA . THR A 1 390 ? -52.577 -1.248 86.443 1.00 97.06 390 THR A CA 1
ATOM 2793 C C . THR A 1 390 ? -52.653 -0.048 87.383 1.00 97.06 390 THR A C 1
ATOM 2795 O O . THR A 1 390 ? -53.251 -0.129 88.448 1.00 97.06 390 THR A O 1
ATOM 2798 N N . LYS A 1 391 ? -52.051 1.088 87.004 1.00 95.25 391 LYS A N 1
ATOM 2799 C CA . LYS A 1 391 ? -52.119 2.309 87.810 1.00 95.25 391 LYS A CA 1
ATOM 2800 C C . LYS A 1 391 ? -53.524 2.916 87.817 1.00 95.25 391 LYS A C 1
ATOM 2802 O O . LYS A 1 391 ? -53.965 3.363 88.872 1.00 95.25 391 LYS A O 1
ATOM 2807 N N . ILE A 1 392 ? -54.216 2.910 86.680 1.00 95.56 392 ILE A N 1
ATOM 2808 C CA . ILE A 1 392 ? -55.614 3.349 86.570 1.00 95.56 392 ILE A CA 1
ATOM 2809 C C . ILE A 1 392 ? -56.535 2.457 87.412 1.00 95.56 392 ILE A C 1
ATOM 2811 O O . ILE A 1 392 ? -57.375 2.985 88.129 1.00 95.56 392 ILE A O 1
ATOM 2815 N N . ASP A 1 393 ? -56.318 1.140 87.416 1.00 95.19 393 ASP A N 1
ATOM 2816 C CA . ASP A 1 393 ? -57.113 0.175 88.192 1.00 95.19 393 ASP A CA 1
ATOM 2817 C C . ASP A 1 393 ? -57.000 0.374 89.716 1.00 95.19 393 ASP A C 1
ATOM 2819 O O . ASP A 1 393 ? -57.809 -0.159 90.470 1.00 95.19 393 ASP A O 1
ATOM 2823 N N . THR A 1 394 ? -55.999 1.126 90.198 1.00 93.88 394 THR A N 1
ATOM 2824 C CA . THR A 1 394 ? -55.891 1.484 91.627 1.00 93.88 394 THR A CA 1
ATOM 2825 C C . THR A 1 394 ? -56.762 2.671 92.038 1.00 93.88 394 THR A C 1
ATOM 2827 O O . THR A 1 394 ? -56.868 2.942 93.233 1.00 93.88 394 THR A O 1
ATOM 2830 N N . LEU A 1 395 ? -57.346 3.392 91.078 1.00 92.38 395 LEU A N 1
ATOM 2831 C CA . LEU A 1 395 ? -58.225 4.529 91.339 1.00 92.38 395 LEU A CA 1
ATOM 2832 C C . LEU A 1 395 ? -59.639 4.031 91.644 1.00 92.38 395 LEU A C 1
ATOM 2834 O O . LEU A 1 395 ? -60.176 3.213 90.902 1.00 92.38 395 LEU A O 1
ATOM 2838 N N . GLU A 1 396 ? -60.254 4.549 92.706 1.00 90.44 396 GLU A N 1
ATOM 2839 C CA . GLU A 1 396 ? -61.626 4.188 93.071 1.00 90.44 396 GLU A CA 1
ATOM 2840 C C . GLU A 1 396 ? -62.636 4.943 92.196 1.00 90.44 396 GLU A C 1
ATOM 2842 O O . GLU A 1 396 ? -62.543 6.157 92.001 1.00 90.44 396 GLU A O 1
ATOM 2847 N N . THR A 1 397 ? -63.624 4.226 91.671 1.00 91.25 397 THR A N 1
ATOM 2848 C CA . THR A 1 397 ? -64.753 4.826 90.948 1.00 91.25 397 THR A CA 1
ATOM 2849 C C . THR A 1 397 ? -65.712 5.531 91.910 1.00 91.25 397 THR A C 1
ATOM 2851 O O . THR A 1 397 ? -65.776 5.221 93.101 1.00 91.25 397 THR A O 1
ATOM 2854 N N . ASP A 1 398 ? -66.533 6.448 91.397 1.00 89.06 398 ASP A N 1
ATOM 2855 C CA . ASP A 1 398 ? -67.588 7.119 92.167 1.00 89.06 398 ASP A CA 1
ATOM 2856 C C . ASP A 1 398 ? -68.521 6.108 92.855 1.00 89.06 398 ASP A C 1
ATOM 2858 O O . ASP A 1 398 ? -68.896 6.276 94.017 1.00 89.06 398 ASP A O 1
ATOM 2862 N N . ALA A 1 399 ? -68.834 5.004 92.171 1.00 85.75 399 ALA A N 1
ATOM 2863 C CA . ALA A 1 399 ? -69.633 3.918 92.726 1.00 85.75 399 ALA A CA 1
ATOM 2864 C C . ALA A 1 399 ? -68.941 3.219 93.913 1.00 85.75 399 ALA A C 1
ATOM 2866 O O . ALA A 1 399 ? -69.589 2.941 94.925 1.00 85.75 399 ALA A O 1
ATOM 2867 N N . GLU A 1 400 ? -67.636 2.953 93.820 1.00 87.81 400 GLU A N 1
ATOM 2868 C CA . GLU A 1 400 ? -66.854 2.303 94.881 1.00 87.81 400 GLU A CA 1
ATOM 2869 C C . GLU A 1 400 ? -66.638 3.213 96.093 1.00 87.81 400 GLU A C 1
ATOM 2871 O O . GLU A 1 400 ? -66.726 2.741 97.230 1.00 87.81 400 GLU A O 1
ATOM 2876 N N . ILE A 1 401 ? -66.420 4.512 95.867 1.00 86.12 401 ILE A N 1
ATOM 2877 C CA . ILE A 1 401 ? -66.320 5.520 96.930 1.00 86.12 401 ILE A CA 1
ATOM 2878 C C . ILE A 1 401 ? -67.672 5.652 97.642 1.00 86.12 401 ILE A C 1
ATOM 2880 O O . ILE A 1 401 ? -67.743 5.541 98.867 1.00 86.12 401 ILE A O 1
ATOM 2884 N N . SER A 1 402 ? -68.764 5.801 96.885 1.00 84.75 402 SER A N 1
ATOM 2885 C CA . SER A 1 402 ? -70.125 5.930 97.428 1.00 84.75 402 SER A CA 1
ATOM 2886 C C . SER A 1 402 ? -70.563 4.703 98.240 1.00 84.75 402 SER A C 1
ATOM 2888 O O . SER A 1 402 ? -71.327 4.832 99.193 1.00 84.75 402 SER A O 1
ATOM 2890 N N . ALA A 1 403 ? -70.062 3.507 97.914 1.00 81.56 403 ALA A N 1
ATOM 2891 C CA . ALA A 1 403 ? -70.325 2.285 98.678 1.00 81.56 403 ALA A CA 1
ATOM 2892 C C . ALA A 1 403 ? -69.597 2.232 100.039 1.00 81.56 403 ALA A C 1
ATOM 2894 O O . ALA A 1 403 ? -70.002 1.470 100.921 1.00 81.56 403 ALA A O 1
ATOM 2895 N N . LYS A 1 404 ? -68.527 3.018 100.217 1.00 81.94 404 LYS A N 1
ATOM 2896 C CA . LYS A 1 404 ? -67.727 3.105 101.453 1.00 81.94 404 LYS A CA 1
ATOM 2897 C C . LYS A 1 404 ? -68.127 4.287 102.335 1.00 81.94 404 LYS A C 1
ATOM 2899 O O . LYS A 1 404 ? -67.728 4.342 103.500 1.00 81.94 404 LYS A O 1
ATOM 2904 N N . GLU A 1 405 ? -68.925 5.213 101.811 1.00 78.19 405 GLU A N 1
ATOM 2905 C CA . GLU A 1 405 ? -69.493 6.303 102.594 1.00 78.19 405 GLU A CA 1
ATOM 2906 C C . GLU A 1 405 ? -70.523 5.748 103.591 1.00 78.19 405 GLU A C 1
ATOM 2908 O O . GLU A 1 405 ? -71.404 4.966 103.222 1.00 78.19 405 GLU A O 1
ATOM 2913 N N . PRO A 1 406 ? -70.440 6.111 104.884 1.00 58.44 406 PRO A N 1
ATOM 2914 C CA . PRO A 1 406 ? -71.401 5.636 105.860 1.00 58.44 406 PRO A CA 1
ATOM 2915 C C . PRO A 1 406 ? -72.790 6.135 105.463 1.00 58.44 406 PRO A C 1
ATOM 2917 O O . PRO A 1 406 ? -73.035 7.342 105.426 1.00 58.44 406 PRO A O 1
ATOM 2920 N N . THR A 1 407 ? -73.729 5.215 105.219 1.00 53.44 407 THR A N 1
ATOM 2921 C CA . THR A 1 407 ? -75.147 5.569 105.185 1.00 53.44 407 THR A CA 1
ATOM 2922 C C . THR A 1 407 ? -75.483 6.155 106.548 1.00 53.44 407 THR A C 1
ATOM 2924 O O . THR A 1 407 ? -75.662 5.412 107.519 1.00 53.44 407 THR A O 1
ATOM 2927 N N . ILE A 1 408 ? -75.550 7.482 106.648 1.00 49.31 408 ILE A N 1
ATOM 2928 C CA . ILE A 1 408 ? -76.149 8.129 107.805 1.00 49.31 408 ILE A CA 1
ATOM 2929 C C . ILE A 1 408 ? -77.617 7.716 107.765 1.00 49.31 408 ILE A C 1
ATOM 2931 O O . ILE A 1 408 ? -78.436 8.308 107.063 1.00 49.31 408 ILE A O 1
ATOM 2935 N N . ARG A 1 409 ? -77.958 6.656 108.508 1.00 47.12 409 ARG A N 1
ATOM 2936 C CA . ARG A 1 409 ? -79.327 6.458 108.967 1.00 47.12 409 ARG A CA 1
ATOM 2937 C C . ARG A 1 409 ? -79.637 7.664 109.840 1.00 47.12 409 ARG A C 1
ATOM 2939 O O . ARG A 1 409 ? -79.294 7.701 111.015 1.00 47.12 409 ARG A O 1
ATOM 2946 N N . SER A 1 410 ? -80.255 8.665 109.227 1.00 49.91 410 SER A N 1
ATOM 2947 C CA . SER A 1 410 ? -81.076 9.626 109.940 1.00 49.91 410 SER A CA 1
ATOM 2948 C C . SER A 1 410 ? -82.203 8.832 110.597 1.00 49.91 410 SER A C 1
ATOM 2950 O O . SER A 1 410 ? -83.170 8.444 109.944 1.00 49.91 410 SER A O 1
ATOM 2952 N N . SER A 1 411 ? -82.027 8.505 111.872 1.00 45.66 411 SER A N 1
ATOM 2953 C CA . SER A 1 411 ? -83.118 8.128 112.761 1.00 45.66 411 SER A CA 1
ATOM 2954 C C . SER A 1 411 ? -83.168 9.160 113.876 1.00 45.66 411 SER A C 1
ATOM 2956 O O . SER A 1 411 ? -82.354 9.135 114.801 1.00 45.66 411 SER A O 1
ATOM 2958 N N . VAL A 1 412 ? -84.102 10.090 113.665 1.00 45.44 412 VAL A N 1
ATOM 2959 C CA . VAL A 1 412 ? -84.902 10.780 114.686 1.00 45.44 412 VAL A CA 1
ATOM 2960 C C . VAL A 1 412 ? -85.339 9.815 115.782 1.00 45.44 412 VAL A C 1
ATOM 2962 O O . VAL A 1 412 ? -85.648 8.649 115.434 1.00 45.44 412 VAL A O 1
#

Radius of gyration: 74.22 Å; Cα contacts (8 Å, |Δi|>4): 325; chains: 1; bounding box: 148×44×230 Å

pLDDT: mean 90.84, std 18.25, range [27.09, 98.94]

Mean predicted aligned error: 12.65 Å

Sequence (412 aa):
MKMKRILSFLLALICAFSLCVGMSACAPTGDPDTSVTEAELAAAKTAAKTALSAYADPENYREA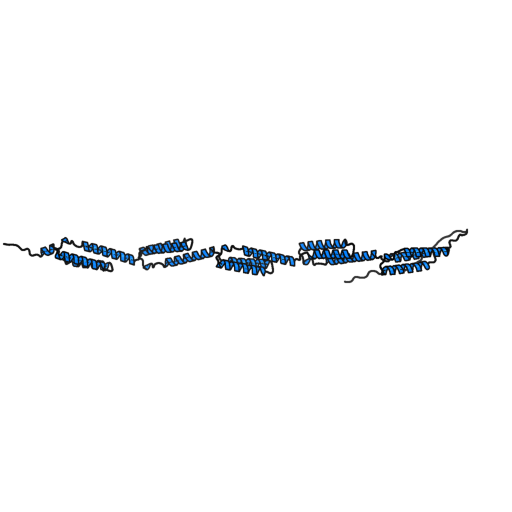ERTQLASAVADGNAAIDAATTKDDIAAALAGAKVLIDAIKTDATLTAEELTAAKTAAKTALEGYKNAADYRDAEKAELSALIAEGKRAIDDAADIAAVSAALADAKAKIDAVKTDATLTVEELATAKDAAKRELDAYVNAENYRDAEKAALATSIENGKTAVDAAEDIAAVNATLADAKAAIDEIKTDAELTTEELAAAKTNAKNALSSYADADDYRDAEKAELAAAIAEGNRKIDAAENVSDVNTALANAKAAIDGIKTGAELTAEELAKAKDAAKRELDAYVNANDYRDAEKAELATAIKNGKSAIDAATDIAGVNAALASAKTKIDTLETDAEISAKEPTIRSSV

Solvent-accessible surface area (backbone atoms only — not comparable to full-atom values): 23100 Å² total; per-residue (Å²): 137,90,80,82,90,86,82,85,90,86,85,89,82,90,86,88,86,89,85,92,86,84,90,83,83,92,84,92,80,82,79,87,73,87,68,81,48,73,67,58,53,52,50,49,42,51,52,46,45,55,52,56,69,68,67,64,66,60,86,51,30,43,77,71,44,32,51,52,45,54,48,36,50,52,53,25,46,51,43,28,68,70,37,89,46,73,65,45,32,52,50,26,49,51,52,27,49,56,57,46,72,69,54,67,36,41,69,55,52,51,52,52,51,39,52,52,49,37,54,52,47,43,54,53,55,71,68,64,65,68,66,84,51,32,44,75,69,47,38,51,51,49,53,51,47,50,54,52,24,42,49,45,24,71,68,35,90,44,62,68,44,28,53,50,27,47,52,52,34,49,56,59,52,70,68,58,68,36,42,69,60,50,52,54,54,51,38,52,51,50,37,54,51,49,45,53,47,54,72,62,67,64,68,64,86,52,33,44,75,72,46,36,52,52,45,55,50,40,45,52,53,24,40,54,46,24,70,66,37,90,45,62,67,46,28,53,50,33,49,51,53,30,49,54,61,47,70,70,58,66,37,42,70,56,51,51,52,54,52,36,54,50,47,37,53,52,44,45,53,54,56,71,70,65,66,67,64,85,51,30,42,79,70,46,37,52,52,46,55,49,37,51,52,51,25,45,54,42,25,72,68,34,90,46,57,67,44,25,53,51,26,46,52,53,27,50,55,54,45,72,70,57,66,36,40,65,57,52,50,52,51,51,37,52,52,48,35,54,52,45,44,54,51,60,68,67,68,65,66,70,84,52,34,42,80,69,47,38,55,53,46,53,48,40,53,53,52,24,44,54,43,21,71,67,34,90,44,60,67,43,24,52,51,24,42,52,53,29,49,57,57,49,72,71,57,66,36,41,68,59,50,60,71,69,50,79,80,78,76,84,72,130

Secondary structure (DSSP, 8-state):
-------------------------------------HHHHHHHHHHHHHHHHTSS-GGGS-HHHHHHHHHHHHHHHHHHHH--SHHHHHHHHHHHHHHHHTSPPHHHHHHHHHHHHHHHHHHHHHTSS-GGGS-HHHHHHHHHHHHHHHHHHHH-SSHHHHHHHHHHHHHHHHTSPPHHHHHHHHHHHHHHHHHHHHHTSS-GGGS-HHHHHHHHHHHHHHHHHHHH-SSHHHHHHHHHHHHHHHHTSPPHHHHHHHHHHHHHHHHHHHHHTSS-GGGS-HHHHHHHHHHHHHHHHHHHH-SSHHHHHHHHHHHHHHHHTSPPHHHHHHHHHHHHHHHHHHHHHTSS-GGGS-HHHHHHHHHHHHHHHHHHHH-SSHHHHHHHHHHHHHHHTTSPPHHHHHHHS-------

Foldseek 3Di:
DDDDDDDDDDDDDDDDDDDDDDDDDDDDDDDDDPDCPPVNLVVLLVVLLVCLVPVDDLVQADPVLSVQSVVLSVQLNVQSVVDDDSVSNVVSSVVSSVSNVPRDTPVRVQVVVLVVLLVVLLVCLVPVDDLVQADPVLSVVSVVLSVVLSVQLVPQPHNVSNVVSSVVSSVSNVPRDTPVRVQVVVLVVLLVVLLVCLVVVDDLVQADPVLSVQSVVLSVVLSVQLVVQPHNVSNVVSSVVSSVSNVVRDTPVRVQVVVLVVLLVVLLVCLVPVDDLVQADPVLSVQSVVLSVQLNVQLVVAPGNVSNVVSSVVSSVSNVPGDTPVRVQVVVLVVLLVVLLVCLVVVDDLQQADPVLSVVLVVLSVQLSVQLVPDPHNVSNVVSSVVSSVSNVPGDTPVRVVVPPDPPPPDD